Protein 6XPS (pdb70)

InterPro domains:
  IPR001564 Nucleoside diphosphate kinase [MF_00451] (3-138)
  IPR001564 Nucleoside diphosphate kinase [PR01243] (6-28)
  IPR001564 Nucleoside diphosphate kinase [PR01243] (50-69)
  IPR001564 Nucleoside diphosphate kinase [PR01243] (70-87)
  IPR001564 Nucleoside diphosphate kinase [PR01243] (91-107)
  IPR001564 Nucleoside diphosphate kinase [PR01243] (114-133)
  IPR023005 Nucleoside diphosphate kinase, active site [PS00469] (114-122)
  IPR034907 Nucleoside diphosphate kinase-like domain [PF00334] (4-137)
  IPR034907 Nucleoside diphosphate kinase-like domain [SM00562] (3-140)
  IPR036850 Nucleoside diphosphate kinase-like domain superfamily [G3DSA:3.30.70.141] (1-153)
  IPR036850 Nucleoside diphosphate kinase-like domain superfamily [SSF54919] (1-151)

Solvent-accessible surface area: 21817 Å² total; per-residue (Å²): 106,125,29,84,32,53,0,0,1,0,0,14,3,15,0,5,51,133,26,14,3,0,36,0,0,21,65,0,24,121,143,26,22,39,5,4,0,4,33,5,27,64,12,85,96,78,35,0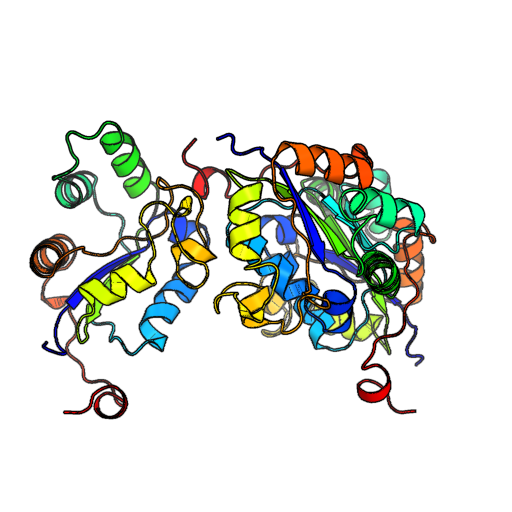,52,111,18,21,43,122,51,62,146,106,130,106,11,136,46,25,5,70,20,1,67,82,8,1,0,0,0,0,0,1,26,1,90,62,0,6,66,27,0,95,93,18,1,11,40,76,53,9,144,79,18,58,117,58,21,0,15,25,64,49,16,133,83,80,38,123,4,0,0,23,2,0,86,43,65,131,34,0,141,114,20,19,81,56,7,8,130,107,143,47,47,21,116,35,128,28,80,70,60,103,221,72,32,165,141,95,121,14,99,33,51,0,0,1,0,0,14,4,15,0,5,52,138,26,15,3,0,38,0,0,20,64,0,24,66,3,17,10,40,4,4,0,3,37,5,30,64,9,80,93,64,35,0,63,112,17,18,55,128,44,63,143,103,134,105,24,175,47,27,4,69,19,1,64,82,9,1,0,0,0,0,0,0,26,1,33,17,0,7,111,6,0,96,56,6,1,14,39,75,60,10,157,80,16,58,112,19,6,0,15,24,63,49,15,150,85,80,37,127,3,0,0,21,2,0,83,44,57,102,55,0,122,143,22,16,75,61,7,11,129,117,128,50,51,21,118,37,129,26,82,41,40,99,49,10,10,79,130,93,137,29,96,33,49,0,0,1,0,0,12,0,0,0,27,90,43,56,14,58,44,52,0,29,44,65,0,107,130,141,26,21,42,47,5,4,90,52,116,38,88,6,81,87,83,35,0,53,118,16,19,54,123,42,64,143,99,134,99,5,133,36,23,3,70,11,1,65,62,11,49,0,6,0,0,0,2,25,2,74,46,0,8,144,23,0,96,88,18,0,12,37,75,53,0,62,78,7,57,18,44,22,0,14,2,34,15,0,3,16,72,14,34,4,0,0,23,2,0,86,44,59,111,54,0,122,137,21,17,80,47,9,11,120,118,128,55,52,105,117,119,141,32,108,74,53,91,222,71,30,166,193

B-factor: mean 26.13, std 11.07, range [10.93, 77.68]

Radius of gyration: 24.17 Å; Cα contacts (8 Å, |Δi|>4): 974; chains: 3; bounding box: 54×65×60 Å

Sequence (459 aa):
SMSNEQTFIAIKPDGVQRGLIGPIISRFENRGFKLVVAMKLVSPPQSQLEQHYADLSDKPFFKGLVSYMLSGPICAMVWEGRDDVVKTGRTILGATNPLASAPGTIRGDFAIDDVGRNVVCCHGSDSVENAKKEIALWFKPEEELISWKSATFDWVYEKSMSNEQTFIAIKPDGVQRGLIGPIISRFENRGFKLVVAMKLVVSPPQSQLEQHYADLSDKPFFKGLVSYMLSGPICAMVWEGRDDVVKTGRTILGATNPLASAPGTIRGDFAIDDVGRNVVCCCHGSDSVENAKKEIALWFKPEELISWKSATFDWVYEKSMSNEQTFIAIKPDGVQRGLIGPIISRFENRGFKLVVAMKLVVSPPQSQLEQHYADDLSDKPFFKGLVSYMLSGPICAMVWEGRDDVVKTGRTILGATNPLASAPGTIRGDFAIDDVGRNVVCCHGSDSVENAKKEIALWFKPEELISWKSATFDWVYEK

Organism: Aspergillus fumigatus (strain ATCC MYA-4609 / CBS 101355 / FGSC A1100 / Af293) (NCBI:txid330879)

Secondary structure (DSSP, 8-state):
--TT-EEEEEE-HHHHHTT-HHHHHHHHHHHT-EEEEEEEE---HHHHHHHTGGGTTSTTHHHHHHHHTSS-EEEEEEESTTHHHHHHHHH--SSGGGPPBTBHHHHH---GGG-SEEE-SSHHHHHHHHHHH--GGGSPP---TTHHHHS--/--TT-EEEEEE-HHHHHTT-HHHHHHHHHHHT-EEEEEEEE---HHHHHHHTGGGTTSTTHHHHHHHHTSS-EEEEEEESTTHHHHHHHHH--SSGGGPPBTBHHHHH---GGG-SEEE-SSHHHHHHHHHHH--GGGSPP---TTHHHH---/--TT-EEEEEE-HHHHHTT-HHHHHHHHHHHT-EEEEEEEE---HHHHHHHTGGGTTSTTHHHHHHHHHSS-EEEEEEESTTHHHHHHHHH--SSGGGPPBTBHHHHH---GGG-SEEE-SSHHHHHHHHHHH--GGGSPP---TTHHHH---

Foldseek 3Di:
DDFFQKKKKKFAFLLVVVVNPVVVVCLQVVLPKDWFFKDKDQDDLVLVCVLCVVCPPPPCSVVLSVRSNVGIMIMTMITTPVCQVVVDLQLADLQLVRGDPNHQQVPPHHGSSNSGMDMQNDSVSRVVNCVSPDDPVRGHDDDDPCVCVSDPD/DDFFQKKKKKFAFLCVVVVNPVVVVCLCVVLPKDWFFKDKDQDDLVLVCVLVVVCPPPPCVVVLSVRSNPGIMIITMITGVVCQVVVDLLLADLQLVRGDPNHVQVPPHHGSSNSGMDMQNDSVSRVVNCVSPDDPVRGHDDDDPCNVVSDVD/DDFFQKKKKKFAFLCVVVVNPVVVVVLCVVLPKDWFFKDKDQDDLVLVCVLVVVCPVPPCSVVLSVRRNPGIMIMTMITTPVCQVVVDLQLADLQLVRGDCNHVSVPDHHGSSNSRMDMQNDSVSRVVNCVSPDDPVRGHDDDDPCNVVSDPD

Structure (mmCIF, N/CA/C/O backbone):
data_6XPS
#
_entry.id   6XPS
#
_cell.length_a   53.023
_cell.length_b   70.287
_cell.length_c   119.166
_cell.angle_alpha   90.000
_cell.angle_beta   90.000
_cell.angle_gamma   90.000
#
_symmetry.space_group_name_H-M   'P 21 2 21'
#
loop_
_entity.id
_entity.type
_entity.pdbx_description
1 polymer 'Nucleoside diphosphate kinase'
2 non-polymer "GUANOSINE-5'-DIPHOSPHATE"
3 non-polymer 'MAGNESIUM ION'
4 water water
#
loop_
_atom_site.group_PDB
_atom_site.id
_atom_site.type_symbol
_atom_site.label_atom_id
_atom_site.label_alt_id
_atom_site.label_comp_id
_atom_site.label_asym_id
_atom_site.label_entity_id
_atom_site.label_seq_id
_atom_site.pdbx_PDB_ins_code
_atom_site.Cartn_x
_atom_site.Cartn_y
_atom_site.Cartn_z
_atom_site.occupancy
_atom_site.B_iso_or_equiv
_atom_site.auth_seq_id
_atom_site.auth_comp_id
_atom_site.auth_asym_id
_atom_site.auth_atom_id
_atom_site.pdbx_PDB_model_num
ATOM 1 N N . SER A 1 9 ? 47.992 -1.178 7.271 1.00 47.73 0 SER A N 1
ATOM 2 C CA . SER A 1 9 ? 48.135 -2.620 7.459 1.00 58.12 0 SER A CA 1
ATOM 3 C C . SER A 1 9 ? 46.779 -3.337 7.383 1.00 45.45 0 SER A C 1
ATOM 4 O O . SER A 1 9 ? 46.274 -3.623 6.300 1.00 32.01 0 SER A O 1
ATOM 7 N N . MET A 1 10 ? 46.188 -3.629 8.534 1.00 42.07 1 MET A N 1
ATOM 8 C CA . MET A 1 10 ? 44.944 -4.380 8.562 1.00 37.54 1 MET A CA 1
ATOM 9 C C . MET A 1 10 ? 43.749 -3.435 8.555 1.00 32.90 1 MET A C 1
ATOM 10 O O . MET A 1 10 ? 43.796 -2.337 9.120 1.00 27.72 1 MET A O 1
ATOM 15 N N . SER A 1 11 ? 42.669 -3.876 7.900 1.00 32.06 2 SER A N 1
ATOM 16 C CA . SER A 1 11 ? 41.470 -3.052 7.794 1.00 25.19 2 SER A CA 1
ATOM 17 C C . SER A 1 11 ? 40.663 -2.982 9.094 1.00 26.06 2 SER A C 1
ATOM 18 O O . SER A 1 11 ? 39.627 -2.313 9.116 1.00 27.88 2 SER A O 1
ATOM 21 N N . ASN A 1 12 ? 41.090 -3.633 10.178 1.00 26.72 3 ASN A N 1
ATOM 22 C CA . ASN A 1 12 ? 40.378 -3.526 11.446 1.00 21.64 3 ASN A CA 1
ATOM 23 C C . ASN A 1 12 ? 41.092 -2.632 12.452 1.00 17.18 3 ASN A C 1
ATOM 24 O O . ASN A 1 12 ? 40.757 -2.659 13.645 1.00 20.96 3 ASN A O 1
ATOM 29 N N . GLU A 1 13 ? 42.060 -1.841 12.002 1.00 18.67 4 GLU A N 1
ATOM 30 C CA . GLU A 1 13 ? 42.642 -0.818 12.862 1.00 18.45 4 GLU A CA 1
ATOM 31 C C . GLU A 1 13 ? 41.560 0.162 13.309 1.00 15.20 4 GLU A C 1
ATOM 32 O O . GLU A 1 13 ? 40.596 0.417 12.591 1.00 17.10 4 GLU A O 1
ATOM 38 N N . GLN A 1 14 ? 41.707 0.693 14.521 1.00 16.39 5 GLN A N 1
ATOM 39 C CA . GLN A 1 14 ? 40.720 1.588 15.098 1.00 16.14 5 GLN A CA 1
ATOM 40 C C . GLN A 1 14 ? 41.398 2.844 15.621 1.00 15.10 5 GLN A C 1
ATOM 41 O O . GLN A 1 14 ? 42.542 2.805 16.085 1.00 18.22 5 GLN A O 1
ATOM 47 N N . THR A 1 15 ? 40.675 3.961 15.554 1.00 16.19 6 THR A N 1
ATOM 48 C CA . THR A 1 15 ? 41.148 5.217 16.111 1.00 17.95 6 THR A CA 1
ATOM 49 C C . THR A 1 15 ? 40.032 5.861 16.917 1.00 18.42 6 THR A C 1
ATOM 50 O O . THR A 1 15 ? 38.848 5.568 16.732 1.00 16.20 6 THR A O 1
ATOM 54 N N . PHE A 1 16 ? 40.426 6.734 17.840 1.00 16.12 7 PHE A N 1
ATOM 55 C CA . PHE A 1 16 ? 39.482 7.510 18.632 1.00 18.68 7 PHE A CA 1
ATOM 56 C C . PHE A 1 16 ? 39.413 8.922 18.060 1.00 14.61 7 PHE A C 1
ATOM 57 O O . PHE A 1 16 ? 40.436 9.604 17.956 1.00 15.90 7 PHE A O 1
ATOM 65 N N . ILE A 1 17 ? 38.217 9.338 17.634 1.00 14.02 8 ILE A N 1
ATOM 66 C CA . ILE A 1 17 ? 37.974 10.691 17.142 1.00 14.03 8 ILE A CA 1
ATOM 67 C C . ILE A 1 17 ? 36.966 11.333 18.081 1.00 14.02 8 ILE A C 1
ATOM 68 O O . ILE A 1 17 ? 35.923 10.739 18.369 1.00 16.86 8 ILE A O 1
ATOM 73 N N . ALA A 1 18 ? 37.245 12.553 18.523 1.00 15.68 9 ALA A N 1
ATOM 74 C CA . ALA A 1 18 ? 36.288 13.259 19.362 1.00 14.25 9 ALA A CA 1
ATOM 75 C C . ALA A 1 18 ? 36.005 14.636 18.791 1.00 21.17 9 ALA A C 1
ATOM 76 O O . ALA A 1 18 ? 36.913 15.318 18.326 1.00 21.79 9 ALA A O 1
ATOM 78 N N . ILE A 1 19 ? 34.730 15.013 18.774 1.00 14.73 10 ILE A N 1
ATOM 79 C CA . ILE A 1 19 ? 34.335 16.381 18.467 1.00 12.44 10 ILE A CA 1
ATOM 80 C C . ILE A 1 19 ? 34.297 17.155 19.783 1.00 12.35 10 ILE A C 1
ATOM 81 O O . ILE A 1 19 ? 33.504 16.838 20.682 1.00 16.83 10 ILE A O 1
ATOM 86 N N . LYS A 1 20 ? 35.158 18.164 19.891 1.00 14.88 11 LYS A N 1
ATOM 87 C CA . LYS A 1 20 ? 35.348 18.915 21.123 1.00 15.65 11 LYS A CA 1
ATOM 88 C C . LYS A 1 20 ? 34.172 19.858 21.341 1.00 17.81 11 LYS A C 1
ATOM 89 O O . LYS A 1 20 ? 33.364 20.088 20.441 1.00 16.80 11 LYS A O 1
ATOM 95 N N . PRO A 1 21 ? 34.042 20.432 22.543 1.00 14.90 12 PRO A N 1
ATOM 96 C CA . PRO A 1 21 ? 32.851 21.246 22.821 1.00 20.76 12 PRO A CA 1
ATOM 97 C C . PRO A 1 21 ? 32.625 22.383 21.834 1.00 14.70 12 PRO A C 1
ATOM 98 O O . PRO A 1 21 ? 31.460 22.727 21.589 1.00 16.21 12 PRO A O 1
ATOM 102 N N . ASP A 1 22 ? 33.680 22.949 21.234 1.00 16.72 13 ASP A N 1
ATOM 103 C CA . ASP A 1 22 ? 33.471 24.006 20.247 1.00 17.03 13 ASP A CA 1
ATOM 104 C C . ASP A 1 22 ? 32.891 23.461 18.946 1.00 17.01 13 ASP A C 1
ATOM 105 O O . ASP A 1 22 ? 32.096 24.150 18.293 1.00 18.13 13 ASP A O 1
ATOM 110 N N . GLY A 1 23 ? 33.254 22.239 18.562 1.00 15.89 14 GLY A N 1
ATOM 111 C CA . GLY A 1 23 ? 32.640 21.639 17.384 1.00 16.76 14 GLY A CA 1
ATOM 112 C C . GLY A 1 23 ? 31.170 21.329 17.597 1.00 17.43 14 GLY A C 1
ATOM 113 O O . GLY A 1 23 ? 30.348 21.498 16.688 1.00 18.00 14 GLY A O 1
ATOM 114 N N . VAL A 1 24 ? 30.813 20.874 18.803 1.00 13.92 15 VAL A N 1
ATOM 115 C CA . VAL A 1 24 ? 29.413 20.639 19.128 1.00 15.66 15 VAL A CA 1
ATOM 116 C C . VAL A 1 24 ? 28.654 21.958 19.136 1.00 16.70 15 VAL A C 1
ATOM 117 O O . VAL A 1 24 ? 27.598 22.082 18.510 1.00 15.65 15 VAL A O 1
ATOM 121 N N . GLN A 1 25 ? 29.207 22.971 19.817 1.00 15.30 16 GLN A N 1
ATOM 122 C CA . GLN A 1 25 ? 28.547 24.265 19.940 1.00 16.63 16 GLN A CA 1
ATOM 123 C C . GLN A 1 25 ? 28.310 24.929 18.588 1.00 17.88 16 GLN A C 1
ATOM 124 O O . GLN A 1 25 ? 27.273 25.573 18.379 1.00 19.04 16 GLN A O 1
ATOM 130 N N . ARG A 1 26 ? 29.246 24.786 17.658 1.00 18.09 17 ARG A N 1
ATOM 131 C CA . ARG A 1 26 ? 29.136 25.458 16.370 1.00 15.47 17 ARG A CA 1
ATOM 132 C C . ARG A 1 26 ? 28.416 24.615 15.324 1.00 20.18 17 ARG A C 1
ATOM 133 O O . ARG A 1 26 ? 28.451 24.963 14.137 1.00 21.96 17 ARG A O 1
ATOM 141 N N . GLY A 1 27 ? 27.759 23.534 15.735 1.00 17.46 18 GLY A N 1
ATOM 142 C CA . GLY A 1 27 ? 26.908 22.767 14.826 1.00 14.34 18 GLY A CA 1
ATOM 143 C C . GLY A 1 27 ? 27.651 21.946 13.797 1.00 16.78 18 GLY A C 1
ATOM 144 O O . GLY A 1 27 ? 27.190 21.834 12.653 1.00 20.15 18 GLY A O 1
ATOM 145 N N . LEU A 1 28 ? 28.794 21.361 14.171 1.00 14.86 19 LEU A N 1
ATOM 146 C CA . LEU A 1 28 ? 29.647 20.651 13.222 1.00 17.35 19 LEU A CA 1
ATOM 147 C C . LEU A 1 28 ? 29.635 19.134 13.392 1.00 15.24 19 LEU A C 1
ATOM 148 O O . LEU A 1 28 ? 30.499 18.453 12.823 1.00 15.62 19 LEU A O 1
ATOM 153 N N . ILE A 1 29 ? 28.692 18.578 14.156 1.00 13.78 20 ILE A N 1
ATOM 154 C CA . ILE A 1 29 ? 28.672 17.130 14.362 1.00 12.19 20 ILE A CA 1
ATOM 155 C C . ILE A 1 29 ? 28.397 16.407 13.045 1.00 15.10 20 ILE A C 1
ATOM 156 O O . ILE A 1 29 ? 29.131 15.492 12.656 1.00 17.32 20 ILE A O 1
ATOM 161 N N . GLY A 1 30 ? 27.309 16.781 12.356 1.00 13.70 21 GLY A N 1
ATOM 162 C CA . GLY A 1 30 ? 26.976 16.171 11.084 1.00 12.83 21 GLY A CA 1
ATOM 163 C C . GLY A 1 30 ? 28.102 16.221 10.062 1.00 16.37 21 GLY A C 1
ATOM 164 O O . GLY A 1 30 ? 28.516 15.192 9.510 1.00 15.58 21 GLY A O 1
ATOM 165 N N . PRO A 1 31 ? 28.606 17.426 9.779 1.00 14.38 22 PRO A N 1
ATOM 166 C CA . PRO A 1 31 ? 29.712 17.541 8.804 1.00 18.43 22 PRO A CA 1
ATOM 167 C C . PRO A 1 31 ? 30.945 16.734 9.163 1.00 14.55 22 PRO A C 1
ATOM 168 O O . PRO A 1 31 ? 31.581 16.160 8.273 1.00 16.27 22 PRO A O 1
ATOM 172 N N . ILE A 1 32 ? 31.318 16.667 10.440 1.00 15.00 23 ILE A N 1
ATOM 173 C CA . ILE A 1 32 ? 32.526 15.926 10.783 1.00 13.86 23 ILE A CA 1
ATOM 174 C C . ILE A 1 32 ? 32.296 14.430 10.613 1.00 14.86 23 ILE A C 1
ATOM 175 O O . ILE A 1 32 ? 33.134 13.722 10.038 1.00 17.07 23 ILE A O 1
ATOM 180 N N . ILE A 1 33 ? 31.139 13.930 11.061 1.00 13.59 24 ILE A N 1
ATOM 181 C CA . ILE A 1 33 ? 30.823 12.517 10.861 1.00 13.88 24 ILE A CA 1
ATOM 182 C C . ILE A 1 33 ? 30.859 12.169 9.379 1.00 16.30 24 ILE A C 1
ATOM 183 O O . ILE A 1 33 ? 31.406 11.132 8.985 1.00 18.41 24 ILE A O 1
ATOM 188 N N . SER A 1 34 ? 30.291 13.037 8.538 1.00 17.40 25 SER A N 1
ATOM 189 C CA . SER A 1 34 ? 30.250 12.772 7.099 1.00 18.49 25 SER A CA 1
ATOM 190 C C . SER A 1 34 ? 31.645 12.668 6.494 1.00 17.25 25 SER A C 1
ATOM 191 O O . SER A 1 34 ? 31.853 11.904 5.546 1.00 17.47 25 SER A O 1
ATOM 194 N N . ARG A 1 35 ? 32.611 13.431 7.003 1.00 19.17 26 ARG A N 1
ATOM 195 C CA . ARG A 1 35 ? 33.968 13.328 6.470 1.00 17.64 26 ARG A CA 1
ATOM 196 C C . ARG A 1 35 ? 34.489 11.902 6.582 1.00 17.21 26 ARG A C 1
ATOM 197 O O . ARG A 1 35 ? 35.055 11.353 5.630 1.00 18.32 26 ARG A O 1
ATOM 205 N N . PHE A 1 36 ? 34.298 11.279 7.742 1.00 14.16 27 PHE A N 1
ATOM 206 C CA . PHE A 1 36 ? 34.774 9.919 7.942 1.00 14.08 27 PHE A CA 1
ATOM 207 C C . PHE A 1 36 ? 33.890 8.900 7.248 1.00 15.43 27 PHE A C 1
ATOM 208 O O . PHE A 1 36 ? 34.390 7.903 6.715 1.00 16.01 27 PHE A O 1
ATOM 216 N N . GLU A 1 37 ? 32.577 9.131 7.264 1.00 13.51 28 GLU A N 1
ATOM 217 C CA . GLU A 1 37 ? 31.639 8.209 6.645 1.00 15.29 28 GLU A CA 1
ATOM 218 C C . GLU A 1 37 ? 31.885 8.130 5.143 1.00 15.80 28 GLU A C 1
ATOM 219 O O . GLU A 1 37 ? 31.979 7.037 4.562 1.00 15.85 28 GLU A O 1
ATOM 225 N N . ASN A 1 38 ? 32.037 9.288 4.508 1.00 13.85 29 ASN A N 1
ATOM 226 C CA . ASN A 1 38 ? 32.192 9.319 3.055 1.00 15.54 29 ASN A CA 1
ATOM 227 C C . ASN A 1 38 ? 33.503 8.696 2.615 1.00 16.64 29 ASN A C 1
ATOM 228 O O . ASN A 1 38 ? 33.589 8.169 1.501 1.00 15.63 29 ASN A O 1
ATOM 233 N N . ARG A 1 39 ? 34.532 8.743 3.470 1.00 15.78 30 ARG A N 1
ATOM 234 C CA . ARG A 1 39 ? 35.837 8.210 3.099 1.00 14.17 30 ARG A CA 1
ATOM 235 C C . ARG A 1 39 ? 35.839 6.688 3.060 1.00 15.42 30 ARG A C 1
ATOM 236 O O . ARG A 1 39 ? 36.710 6.089 2.414 1.00 19.23 30 ARG A O 1
ATOM 244 N N . GLY A 1 40 ? 34.890 6.050 3.746 1.00 16.78 31 GLY A N 1
ATOM 245 C CA . GLY A 1 40 ? 34.781 4.610 3.769 1.00 15.57 31 GLY A CA 1
ATOM 246 C C . GLY A 1 40 ? 35.088 3.977 5.100 1.00 16.47 31 GLY A C 1
ATOM 247 O O . GLY A 1 40 ? 35.093 2.745 5.195 1.00 16.87 31 GLY A O 1
ATOM 248 N N . PHE A 1 41 ? 35.344 4.776 6.125 1.00 13.98 32 PHE A N 1
ATOM 249 C CA . PHE A 1 41 ? 35.602 4.218 7.439 1.00 12.71 32 PHE A CA 1
ATOM 250 C C . PHE A 1 41 ? 34.295 3.809 8.117 1.00 16.37 32 PHE A C 1
ATOM 251 O O . PHE A 1 41 ? 33.210 4.291 7.783 1.00 17.60 32 PHE A O 1
ATOM 259 N N . LYS A 1 42 ? 34.423 2.899 9.088 1.00 13.57 33 LYS A N 1
ATOM 260 C CA . LYS A 1 42 ? 33.293 2.275 9.766 1.00 15.42 33 LYS A CA 1
ATOM 261 C C . LYS A 1 42 ? 33.168 2.854 11.169 1.00 12.84 33 LYS A C 1
ATOM 262 O O . LYS A 1 42 ? 34.114 2.779 11.963 1.00 15.93 33 LYS A O 1
ATOM 268 N N . LEU A 1 43 ? 32.006 3.418 11.472 1.00 14.59 34 LEU A N 1
ATOM 269 C CA . LEU A 1 43 ? 31.718 3.839 12.841 1.00 15.26 34 LEU A CA 1
ATOM 270 C C . LEU A 1 43 ? 31.399 2.617 13.699 1.00 16.94 34 LEU A C 1
ATOM 271 O O . LEU A 1 43 ? 30.430 1.904 13.444 1.00 14.93 34 LEU A O 1
ATOM 276 N N A VAL A 1 44 ? 32.213 2.342 14.713 0.54 12.98 35 VAL A N 1
ATOM 277 N N B VAL A 1 44 ? 32.203 2.411 14.742 0.46 12.97 35 VAL A N 1
ATOM 278 C CA A VAL A 1 44 ? 31.942 1.189 15.564 0.54 14.58 35 VAL A CA 1
ATOM 279 C CA B VAL A 1 44 ? 32.113 1.229 15.589 0.46 14.78 35 VAL A CA 1
ATOM 280 C C A VAL A 1 44 ? 31.577 1.580 16.984 0.54 14.24 35 VAL A C 1
ATOM 281 C C B VAL A 1 44 ? 31.472 1.614 16.918 0.46 14.19 35 VAL A C 1
ATOM 282 O O A VAL A 1 44 ? 31.180 0.700 17.763 0.54 17.06 35 VAL A O 1
ATOM 283 O O B VAL A 1 44 ? 30.783 0.804 17.547 0.46 15.15 35 VAL A O 1
ATOM 290 N N . ALA A 1 45 ? 31.676 2.860 17.345 1.00 13.88 36 ALA A N 1
ATOM 291 C CA . ALA A 1 45 ? 31.186 3.312 18.644 1.00 13.64 36 ALA A CA 1
ATOM 292 C C . ALA A 1 45 ? 30.987 4.817 18.594 1.00 13.11 36 ALA A C 1
ATOM 293 O O . ALA A 1 45 ? 31.728 5.530 17.905 1.00 15.70 36 ALA A O 1
ATOM 295 N N . MET A 1 46 ? 30.007 5.298 19.360 1.00 13.97 37 MET A N 1
ATOM 296 C CA . MET A 1 46 ? 29.747 6.727 19.393 1.00 15.38 37 MET A CA 1
ATOM 297 C C . MET A 1 46 ? 28.853 7.047 20.577 1.00 17.01 37 MET A C 1
ATOM 298 O O . MET A 1 46 ? 27.900 6.315 20.857 1.00 14.84 37 MET A O 1
ATOM 303 N N . LYS A 1 47 ? 29.169 8.135 21.269 1.00 18.42 38 LYS A N 1
ATOM 304 C CA . LYS A 1 47 ? 28.236 8.632 22.265 1.00 19.91 38 LYS A CA 1
ATOM 305 C C . LYS A 1 47 ? 28.525 10.098 22.535 1.00 20.67 38 LYS A C 1
ATOM 306 O O . LYS A 1 47 ? 29.673 10.541 22.472 1.00 18.92 38 LYS A O 1
ATOM 312 N N . LEU A 1 48 ? 27.469 10.833 22.868 1.00 18.11 39 LEU A N 1
ATOM 313 C CA . LEU A 1 48 ? 27.594 12.183 23.393 1.00 13.03 39 LEU A CA 1
ATOM 314 C C . LEU A 1 48 ? 27.823 12.082 24.897 1.00 18.81 39 LEU A C 1
ATOM 315 O O . LEU A 1 48 ? 27.041 11.427 25.596 1.00 18.38 39 LEU A O 1
ATOM 320 N N . VAL A 1 49 ? 28.892 12.723 25.390 1.00 15.64 40 VAL A N 1
ATOM 321 C CA . VAL A 1 49 ? 29.301 12.584 26.786 1.00 16.83 40 VAL A CA 1
ATOM 322 C C . VAL A 1 49 ? 29.808 13.906 27.333 1.00 14.86 40 VAL A C 1
ATOM 323 O O . VAL A 1 49 ? 30.302 14.770 26.604 1.00 19.30 40 VAL A O 1
ATOM 327 N N . SER A 1 50 ? 29.688 14.045 28.665 1.00 18.22 41 SER A N 1
ATOM 328 C CA . SER A 1 50 ? 30.326 15.117 29.422 1.00 20.96 41 SER A CA 1
ATOM 329 C C . SER A 1 50 ? 31.210 14.429 30.462 1.00 17.52 41 SER A C 1
ATOM 330 O O . SER A 1 50 ? 30.783 14.218 31.610 1.00 21.61 41 SER A O 1
ATOM 333 N N . PRO A 1 51 ? 32.428 14.034 30.085 1.00 18.51 42 PRO A N 1
ATOM 334 C CA . PRO A 1 51 ? 33.244 13.147 30.951 1.00 20.52 42 PRO A CA 1
ATOM 335 C C . PRO A 1 51 ? 33.770 13.870 32.176 1.00 21.18 42 PRO A C 1
ATOM 336 O O . PRO A 1 51 ? 33.859 15.107 32.204 1.00 19.0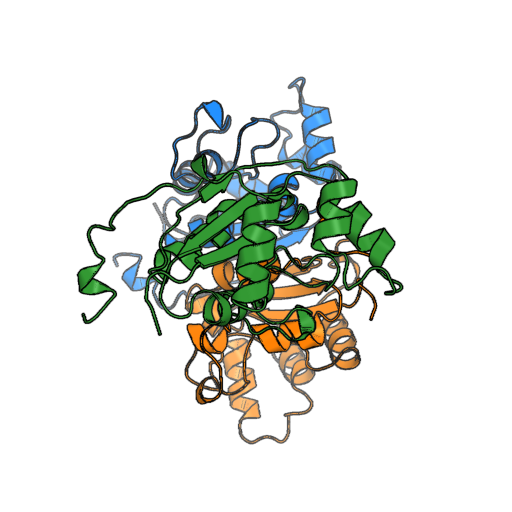3 42 PRO A O 1
ATOM 340 N N . PRO A 1 52 ? 34.150 13.115 33.202 1.00 18.08 43 PRO A N 1
ATOM 341 C CA . PRO A 1 52 ? 34.724 13.722 34.405 1.00 19.65 43 PRO A CA 1
ATOM 342 C C . PRO A 1 52 ? 36.082 14.349 34.136 1.00 19.76 43 PRO A C 1
ATOM 343 O O . PRO A 1 52 ? 36.799 13.986 33.202 1.00 17.19 43 PRO A O 1
ATOM 347 N N . GLN A 1 53 ? 36.457 15.272 35.029 1.00 20.50 44 GLN A N 1
ATOM 348 C CA . GLN A 1 53 ? 37.710 15.999 34.883 1.00 20.20 44 GLN A CA 1
ATOM 349 C C . GLN A 1 53 ? 38.912 15.057 34.853 1.00 18.08 44 GLN A C 1
ATOM 350 O O . GLN A 1 53 ? 39.833 15.237 34.043 1.00 22.57 44 GLN A O 1
ATOM 356 N N . SER A 1 54 ? 38.910 14.025 35.705 1.00 20.25 45 SER A N 1
ATOM 357 C CA . SER A 1 54 ? 40.051 13.114 35.752 1.00 15.96 45 SER A CA 1
ATOM 358 C C . SER A 1 54 ? 40.183 12.299 34.473 1.00 16.37 45 SER A C 1
ATOM 359 O O . SER A 1 54 ? 41.298 11.891 34.119 1.00 22.79 45 SER A O 1
ATOM 362 N N . GLN A 1 55 ? 39.065 12.053 33.765 1.00 17.87 46 GLN A N 1
ATOM 363 C CA . GLN A 1 55 ? 39.176 11.375 32.479 1.00 16.31 46 GLN A CA 1
ATOM 364 C C . GLN A 1 55 ? 39.878 12.257 31.452 1.00 14.41 46 GLN A C 1
ATOM 365 O O . GLN A 1 55 ? 40.693 11.768 30.662 1.00 17.45 46 GLN A O 1
ATOM 371 N N . LEU A 1 56 ? 39.577 13.561 31.452 1.00 16.62 47 LEU A N 1
ATOM 372 C CA . LEU A 1 56 ? 40.217 14.473 30.512 1.00 15.78 47 LEU A CA 1
ATOM 373 C C . LEU A 1 56 ? 41.678 14.701 30.864 1.00 22.57 47 LEU A C 1
ATOM 374 O O . LEU A 1 56 ? 42.531 14.796 29.974 1.00 19.69 47 LEU A O 1
ATOM 379 N N . GLU A 1 57 ? 41.986 14.810 32.156 1.00 20.02 48 GLU A N 1
ATOM 380 C CA . GLU A 1 57 ? 43.387 14.942 32.540 1.00 16.67 48 GLU A CA 1
ATOM 381 C C . GLU A 1 57 ? 44.183 13.708 32.131 1.00 22.88 48 GLU A C 1
ATOM 382 O O . GLU A 1 57 ? 45.356 13.814 31.752 1.00 25.89 48 GLU A O 1
ATOM 388 N N . GLN A 1 58 ? 43.567 12.523 32.196 1.00 17.84 49 GLN A N 1
ATOM 389 C CA . GLN A 1 58 ? 44.268 11.317 31.766 1.00 21.30 49 GLN A CA 1
ATOM 390 C C . GLN A 1 58 ? 44.385 11.273 30.250 1.00 19.18 49 GLN A C 1
ATOM 391 O O . GLN A 1 58 ? 45.416 10.851 29.708 1.00 18.43 49 GLN A O 1
ATOM 397 N N . HIS A 1 59 ? 43.330 11.699 29.552 1.00 20.32 50 HIS A N 1
ATOM 398 C CA . HIS A 1 59 ? 43.389 11.796 28.098 1.00 20.01 50 HIS A CA 1
ATOM 399 C C . HIS A 1 59 ? 44.596 12.612 27.631 1.00 15.91 50 HIS A C 1
ATOM 400 O O . HIS A 1 59 ? 45.267 12.254 26.645 1.00 18.65 50 HIS A O 1
ATOM 407 N N . TYR A 1 60 ? 44.890 13.708 28.324 1.00 17.80 51 TYR A N 1
ATOM 408 C CA . TYR A 1 60 ? 45.931 14.648 27.937 1.00 19.56 51 TYR A CA 1
ATOM 409 C C . TYR A 1 60 ? 47.142 14.562 28.865 1.00 24.20 51 TYR A C 1
ATOM 410 O O . TYR A 1 60 ? 47.868 15.542 29.038 1.00 22.01 51 TYR A O 1
ATOM 419 N N . ALA A 1 61 ? 47.377 13.381 29.446 1.00 22.63 52 ALA A N 1
ATOM 420 C CA . ALA A 1 61 ? 48.387 13.254 30.496 1.00 25.97 52 ALA A CA 1
ATOM 421 C C . ALA A 1 61 ? 49.774 13.609 29.982 1.00 24.82 52 ALA A C 1
ATOM 422 O O . ALA A 1 61 ? 50.588 14.186 30.715 1.00 32.35 52 ALA A O 1
ATOM 424 N N . ASP A 1 62 ? 50.063 13.281 28.725 1.00 25.33 53 ASP A N 1
ATOM 425 C CA . ASP A 1 62 ? 51.355 13.642 28.148 1.00 26.89 53 ASP A CA 1
ATOM 426 C C . ASP A 1 62 ? 51.580 15.147 28.094 1.00 38.84 53 ASP A C 1
ATOM 427 O O . ASP A 1 62 ? 52.710 15.579 27.833 1.00 34.04 53 ASP A O 1
ATOM 432 N N . LEU A 1 63 ? 50.543 15.948 28.333 1.00 24.51 54 LEU A N 1
ATOM 433 C CA . LEU A 1 63 ? 50.616 17.399 28.220 1.00 24.78 54 LEU A CA 1
ATOM 434 C C . LEU A 1 63 ? 50.522 18.090 29.570 1.00 33.10 54 LEU A C 1
ATOM 435 O O . LEU A 1 63 ? 50.383 19.317 29.621 1.00 33.20 54 LEU A O 1
ATOM 440 N N . SER A 1 64 ? 50.598 17.334 30.665 1.00 25.99 55 SER A N 1
ATOM 441 C CA . SER A 1 64 ? 50.309 17.913 31.972 1.00 24.26 55 SER A CA 1
ATOM 442 C C . SER A 1 64 ? 51.324 18.976 32.383 1.00 31.16 55 SER A C 1
ATOM 443 O O . SER A 1 64 ? 51.024 19.790 33.261 1.00 36.59 55 SER A O 1
ATOM 446 N N . ASP A 1 65 ? 52.514 18.991 31.782 1.00 37.44 56 ASP A N 1
ATOM 447 C CA . ASP A 1 65 ? 53.507 20.015 32.087 1.00 43.34 56 ASP A CA 1
ATOM 448 C C . ASP A 1 65 ? 53.436 21.220 31.156 1.00 44.22 56 ASP A C 1
ATOM 449 O O . ASP A 1 65 ? 54.133 22.212 31.397 1.00 41.47 56 ASP A O 1
ATOM 454 N N . LYS A 1 66 ? 52.622 21.161 30.106 1.00 38.41 57 LYS A N 1
ATOM 455 C CA . LYS A 1 66 ? 52.457 22.308 29.231 1.00 34.79 57 LYS A CA 1
ATOM 456 C C . LYS A 1 66 ? 51.730 23.438 29.961 1.00 29.25 57 LYS A C 1
ATOM 457 O O . LYS A 1 66 ? 50.862 23.191 30.806 1.00 32.90 57 LYS A O 1
ATOM 463 N N . PRO A 1 67 ? 52.060 24.692 29.645 1.00 31.47 58 PRO A N 1
ATOM 464 C CA . PRO A 1 67 ? 51.385 25.813 30.319 1.00 33.10 58 PRO A CA 1
ATOM 465 C C . PRO A 1 67 ? 49.899 25.893 30.018 1.00 34.52 58 PRO A C 1
ATOM 466 O O . PRO A 1 67 ? 49.131 26.374 30.861 1.00 42.78 58 PRO A O 1
ATOM 470 N N . PHE A 1 68 ? 49.466 25.440 28.841 1.00 27.12 59 PHE A N 1
ATOM 471 C CA . PHE A 1 68 ? 48.057 25.527 28.480 1.00 28.56 59 PHE A CA 1
ATOM 472 C C . PHE A 1 68 ? 47.224 24.376 29.034 1.00 34.90 59 PHE A C 1
ATOM 473 O O . PHE A 1 68 ? 46.031 24.308 28.735 1.00 31.06 59 PHE A O 1
ATOM 481 N N . PHE A 1 69 ? 47.806 23.492 29.845 1.00 29.17 60 PHE A N 1
ATOM 482 C CA . PHE A 1 69 ? 47.120 22.256 30.221 1.00 32.97 60 PHE A CA 1
ATOM 483 C C . PHE A 1 69 ? 45.829 22.531 30.984 1.00 31.69 60 PHE A C 1
ATOM 484 O O . PHE A 1 69 ? 44.768 22.007 30.630 1.00 27.76 60 PHE A O 1
ATOM 492 N N . LYS A 1 70 ? 45.899 23.323 32.058 1.00 34.17 61 LYS A N 1
ATOM 493 C CA . LYS A 1 70 ? 44.704 23.531 32.874 1.00 33.42 61 LYS A CA 1
ATOM 494 C C . LYS A 1 70 ? 43.588 24.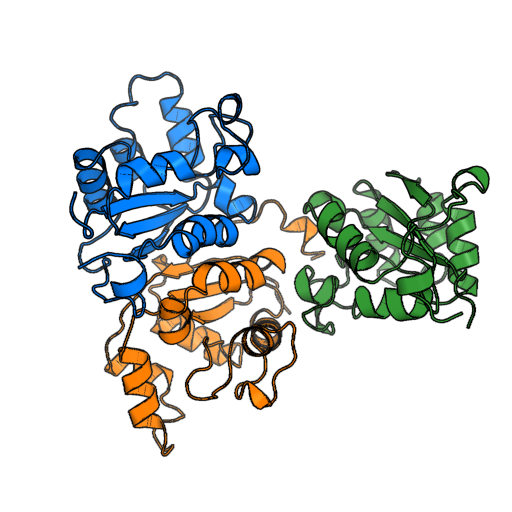169 32.056 1.00 37.03 61 LYS A C 1
ATOM 495 O O . LYS A 1 70 ? 42.415 23.797 32.192 1.00 30.26 61 LYS A O 1
ATOM 501 N N . GLY A 1 71 ? 43.934 25.119 31.185 1.00 34.75 62 GLY A N 1
ATOM 502 C CA . GLY A 1 71 ? 42.920 25.741 30.348 1.00 25.99 62 GLY A CA 1
ATOM 503 C C . GLY A 1 71 ? 42.344 24.788 29.317 1.00 30.15 62 GLY A C 1
ATOM 504 O O . GLY A 1 71 ? 41.156 24.850 28.997 1.00 23.51 62 GLY A O 1
ATOM 505 N N . LEU A 1 72 ? 43.179 23.896 28.784 1.00 25.60 63 LEU A N 1
ATOM 506 C CA . LEU A 1 72 ? 42.688 22.868 27.872 1.00 24.94 63 LEU A CA 1
ATOM 507 C C . LEU A 1 72 ? 41.711 21.933 28.577 1.00 31.53 63 LEU A C 1
ATOM 508 O O . LEU A 1 72 ? 40.635 21.627 28.046 1.00 24.03 63 LEU A O 1
ATOM 513 N N . VAL A 1 73 ? 42.052 21.483 29.788 1.00 23.73 64 VAL A N 1
ATOM 514 C CA . VAL A 1 73 ? 41.137 20.609 30.514 1.00 26.00 64 VAL A CA 1
ATOM 515 C C . VAL A 1 73 ? 39.842 21.344 30.831 1.00 32.33 64 VAL A C 1
ATOM 516 O O . VAL A 1 73 ? 38.741 20.794 30.685 1.00 23.17 64 VAL A O 1
ATOM 520 N N . SER A 1 74 ? 39.954 22.613 31.233 1.00 28.22 65 SER A N 1
ATOM 521 C CA . SER A 1 74 ? 38.774 23.382 31.607 1.00 28.79 65 SER A CA 1
ATOM 522 C C . SER A 1 74 ? 37.858 23.607 30.412 1.00 27.06 65 SER A C 1
ATOM 523 O O . SER A 1 74 ? 36.633 23.495 30.533 1.00 25.02 65 SER A O 1
ATOM 526 N N . TYR A 1 75 ? 38.430 23.923 29.246 1.00 25.81 66 TYR A N 1
ATOM 527 C CA . TYR A 1 75 ? 37.587 24.087 28.066 1.00 28.20 66 TYR A CA 1
ATOM 528 C C . TYR A 1 75 ? 36.989 22.757 27.627 1.00 25.72 66 TYR A C 1
ATOM 529 O O . TYR A 1 75 ? 35.839 22.718 27.185 1.00 22.72 66 TYR A O 1
ATOM 538 N N . MET A 1 76 ? 37.728 21.653 27.772 1.00 21.17 67 MET A N 1
ATOM 539 C CA . MET A 1 76 ? 37.164 20.366 27.393 1.00 18.57 67 MET A CA 1
ATOM 540 C C . MET A 1 76 ? 36.023 19.946 28.307 1.00 19.84 67 MET A C 1
ATOM 541 O O . MET A 1 76 ? 35.206 19.112 27.907 1.00 19.81 67 MET A O 1
ATOM 546 N N . LEU A 1 77 ? 35.947 20.510 29.517 1.00 19.81 68 LEU A N 1
ATOM 547 C CA . LEU A 1 77 ? 34.826 20.280 30.420 1.00 17.63 68 LEU A CA 1
ATOM 548 C C . LEU A 1 77 ? 33.636 21.197 30.141 1.00 20.08 68 LEU A C 1
ATOM 549 O O . LEU A 1 77 ? 32.576 20.999 30.734 1.00 23.53 68 LEU A O 1
ATOM 554 N N . SER A 1 78 ? 33.782 22.184 29.261 1.00 18.92 69 SER A N 1
ATOM 555 C CA . SER A 1 78 ? 32.841 23.294 29.170 1.00 20.36 69 SER A CA 1
ATOM 556 C C . SER A 1 78 ? 31.630 23.011 28.285 1.00 27.28 69 SER A C 1
ATOM 557 O O . SER A 1 78 ? 30.746 23.863 28.195 1.00 25.79 69 SER A O 1
ATOM 560 N N . GLY A 1 79 ? 31.554 21.854 27.642 1.00 19.26 70 GLY A N 1
ATOM 561 C CA . GLY A 1 79 ? 30.379 21.492 26.882 1.00 21.87 70 GLY A CA 1
ATOM 562 C C . GLY A 1 79 ? 30.440 20.024 26.533 1.00 22.43 70 GLY A C 1
ATOM 563 O O . GLY A 1 79 ? 31.411 19.345 26.861 1.00 20.11 70 GLY A O 1
ATOM 564 N N . PRO A 1 80 ? 29.422 19.498 25.859 1.00 18.27 71 PRO A N 1
ATOM 565 C CA . PRO A 1 80 ? 29.447 18.073 25.505 1.00 19.66 71 PRO A CA 1
ATOM 566 C C . PRO A 1 80 ? 30.499 17.763 24.453 1.00 16.23 71 PRO A C 1
ATOM 567 O O . PRO A 1 80 ? 30.956 18.631 23.708 1.00 22.26 71 PRO A O 1
ATOM 571 N N . ILE A 1 81 ? 30.887 16.485 24.417 1.00 14.90 72 ILE A N 1
ATOM 572 C CA . ILE A 1 81 ? 31.852 15.944 23.465 1.00 14.52 72 ILE A CA 1
ATOM 573 C C . ILE A 1 81 ? 31.183 14.785 22.732 1.00 16.27 72 ILE A C 1
ATOM 574 O O . ILE A 1 81 ? 30.522 13.944 23.351 1.00 17.82 72 ILE A O 1
ATOM 579 N N . CYS A 1 82 ? 31.343 14.738 21.414 1.00 16.99 73 CYS A N 1
ATOM 580 C CA . CYS A 1 82 ? 30.891 13.580 20.654 1.00 16.73 73 CYS A CA 1
ATOM 581 C C . CYS A 1 82 ? 32.090 12.645 20.465 1.00 16.98 73 CYS A C 1
ATOM 582 O O . CYS A 1 82 ? 33.003 12.940 19.678 1.00 16.58 73 CYS A O 1
ATOM 585 N N . ALA A 1 83 ? 32.086 11.520 21.186 1.00 13.56 74 ALA A N 1
ATOM 586 C CA . ALA A 1 83 ? 33.204 10.578 21.195 1.00 13.22 74 ALA A CA 1
ATOM 587 C C . ALA A 1 83 ? 32.915 9.422 20.246 1.00 18.80 74 ALA A C 1
ATOM 588 O O . ALA A 1 83 ? 31.822 8.853 20.278 1.00 16.64 74 ALA A O 1
ATOM 590 N N . MET A 1 84 ? 33.894 9.067 19.412 1.00 15.40 75 MET A N 1
ATOM 591 C CA . MET A 1 84 ? 33.684 8.079 18.367 1.00 12.91 75 MET A CA 1
ATOM 592 C C . MET A 1 84 ? 34.865 7.124 18.258 1.00 12.15 75 MET A C 1
ATOM 593 O O . MET A 1 84 ? 36.020 7.511 18.473 1.00 14.78 75 MET A O 1
ATOM 598 N N . VAL A 1 85 ? 34.584 5.885 17.860 1.00 13.17 76 VAL A N 1
ATOM 599 C CA . VAL A 1 85 ? 35.624 4.972 17.378 1.00 13.62 76 VAL A CA 1
ATOM 600 C C . VAL A 1 85 ? 35.358 4.684 15.909 1.00 14.29 76 VAL A C 1
ATOM 601 O O . VAL A 1 85 ? 34.268 4.225 15.548 1.00 14.67 76 VAL A O 1
ATOM 605 N N . TRP A 1 86 ? 36.345 4.958 15.062 1.00 13.59 77 TRP A N 1
ATOM 606 C CA . TRP A 1 86 ? 36.253 4.655 13.634 1.00 14.20 77 TRP A CA 1
ATOM 607 C C . TRP A 1 86 ? 37.205 3.517 13.287 1.00 16.57 77 TRP A C 1
ATOM 608 O O . TRP A 1 86 ? 38.310 3.450 13.825 1.00 14.76 77 TRP A O 1
ATOM 619 N N . GLU A 1 87 ? 36.788 2.619 12.389 1.00 17.34 78 GLU A N 1
ATOM 620 C CA . GLU A 1 87 ? 37.589 1.449 12.042 1.00 16.89 78 GLU A CA 1
ATOM 621 C C . GLU A 1 87 ? 37.901 1.414 10.549 1.00 16.10 78 GLU A C 1
ATOM 622 O O . GLU A 1 87 ? 37.024 1.671 9.722 1.00 17.22 78 GLU A O 1
ATOM 628 N N . GLY A 1 88 ? 39.152 1.102 10.209 1.00 15.81 79 GLY A N 1
ATOM 629 C CA . GLY A 1 88 ? 39.490 0.882 8.810 1.00 17.00 79 GLY A CA 1
ATOM 630 C C . GLY A 1 88 ? 40.988 0.865 8.610 1.00 17.17 79 GLY A C 1
ATOM 631 O O . GLY A 1 88 ? 41.764 1.118 9.533 1.00 18.38 79 GLY A O 1
ATOM 632 N N . ARG A 1 89 ? 41.390 0.561 7.375 1.00 13.61 80 ARG A N 1
ATOM 633 C CA . ARG A 1 89 ? 42.825 0.483 7.094 1.00 16.15 80 ARG A CA 1
ATOM 634 C C . ARG A 1 89 ? 43.480 1.841 7.291 1.00 17.56 80 ARG A C 1
ATOM 635 O O . ARG A 1 89 ? 43.015 2.856 6.758 1.00 18.80 80 ARG A O 1
ATOM 643 N N A ASP A 1 90 ? 44.547 1.857 8.096 0.60 16.67 81 ASP A N 1
ATOM 644 N N B ASP A 1 90 ? 44.554 1.852 8.086 0.40 16.72 81 ASP A N 1
ATOM 645 C CA A ASP A 1 90 ? 45.339 3.059 8.361 0.60 18.22 81 ASP A CA 1
ATOM 646 C CA B ASP A 1 90 ? 45.336 3.054 8.383 0.40 18.22 81 ASP A CA 1
ATOM 647 C C A ASP A 1 90 ? 44.477 4.210 8.882 0.60 15.16 81 ASP A C 1
ATOM 648 C C B ASP A 1 90 ? 44.461 4.208 8.868 0.40 15.28 81 ASP A C 1
ATOM 649 O O A ASP A 1 90 ? 44.793 5.379 8.674 0.60 18.56 81 ASP A O 1
ATOM 650 O O B ASP A 1 90 ? 44.747 5.377 8.611 0.40 18.55 81 ASP A O 1
ATOM 659 N N . VAL A 1 91 ? 43.388 3.890 9.593 1.00 15.59 82 VAL A N 1
ATOM 660 C CA . VAL A 1 91 ? 42.474 4.942 10.030 1.00 15.63 82 VAL A CA 1
ATOM 661 C C . VAL A 1 91 ? 43.133 5.903 11.022 1.00 14.67 82 VAL A C 1
ATOM 662 O O . VAL A 1 91 ? 42.748 7.075 11.106 1.00 17.30 82 VAL A O 1
ATOM 666 N N . VAL A 1 92 ? 44.140 5.462 11.781 1.00 17.33 83 VAL A N 1
ATOM 667 C CA . VAL A 1 92 ? 44.791 6.405 12.694 1.00 17.93 83 VAL A CA 1
ATOM 668 C C . VAL A 1 92 ? 45.485 7.515 11.905 1.00 18.20 83 VAL A C 1
ATOM 669 O O . VAL A 1 92 ? 45.209 8.703 12.104 1.00 17.43 83 VAL A O 1
ATOM 673 N N . LYS A 1 93 ? 46.370 7.145 10.965 1.00 20.45 84 LYS A N 1
ATOM 674 C CA .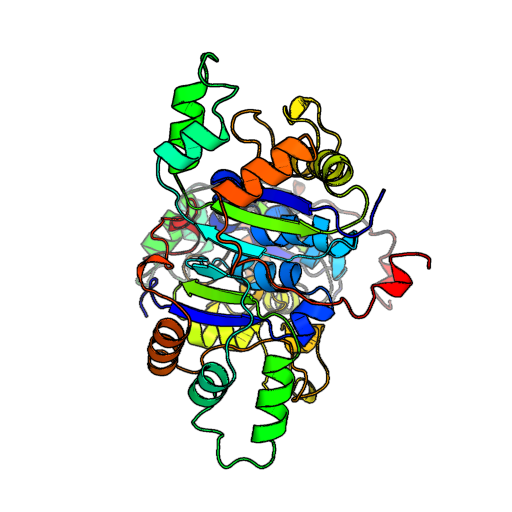 LYS A 1 93 ? 47.132 8.157 10.234 1.00 17.72 84 LYS A CA 1
ATOM 675 C C . LYS A 1 93 ? 46.238 8.945 9.283 1.00 16.13 84 LYS A C 1
ATOM 676 O O . LYS A 1 93 ? 46.332 10.177 9.203 1.00 18.87 84 LYS A O 1
ATOM 678 N N . THR A 1 94 ? 45.362 8.251 8.558 1.00 18.31 85 THR A N 1
ATOM 679 C CA . THR A 1 94 ? 44.478 8.945 7.639 1.00 16.14 85 THR A CA 1
ATOM 680 C C . THR A 1 94 ? 43.477 9.811 8.390 1.00 12.90 85 THR A C 1
ATOM 681 O O . THR A 1 94 ? 43.133 10.900 7.924 1.00 17.10 85 THR A O 1
ATOM 685 N N . GLY A 1 95 ? 43.054 9.374 9.577 1.00 15.93 86 GLY A N 1
ATOM 686 C CA . GLY A 1 95 ? 42.198 10.220 10.392 1.00 16.51 86 GLY A CA 1
ATOM 687 C C . GLY A 1 95 ? 42.863 11.537 10.747 1.00 15.84 86 GLY A C 1
ATOM 688 O O . GLY A 1 95 ? 42.228 12.589 10.714 1.00 17.60 86 GLY A O 1
ATOM 689 N N . ARG A 1 96 ? 44.156 11.499 11.092 1.00 17.84 87 ARG A N 1
ATOM 690 C CA . ARG A 1 96 ? 44.870 12.744 11.361 1.00 20.55 87 ARG A CA 1
ATOM 691 C C . ARG A 1 96 ? 44.936 13.622 10.115 1.00 17.88 87 ARG A C 1
ATOM 692 O O . ARG A 1 96 ? 44.836 14.855 10.205 1.00 17.51 87 ARG A O 1
ATOM 700 N N . THR A 1 97 ? 45.138 13.003 8.953 1.00 19.02 88 THR A N 1
ATOM 701 C CA . THR A 1 97 ? 45.179 13.769 7.710 1.00 17.95 88 THR A CA 1
ATOM 702 C C . THR A 1 97 ? 43.831 14.436 7.434 1.00 18.70 88 THR A C 1
ATOM 703 O O . THR A 1 97 ? 43.780 15.603 7.023 1.00 16.87 88 THR A O 1
ATOM 707 N N . ILE A 1 98 ? 42.730 13.729 7.704 1.00 18.77 89 ILE A N 1
ATOM 708 C CA . ILE A 1 98 ? 41.403 14.320 7.530 1.00 16.73 89 ILE A CA 1
ATOM 709 C C . ILE A 1 98 ? 41.192 15.476 8.506 1.00 18.35 89 ILE A C 1
ATOM 710 O O . ILE A 1 98 ? 40.634 16.515 8.146 1.00 15.80 89 ILE A O 1
ATOM 715 N N . LEU A 1 99 ? 41.636 15.319 9.754 1.00 19.40 90 LEU A N 1
ATOM 716 C CA . LEU A 1 99 ? 41.451 16.388 10.734 1.00 20.48 90 LEU A CA 1
ATOM 717 C C . LEU A 1 99 ? 42.226 17.638 10.347 1.00 17.68 90 LEU A C 1
ATOM 718 O O . LEU A 1 99 ? 41.748 18.759 10.553 1.00 18.62 90 LEU A O 1
ATOM 723 N N . GLY A 1 100 ? 43.426 17.468 9.795 1.00 19.47 91 GLY A N 1
ATOM 724 C CA . GLY A 1 100 ? 44.275 18.590 9.465 1.00 19.49 91 GLY A CA 1
ATOM 725 C C . GLY A 1 100 ? 45.207 18.954 10.606 1.00 18.96 91 GLY A C 1
ATOM 726 O O . GLY A 1 100 ? 45.102 18.457 11.732 1.00 20.82 91 GLY A O 1
ATOM 727 N N . ALA A 1 101 ? 46.120 19.877 10.300 1.00 17.05 92 ALA A N 1
ATOM 728 C CA . ALA A 1 101 ? 47.163 20.269 11.248 1.00 20.42 92 ALA A CA 1
ATOM 729 C C . ALA A 1 101 ? 46.586 20.707 12.593 1.00 22.44 92 ALA A C 1
ATOM 730 O O . ALA A 1 101 ? 45.532 21.346 12.661 1.00 19.61 92 ALA A O 1
ATOM 732 N N . THR A 1 102 ? 47.313 20.386 13.673 1.00 21.96 93 THR A N 1
ATOM 733 C CA . THR A 1 102 ? 46.843 20.711 15.019 1.00 24.73 93 THR A CA 1
ATOM 734 C C . THR A 1 102 ? 46.538 22.194 15.158 1.00 28.05 93 THR A C 1
ATOM 735 O O . THR A 1 102 ? 45.508 22.579 15.722 1.00 24.61 93 THR A O 1
ATOM 739 N N . ASN A 1 103 ? 47.443 23.044 14.668 1.00 19.21 94 ASN A N 1
ATOM 740 C CA . ASN A 1 103 ? 47.171 24.469 14.581 1.00 19.56 94 ASN A CA 1
ATOM 741 C C . ASN A 1 103 ? 46.451 24.727 13.272 1.00 22.10 94 ASN A C 1
ATOM 742 O O . ASN A 1 103 ? 47.050 24.528 12.200 1.00 21.28 94 ASN A O 1
ATOM 747 N N . PRO A 1 104 ? 45.188 25.161 13.297 1.00 20.18 95 PRO A N 1
ATOM 748 C CA . PRO A 1 104 ? 44.455 25.398 12.039 1.00 18.43 95 PRO A CA 1
ATOM 749 C C . PRO A 1 104 ? 45.137 26.384 11.111 1.00 21.15 95 PRO A C 1
ATOM 750 O O . PRO A 1 104 ? 44.932 26.309 9.891 1.00 21.14 95 PRO A O 1
ATOM 754 N N . LEU A 1 105 ? 45.934 27.315 11.651 1.00 22.78 96 LEU A N 1
ATOM 755 C CA . LEU A 1 105 ? 46.681 28.239 10.797 1.00 25.34 96 LEU A CA 1
ATOM 756 C C . LEU A 1 105 ? 47.568 27.492 9.813 1.00 21.73 96 LEU A C 1
ATOM 757 O O . LEU A 1 105 ? 47.827 27.985 8.704 1.00 22.47 96 LEU A O 1
ATOM 762 N N . ALA A 1 106 ? 48.029 26.300 10.188 1.00 18.38 97 ALA A N 1
ATOM 763 C CA . ALA A 1 106 ? 48.912 25.508 9.347 1.00 22.16 97 ALA A CA 1
ATOM 764 C C . ALA A 1 106 ? 48.172 24.440 8.562 1.00 24.45 97 ALA A C 1
ATOM 765 O O . ALA A 1 106 ? 48.811 23.676 7.827 1.00 22.71 97 ALA A O 1
ATOM 767 N N . SER A 1 107 ? 46.847 24.382 8.691 1.00 19.10 98 SER A N 1
ATOM 768 C CA . SER A 1 107 ? 46.040 23.343 8.066 1.00 17.10 98 SER A CA 1
ATOM 769 C C . SER A 1 107 ? 45.653 23.747 6.654 1.00 18.14 98 SER A C 1
ATOM 770 O O . SER A 1 107 ? 45.648 24.927 6.290 1.00 20.63 98 SER A O 1
ATOM 773 N N . ALA A 1 108 ? 45.322 22.742 5.860 1.00 19.90 99 ALA A N 1
ATOM 774 C CA . ALA A 1 108 ? 44.936 22.911 4.472 1.00 17.19 99 ALA A CA 1
ATOM 775 C C . ALA A 1 108 ? 43.420 22.909 4.309 1.00 18.50 99 ALA A C 1
ATOM 776 O O . ALA A 1 108 ? 42.729 22.062 4.895 1.00 17.96 99 ALA A O 1
ATOM 778 N N . PRO A 1 109 ? 42.885 23.839 3.521 1.00 19.93 100 PRO A N 1
ATOM 779 C CA . PRO A 1 109 ? 41.474 23.747 3.131 1.00 18.39 100 PRO A CA 1
ATOM 780 C C . PRO A 1 109 ? 41.165 22.361 2.589 1.00 15.10 100 PRO A C 1
ATOM 781 O O . PRO A 1 109 ? 41.977 21.752 1.888 1.00 20.28 100 PRO A O 1
ATOM 785 N N . GLY A 1 110 ? 39.982 21.850 2.940 1.00 14.76 101 GLY A N 1
ATOM 786 C CA . GLY A 1 110 ? 39.607 20.490 2.628 1.00 17.66 101 GLY A CA 1
ATOM 787 C C . GLY A 1 110 ? 39.711 19.539 3.802 1.00 21.12 101 GLY A C 1
ATOM 788 O O . GLY A 1 110 ? 39.108 18.465 3.767 1.00 18.94 101 GLY A O 1
ATOM 789 N N . THR A 1 111 ? 40.491 19.893 4.817 1.00 16.77 102 THR A N 1
ATOM 790 C CA . THR A 1 111 ? 40.509 19.171 6.080 1.00 18.75 102 THR A CA 1
ATOM 791 C C . THR A 1 111 ? 39.490 19.786 7.028 1.00 17.63 102 THR A C 1
ATOM 792 O O . THR A 1 111 ? 39.013 20.895 6.816 1.00 17.51 102 THR A O 1
ATOM 796 N N . ILE A 1 112 ? 39.192 19.069 8.115 1.00 17.08 103 ILE A N 1
ATOM 797 C CA . ILE A 1 112 ? 38.215 19.572 9.078 1.00 16.14 103 ILE A CA 1
ATOM 798 C C . ILE A 1 112 ? 38.675 20.912 9.647 1.00 15.64 103 ILE A C 1
ATOM 799 O O . ILE A 1 112 ? 37.929 21.895 9.642 1.00 20.38 103 ILE A O 1
ATOM 804 N N . ARG A 1 113 ? 39.930 20.988 10.107 1.00 17.56 104 ARG A N 1
ATOM 805 C CA . ARG A 1 113 ? 40.390 22.250 10.685 1.00 16.33 104 ARG A CA 1
ATOM 806 C C . ARG A 1 113 ? 40.603 23.313 9.617 1.00 18.64 104 ARG A C 1
ATOM 807 O O . ARG A 1 113 ? 40.381 24.500 9.872 1.00 19.53 104 ARG A O 1
ATOM 815 N N . GLY A 1 114 ? 41.034 22.917 8.420 1.00 17.32 105 GLY A N 1
ATOM 816 C CA . GLY A 1 114 ? 41.196 23.886 7.350 1.00 19.52 105 GLY A CA 1
ATOM 817 C C . GLY A 1 114 ? 39.888 24.398 6.790 1.00 19.25 105 GLY A C 1
ATOM 818 O O . GLY A 1 114 ? 39.877 25.419 6.091 1.00 23.36 105 GLY A O 1
ATOM 819 N N . ASP A 1 115 ? 38.786 23.700 7.048 1.00 18.62 106 ASP A N 1
ATOM 820 C CA . ASP A 1 115 ? 37.483 24.192 6.633 1.00 16.17 106 ASP A CA 1
ATOM 821 C C . ASP A 1 115 ? 36.752 24.933 7.740 1.00 17.99 106 ASP A C 1
ATOM 822 O O . ASP A 1 115 ? 35.942 25.814 7.438 1.00 16.88 106 ASP A O 1
ATOM 827 N N . PHE A 1 116 ? 37.017 24.601 9.009 1.00 16.07 107 PHE A N 1
ATOM 828 C CA . PHE A 1 116 ? 36.152 25.037 10.097 1.00 17.63 107 PHE A CA 1
ATOM 829 C C . PHE A 1 116 ? 36.811 25.764 11.256 1.00 17.00 107 PHE A C 1
ATOM 830 O O . PHE A 1 116 ? 36.072 26.263 12.111 1.00 18.91 107 PHE A O 1
ATOM 838 N N . ALA A 1 117 ? 38.139 25.836 11.345 1.00 15.19 108 ALA A N 1
ATOM 839 C CA . ALA A 1 117 ? 38.749 26.256 12.607 1.00 17.55 108 ALA A CA 1
ATOM 840 C C . ALA A 1 117 ? 39.835 27.301 12.383 1.00 18.83 108 ALA A C 1
ATOM 841 O O . ALA A 1 117 ? 40.411 27.404 11.303 1.00 17.42 108 ALA A O 1
ATOM 843 N N . ILE A 1 118 ? 40.128 28.062 13.443 1.00 18.47 109 ILE A N 1
ATOM 844 C CA . ILE A 1 118 ? 41.101 29.147 13.372 1.00 17.25 109 ILE A CA 1
ATOM 845 C C . ILE A 1 118 ? 42.173 29.021 14.457 1.00 20.39 109 ILE A C 1
ATOM 846 O O . ILE A 1 118 ? 43.364 29.131 14.169 1.00 18.94 109 ILE A O 1
ATOM 851 N N A ASP A 1 119 ? 41.760 28.808 15.704 0.59 20.06 110 ASP A N 1
ATOM 852 N N B ASP A 1 119 ? 41.753 28.721 15.683 0.41 20.02 110 ASP A N 1
ATOM 853 C CA A ASP A 1 119 ? 42.664 28.820 16.848 0.59 17.78 110 ASP A CA 1
ATOM 854 C CA B ASP A 1 119 ? 42.590 28.793 16.876 0.41 17.88 110 ASP A CA 1
ATOM 855 C C A ASP A 1 119 ? 43.048 27.408 17.261 0.59 20.05 110 ASP A C 1
ATOM 856 C C B ASP A 1 119 ? 43.031 27.394 17.295 0.41 20.07 110 ASP A C 1
ATOM 857 O O A ASP A 1 119 ? 42.206 26.506 17.298 0.59 20.00 110 ASP A O 1
ATOM 858 O O B ASP A 1 119 ? 42.208 26.473 17.343 0.41 20.01 110 ASP A O 1
ATOM 867 N N . VAL A 1 120 ? 44.324 27.237 17.613 1.00 20.40 111 VAL A N 1
ATOM 868 C CA . VAL A 1 120 ? 44.815 25.944 18.104 1.00 16.15 111 VAL A CA 1
ATOM 869 C C . VAL A 1 120 ? 44.090 25.530 19.385 1.00 19.09 111 VAL A C 1
ATOM 870 O O . VAL A 1 120 ? 43.842 24.337 19.613 1.00 21.36 111 VAL A O 1
ATOM 874 N N . GLY A 1 121 ? 43.709 26.494 20.219 1.00 18.65 112 GLY A N 1
ATOM 875 C CA . GLY A 1 121 ? 42.926 26.233 21.410 1.00 22.41 112 GLY A CA 1
ATOM 876 C C . GLY A 1 121 ? 41.456 25.973 21.177 1.00 23.59 112 GLY A C 1
ATOM 877 O O . GLY A 1 121 ? 40.717 25.673 22.119 1.00 21.72 112 GLY A O 1
ATOM 878 N N . ARG A 1 122 ? 41.007 26.089 19.931 1.00 23.29 113 ARG A N 1
ATOM 879 C CA . ARG A 1 122 ? 39.616 25.868 19.552 1.00 20.05 113 ARG A CA 1
ATOM 880 C C . ARG A 1 122 ? 39.600 25.152 18.199 1.00 17.27 113 ARG A C 1
ATOM 881 O O . ARG A 1 122 ? 39.100 25.671 17.198 1.00 18.60 113 ARG A O 1
ATOM 889 N N . ASN A 1 123 ? 40.194 23.953 18.146 1.00 19.83 114 ASN A N 1
ATOM 890 C CA . ASN A 1 123 ? 40.415 23.289 16.863 1.00 17.20 114 ASN A CA 1
ATOM 891 C C . ASN A 1 123 ? 39.430 22.150 16.611 1.00 16.36 114 ASN A C 1
ATOM 892 O O . ASN A 1 123 ? 39.746 21.215 15.856 1.00 16.54 114 ASN A O 1
ATOM 897 N N A VAL A 1 124 ? 38.247 22.243 17.234 0.62 16.84 115 VAL A N 1
ATOM 898 N N B VAL A 1 124 ? 38.271 22.188 17.270 0.38 16.91 115 VAL A N 1
ATOM 899 C CA A VAL A 1 124 ? 36.975 21.552 16.981 0.62 16.21 115 VAL A CA 1
ATOM 900 C CA B VAL A 1 124 ? 37.056 21.483 16.868 0.38 16.52 115 VAL A CA 1
ATOM 901 C C A VAL A 1 124 ? 37.002 20.036 17.156 0.62 15.79 115 VAL A C 1
ATOM 902 C C B VAL A 1 124 ? 37.085 19.983 17.160 0.38 15.88 115 VAL A C 1
ATOM 903 O O A VAL A 1 124 ? 35.944 19.423 17.347 0.62 17.05 115 VAL A O 1
ATOM 904 O O B VAL A 1 124 ? 36.074 19.417 17.592 0.38 17.52 115 VAL A O 1
ATOM 911 N N A CYS A 1 125 ? 38.176 19.406 17.124 0.62 17.78 116 CYS A N 1
ATOM 912 N N B CYS A 1 125 ? 38.223 19.321 16.945 0.38 17.90 116 CYS A N 1
ATOM 913 C CA A CYS A 1 125 ? 38.183 17.948 17.142 0.62 18.04 116 CYS A CA 1
ATOM 914 C CA B CYS A 1 125 ? 38.215 17.863 16.922 0.38 18.17 116 CYS A CA 1
ATOM 915 C C A CYS A 1 125 ? 39.487 17.420 17.731 0.62 19.60 116 CYS A C 1
ATOM 916 C C B CYS A 1 125 ? 39.544 17.304 17.418 0.38 19.69 116 CYS A C 1
ATOM 917 O O A CYS A 1 125 ? 40.457 18.159 17.922 0.62 17.18 116 CYS A O 1
ATOM 918 O O B CYS A 1 125 ? 40.596 17.925 17.257 0.38 19.76 116 CYS A O 1
ATOM 923 N N . HIS A 1 126 ? 39.478 16.113 18.020 1.00 15.64 117 HIS A N 1
ATOM 924 C CA . HIS A 1 126 ? 40.646 15.343 18.444 1.00 15.58 117 HIS A CA 1
ATOM 925 C C . HIS A 1 126 ? 40.715 14.048 17.654 1.00 16.80 117 HIS A C 1
ATOM 926 O O . HIS A 1 126 ? 39.683 13.441 17.361 1.00 18.41 117 HIS A O 1
ATOM 933 N N . GLY A 1 127 ? 41.936 13.613 17.334 1.00 18.11 118 GLY A N 1
ATOM 934 C CA . GLY A 1 127 ? 42.146 12.279 16.799 1.00 14.27 118 GLY A CA 1
ATOM 935 C C . GLY A 1 127 ? 43.421 11.666 17.356 1.00 16.00 118 GLY A C 1
ATOM 936 O O . GLY A 1 127 ? 44.419 12.369 17.535 1.00 18.84 118 GLY A O 1
ATOM 937 N N . SER A 1 128 ? 43.395 10.363 17.637 1.00 16.19 119 SER A N 1
ATOM 938 C CA . SER A 1 128 ? 44.580 9.672 18.147 1.00 19.05 119 SER A CA 1
ATOM 939 C C . SER A 1 128 ? 45.754 9.834 17.188 1.00 21.86 119 SER A C 1
ATOM 940 O O . SER A 1 128 ? 45.574 9.845 15.971 1.00 20.65 119 SER A O 1
ATOM 943 N N . ASP A 1 129 ? 46.966 9.950 17.735 1.00 21.20 120 ASP A N 1
ATOM 944 C CA . ASP A 1 129 ? 48.130 10.187 16.883 1.00 21.35 120 ASP A CA 1
ATOM 945 C C . ASP A 1 129 ? 48.968 8.940 16.621 1.00 19.68 120 ASP A C 1
ATOM 946 O O . ASP A 1 129 ? 49.921 9.015 15.834 1.00 26.73 120 ASP A O 1
ATOM 951 N N . SER A 1 130 ? 48.634 7.802 17.233 1.00 18.98 121 SER A N 1
ATOM 952 C CA . SER A 1 130 ? 49.323 6.541 16.974 1.00 19.13 121 SER A CA 1
ATOM 953 C C . SER A 1 130 ? 48.383 5.386 17.302 1.00 21.23 121 SER A C 1
ATOM 954 O O . SER A 1 130 ? 47.389 5.561 18.009 1.00 19.80 121 SER A O 1
ATOM 957 N N . VAL A 1 131 ? 48.702 4.197 16.776 1.00 20.34 122 VAL A N 1
ATOM 958 C CA . VAL A 1 131 ? 47.888 3.016 17.069 1.00 16.57 122 VAL A CA 1
ATOM 959 C C . VAL A 1 131 ? 47.899 2.707 18.566 1.00 17.50 122 VAL A C 1
ATOM 960 O O . VAL A 1 131 ? 46.866 2.373 19.159 1.00 20.75 122 VAL A O 1
ATOM 964 N N . GLU A 1 132 ? 49.079 2.770 19.190 1.00 19.67 123 GLU A N 1
ATOM 965 C CA . GLU A 1 132 ? 49.154 2.507 20.625 1.00 20.59 123 GLU A CA 1
ATOM 966 C C . GLU A 1 132 ? 48.328 3.519 21.409 1.00 21.59 123 GLU A C 1
ATOM 967 O O . GLU A 1 132 ? 47.549 3.148 22.308 1.00 22.56 123 GLU A O 1
ATOM 973 N N . ASN A 1 133 ? 48.435 4.804 21.050 1.00 16.57 124 ASN A N 1
ATOM 974 C CA . ASN A 1 133 ? 47.640 5.812 21.750 1.00 20.96 124 ASN A CA 1
ATOM 975 C C . ASN A 1 133 ? 46.144 5.662 21.452 1.00 16.91 124 ASN A C 1
ATOM 976 O O . ASN A 1 133 ? 45.303 5.905 22.331 1.00 15.29 124 ASN A O 1
ATOM 981 N N . ALA A 1 134 ? 45.790 5.261 20.230 1.00 15.63 125 ALA A N 1
ATOM 982 C CA . ALA A 1 134 ? 44.391 4.955 19.935 1.00 16.85 125 ALA A CA 1
ATOM 983 C C . ALA A 1 134 ? 43.845 3.886 20.881 1.00 17.22 125 ALA A C 1
ATOM 984 O O . ALA A 1 134 ? 42.757 4.046 21.449 1.00 16.25 125 ALA A O 1
ATOM 986 N N . LYS A 1 135 ? 44.604 2.802 21.096 1.00 16.69 126 LYS A N 1
ATOM 987 C CA . LYS A 1 135 ? 44.121 1.739 21.973 1.00 20.25 126 LYS A CA 1
ATOM 988 C C . LYS A 1 135 ? 43.940 2.252 23.397 1.00 19.97 126 LYS A C 1
ATOM 989 O O . LYS A 1 135 ? 42.936 1.939 24.057 1.00 19.39 126 LYS A O 1
ATOM 995 N N . LYS A 1 136 ? 44.892 3.063 23.868 1.00 18.40 127 LYS A N 1
ATOM 996 C CA . LYS A 1 136 ? 44.773 3.691 25.184 1.00 16.63 127 LYS A CA 1
ATOM 997 C C . LYS A 1 136 ? 43.532 4.567 25.263 1.00 24.34 127 LYS A C 1
ATOM 998 O O . LYS A 1 136 ? 42.775 4.507 26.235 1.00 20.62 127 LYS A O 1
ATOM 1004 N N . GLU A 1 137 ? 43.314 5.405 24.247 1.00 19.25 128 GLU A N 1
ATOM 1005 C CA . GLU A 1 137 ? 42.191 6.340 24.292 1.00 17.60 128 GLU A CA 1
ATOM 1006 C C . GLU A 1 137 ? 40.853 5.613 24.171 1.00 15.37 128 GLU A C 1
ATOM 1007 O O . GLU A 1 137 ? 39.864 6.019 24.794 1.00 16.32 128 GLU A O 1
ATOM 1013 N N . ILE A 1 138 ? 40.796 4.549 23.363 1.00 16.80 129 ILE A N 1
ATOM 1014 C CA . ILE A 1 138 ? 39.554 3.791 23.236 1.00 18.23 129 ILE A CA 1
ATOM 1015 C C . ILE A 1 138 ? 39.203 3.139 24.563 1.00 20.47 129 ILE A C 1
ATOM 1016 O O . ILE A 1 138 ? 38.046 3.157 24.993 1.00 18.83 129 ILE A O 1
ATOM 1021 N N . ALA A 1 139 ? 40.204 2.588 25.253 1.00 18.10 130 ALA A N 1
ATOM 1022 C CA . ALA A 1 139 ? 39.958 1.967 26.550 1.00 20.69 130 ALA A CA 1
ATOM 1023 C C . ALA A 1 139 ? 39.604 2.986 27.632 1.00 19.99 130 ALA A C 1
ATOM 1024 O O . ALA A 1 139 ? 38.932 2.630 28.611 1.00 20.96 130 ALA A O 1
ATOM 1026 N N . LEU A 1 140 ? 40.027 4.242 27.477 1.00 18.60 131 LEU A N 1
ATOM 1027 C CA . LEU A 1 140 ? 39.721 5.276 28.461 1.00 16.58 131 LEU A CA 1
ATOM 1028 C C . LEU A 1 140 ? 38.307 5.821 28.285 1.00 21.12 131 LEU A C 1
ATOM 1029 O O . LEU A 1 140 ? 37.604 6.086 29.271 1.00 20.66 131 LEU A O 1
ATOM 1034 N N . TRP A 1 141 ? 37.865 5.978 27.039 1.00 18.50 132 TRP A N 1
ATOM 1035 C CA . TRP A 1 141 ? 36.591 6.626 26.772 1.00 19.60 132 TRP A CA 1
ATOM 1036 C C . TRP A 1 141 ? 35.430 5.661 26.579 1.00 18.31 132 TRP A C 1
ATOM 1037 O O . TRP A 1 141 ? 34.279 6.081 26.733 1.00 19.52 132 TRP A O 1
ATOM 1048 N N . PHE A 1 142 ? 35.678 4.393 26.239 1.00 16.75 133 PHE A N 1
ATOM 1049 C CA . PHE A 1 142 ? 34.595 3.461 25.942 1.00 20.66 133 PHE A CA 1
ATOM 1050 C C . PHE A 1 142 ? 34.719 2.174 26.743 1.00 22.23 133 PHE A C 1
ATOM 1051 O O . PHE A 1 142 ? 35.810 1.604 26.864 1.00 22.95 133 PHE A O 1
ATOM 1059 N N . LYS A 1 143 ? 33.582 1.699 27.244 1.00 18.09 134 LYS A N 1
ATOM 1060 C CA . LYS A 1 143 ? 33.520 0.326 27.700 1.00 18.36 134 LYS A CA 1
ATOM 1061 C C . LYS A 1 143 ? 33.489 -0.589 26.480 1.00 20.04 134 LYS A C 1
ATOM 1062 O O . LYS A 1 143 ? 32.925 -0.224 25.444 1.00 22.13 134 LYS A O 1
ATOM 1068 N N . PRO A 1 144 ? 34.104 -1.771 26.566 1.00 20.32 135 PRO A N 1
ATOM 1069 C CA . PRO A 1 144 ? 34.170 -2.646 25.384 1.00 18.80 135 PRO A CA 1
ATOM 1070 C C . PRO A 1 144 ? 32.808 -2.970 24.810 1.00 20.56 135 PRO A C 1
ATOM 1071 O O . PRO A 1 144 ? 32.692 -3.140 23.589 1.00 20.41 135 PRO A O 1
ATOM 1075 N N A GLU A 1 145 ? 31.785 -3.028 25.666 0.50 22.86 136 GLU A N 1
ATOM 1076 N N B GLU A 1 145 ? 31.771 -3.072 25.649 0.50 22.85 136 GLU A N 1
ATOM 1077 C CA A GLU A 1 145 ? 30.417 -3.310 25.258 0.50 23.24 136 GLU A CA 1
ATOM 1078 C CA B GLU A 1 145 ? 30.427 -3.350 25.149 0.50 23.23 136 GLU A CA 1
ATOM 1079 C C A GLU A 1 145 ? 29.842 -2.226 24.354 0.50 21.95 136 GLU A C 1
ATOM 1080 C C B GLU A 1 145 ? 29.926 -2.263 24.209 0.50 21.90 136 GLU A C 1
ATOM 1081 O O A GLU A 1 145 ? 28.820 -2.464 23.697 0.50 20.77 136 GLU A O 1
ATOM 1082 O O B GLU A 1 145 ? 29.044 -2.535 23.384 0.50 22.83 136 GLU A O 1
ATOM 1093 N N . GLU A 1 146 ? 30.463 -1.046 24.310 1.00 17.82 137 GLU A N 1
ATOM 1094 C CA . GLU A 1 146 ? 29.993 0.054 23.470 1.00 18.26 137 GLU A CA 1
ATOM 1095 C C . GLU A 1 146 ? 30.585 0.021 22.067 1.00 17.29 137 GLU A C 1
ATOM 1096 O O . GLU A 1 146 ? 30.161 0.810 21.215 1.00 18.32 137 GLU A O 1
ATOM 1102 N N . LEU A 1 147 ? 31.516 -0.884 21.794 1.00 18.38 138 LEU A N 1
ATOM 1103 C CA . LEU A 1 147 ? 32.010 -1.081 20.439 1.00 17.70 138 LEU A CA 1
ATOM 1104 C C . LEU A 1 147 ? 31.133 -2.124 19.747 1.00 20.49 138 LEU A C 1
ATOM 1105 O O . LEU A 1 147 ? 30.985 -3.247 20.238 1.00 21.38 138 LEU A O 1
ATOM 1110 N N . ILE A 1 148 ? 30.519 -1.744 18.630 1.00 16.77 139 ILE A N 1
ATOM 1111 C CA . ILE A 1 148 ? 29.504 -2.571 17.983 1.00 19.41 139 ILE A CA 1
ATOM 1112 C C . ILE A 1 148 ? 30.152 -3.323 16.828 1.00 21.49 139 ILE A C 1
ATOM 1113 O O . ILE A 1 148 ? 30.826 -2.718 15.990 1.00 19.59 139 ILE A O 1
ATOM 1118 N N . SER A 1 149 ? 29.956 -4.638 16.786 1.00 23.30 140 SER A N 1
ATOM 1119 C CA . SER A 1 149 ? 30.496 -5.477 15.722 1.00 20.50 140 SER A CA 1
ATOM 1120 C C . SER A 1 149 ? 29.479 -5.552 14.588 1.00 18.77 140 SER A C 1
ATOM 1121 O O . SER A 1 149 ? 28.336 -5.968 14.801 1.00 25.28 140 SER A O 1
ATOM 1124 N N . TRP A 1 150 ? 29.892 -5.133 13.396 1.00 20.47 141 TRP A N 1
ATOM 1125 C CA . TRP A 1 150 ? 29.050 -5.237 12.216 1.00 16.69 141 TRP A CA 1
ATOM 1126 C C . TRP A 1 150 ? 29.930 -5.223 10.979 1.00 20.47 141 TRP A C 1
ATOM 1127 O O . TRP A 1 150 ? 31.120 -4.916 11.042 1.00 19.12 141 TRP A O 1
ATOM 1138 N N . LYS A 1 151 ? 29.319 -5.578 9.853 1.00 20.36 142 LYS A N 1
ATOM 1139 C CA . LYS A 1 151 ? 29.993 -5.672 8.563 1.00 18.75 142 LYS A CA 1
ATOM 1140 C C . LYS A 1 151 ? 29.260 -4.757 7.592 1.00 20.94 142 LYS A C 1
ATOM 1141 O O . LYS A 1 151 ? 28.043 -4.906 7.379 1.00 18.05 142 LYS A O 1
ATOM 1147 N N . SER A 1 152 ? 29.995 -3.800 7.035 1.00 18.29 143 SER A N 1
ATOM 1148 C CA . SER A 1 152 ? 29.425 -2.860 6.082 1.00 17.37 143 SER A CA 1
ATOM 1149 C C . SER A 1 152 ? 29.044 -3.579 4.796 1.00 18.32 143 SER A C 1
ATOM 1150 O O . SER A 1 152 ? 29.787 -4.432 4.301 1.00 17.31 143 SER A O 1
ATOM 1153 N N . ALA A 1 153 ? 27.876 -3.223 4.257 1.00 16.18 144 ALA A N 1
ATOM 1154 C CA . ALA A 1 153 ? 27.435 -3.802 2.993 1.00 16.05 144 ALA A CA 1
ATOM 1155 C C . ALA A 1 153 ? 28.378 -3.483 1.838 1.00 14.99 144 ALA A C 1
ATOM 1156 O O . ALA A 1 153 ? 28.351 -4.186 0.814 1.00 17.49 144 ALA A O 1
ATOM 1158 N N . THR A 1 154 ? 29.176 -2.422 1.944 1.00 16.04 145 THR A N 1
ATOM 1159 C CA . THR A 1 154 ? 30.078 -2.067 0.857 1.00 15.60 145 THR A CA 1
ATOM 1160 C C . THR A 1 154 ? 31.539 -2.363 1.187 1.00 19.45 145 THR A C 1
ATOM 1161 O O . THR A 1 154 ? 32.428 -1.851 0.506 1.00 16.50 145 THR A O 1
ATOM 1165 N N . PHE A 1 155 ? 31.798 -3.216 2.188 1.00 16.29 146 PHE A N 1
ATOM 1166 C CA . PHE A 1 155 ? 33.170 -3.538 2.572 1.00 19.84 146 PHE A CA 1
ATOM 1167 C C . PHE A 1 155 ? 34.008 -3.989 1.382 1.00 19.57 146 PHE A C 1
ATOM 1168 O O . PHE A 1 155 ? 35.154 -3.556 1.221 1.00 18.50 146 PHE A O 1
ATOM 1176 N N . ASP A 1 156 ? 33.455 -4.857 0.535 1.00 17.35 147 ASP A N 1
ATOM 1177 C CA . ASP A 1 156 ? 34.228 -5.416 -0.567 1.00 20.33 147 ASP A CA 1
ATOM 1178 C C . ASP A 1 156 ? 34.368 -4.456 -1.741 1.00 22.33 147 ASP A C 1
ATOM 1179 O O . ASP A 1 156 ? 35.083 -4.773 -2.704 1.00 20.46 147 ASP A O 1
ATOM 1184 N N . TRP A 1 157 ? 33.696 -3.308 -1.683 1.00 18.32 148 TRP A N 1
ATOM 1185 C CA . TRP A 1 157 ? 33.910 -2.222 -2.622 1.00 18.85 148 TRP A CA 1
ATOM 1186 C C . TRP A 1 157 ? 34.841 -1.150 -2.079 1.00 20.01 148 TRP A C 1
ATOM 1187 O O . TRP A 1 157 ? 35.384 -0.364 -2.862 1.00 17.92 148 TRP A O 1
ATOM 1198 N N . VAL A 1 158 ? 35.046 -1.116 -0.763 1.00 15.85 149 VAL A N 1
ATOM 1199 C CA . VAL A 1 158 ? 36.036 -0.226 -0.178 1.00 19.56 149 VAL A CA 1
ATOM 1200 C C . VAL A 1 158 ? 37.411 -0.892 -0.138 1.00 16.79 149 VAL A C 1
ATOM 1201 O O . VAL A 1 158 ? 38.433 -0.213 -0.316 1.00 16.83 149 VAL A O 1
ATOM 1205 N N . TYR A 1 159 ? 37.463 -2.213 0.071 1.00 18.78 150 TYR A N 1
ATOM 1206 C CA . TYR A 1 159 ? 38.720 -2.934 0.260 1.00 19.70 150 TYR A CA 1
ATOM 1207 C C . TYR A 1 159 ? 38.888 -4.043 -0.768 1.00 21.94 150 TYR A C 1
ATOM 1208 O O . TYR A 1 159 ? 37.935 -4.756 -1.095 1.00 20.42 150 TYR A O 1
ATOM 1217 N N . GLU A 1 160 ? 40.111 -4.183 -1.272 1.00 22.60 151 GLU A N 1
ATOM 1218 C CA . GLU A 1 160 ? 40.447 -5.301 -2.140 1.00 27.24 151 GLU A CA 1
ATOM 1219 C C . GLU A 1 160 ? 40.605 -6.572 -1.306 1.00 26.42 151 GLU A C 1
ATOM 1220 O O . GLU A 1 160 ? 41.000 -6.525 -0.140 1.00 35.85 151 GLU A O 1
ATOM 1226 N N . LYS A 1 161 ? 40.258 -7.710 -1.901 1.00 43.09 152 LYS A N 1
ATOM 1227 C CA . LYS A 1 161 ? 40.358 -8.992 -1.202 1.00 54.69 152 LYS A CA 1
ATOM 1228 C C . LYS A 1 161 ? 41.776 -9.550 -1.278 1.00 56.45 152 LYS A C 1
ATOM 1229 O O . LYS A 1 161 ? 42.674 -9.085 -0.573 1.00 61.41 152 LYS A O 1
ATOM 1231 N N . SER B 1 9 ? 3.879 25.967 23.678 1.00 52.66 0 SER B N 1
ATOM 1232 C CA . SER B 1 9 ? 4.913 24.962 23.458 1.00 47.41 0 SER B CA 1
ATOM 1233 C C . SER B 1 9 ? 6.246 25.384 24.075 1.00 36.62 0 SER B C 1
ATOM 1234 O O . SER B 1 9 ? 6.743 26.484 23.828 1.00 32.76 0 SER B O 1
ATOM 1237 N N . MET B 1 10 ? 6.819 24.496 24.880 1.00 40.53 1 MET B N 1
ATOM 1238 C CA . MET B 1 10 ? 8.069 24.768 25.573 1.00 37.06 1 MET B CA 1
ATOM 1239 C C . MET B 1 10 ? 9.259 24.407 24.693 1.00 34.74 1 MET B C 1
ATOM 1240 O O . MET B 1 10 ? 9.234 23.401 23.978 1.00 26.09 1 MET B O 1
ATOM 1245 N N . SER B 1 11 ? 10.309 25.228 24.770 1.00 29.37 2 SER B N 1
ATOM 1246 C CA . SER B 1 11 ? 11.542 24.972 24.029 1.00 28.99 2 SER B CA 1
ATOM 1247 C C . SER B 1 11 ? 12.346 23.799 24.579 1.00 26.21 2 SER B C 1
ATOM 1248 O O . SER B 1 11 ? 13.369 23.448 23.980 1.00 27.26 2 SER B O 1
ATOM 1251 N N . ASN B 1 12 ? 11.925 23.165 25.675 1.00 21.88 3 ASN B N 1
ATOM 1252 C CA . ASN B 1 12 ? 12.669 22.039 26.228 1.00 21.33 3 ASN B CA 1
ATOM 1253 C C . ASN B 1 12 ? 11.972 20.706 25.976 1.00 21.72 3 ASN B C 1
ATOM 1254 O O . ASN B 1 12 ? 12.314 19.701 26.609 1.00 22.33 3 ASN B O 1
ATOM 1259 N N . GLU B 1 13 ? 10.996 20.685 25.067 1.00 18.61 4 GLU B N 1
ATOM 1260 C CA . GLU B 1 13 ? 10.416 19.432 24.610 1.00 17.59 4 GLU B CA 1
ATOM 1261 C C . GLU B 1 13 ? 11.491 18.556 23.977 1.00 17.42 4 GLU B C 1
ATOM 1262 O O . GLU B 1 13 ? 12.405 19.053 23.320 1.00 21.14 4 GLU B O 1
ATOM 1268 N N . GLN B 1 14 ? 11.385 17.248 24.178 1.00 21.37 5 GLN B N 1
ATOM 1269 C CA . GLN B 1 14 ? 12.365 16.319 23.643 1.00 17.11 5 GLN B CA 1
ATOM 1270 C C . GLN B 1 14 ? 11.691 15.245 22.810 1.00 18.31 5 GLN B C 1
ATOM 1271 O O . GLN B 1 14 ? 10.541 14.873 23.058 1.00 19.42 5 GLN B O 1
ATOM 1277 N N . THR B 1 15 ? 12.428 14.738 21.820 1.00 17.42 6 THR B N 1
ATOM 1278 C CA . THR B 1 15 ? 11.943 13.628 21.011 1.00 17.86 6 THR B CA 1
ATOM 1279 C C . THR B 1 15 ? 13.067 12.617 20.817 1.00 18.96 6 THR B C 1
ATOM 1280 O O . THR B 1 15 ? 14.248 12.939 20.951 1.00 18.20 6 THR B O 1
ATOM 1284 N N . PHE B 1 16 ? 12.671 11.372 20.554 1.00 16.03 7 PHE B N 1
ATOM 1285 C CA . PHE B 1 16 ? 13.593 10.280 20.262 1.00 16.74 7 PHE B CA 1
ATOM 1286 C C . PHE B 1 16 ? 13.649 10.100 18.749 1.00 14.40 7 PHE B C 1
ATOM 1287 O O . PHE B 1 16 ? 12.629 9.797 18.125 1.00 16.29 7 PHE B O 1
ATOM 1295 N N . ILE B 1 17 ? 14.831 10.308 18.165 1.00 15.67 8 ILE B N 1
ATOM 1296 C CA . ILE B 1 17 ? 15.089 10.051 16.745 1.00 15.69 8 ILE B CA 1
ATOM 1297 C C . ILE B 1 17 ? 16.100 8.911 16.659 1.00 14.77 8 ILE B C 1
ATOM 1298 O O . ILE B 1 17 ? 17.099 8.914 17.376 1.00 15.00 8 ILE B O 1
ATOM 1303 N N . ALA B 1 18 ? 15.844 7.926 15.807 1.00 14.93 9 ALA B N 1
ATOM 1304 C CA . ALA B 1 18 ? 16.802 6.845 15.654 1.00 13.69 9 ALA B CA 1
ATOM 1305 C C . ALA B 1 18 ? 17.088 6.642 14.182 1.00 15.67 9 ALA B C 1
ATOM 1306 O O . ALA B 1 18 ? 16.173 6.680 13.360 1.00 20.17 9 ALA B O 1
ATOM 1308 N N . ILE B 1 19 ? 18.355 6.447 13.854 1.00 14.32 10 ILE B N 1
ATOM 1309 C CA . ILE B 1 19 ? 18.731 6.025 12.509 1.00 14.34 10 ILE B CA 1
ATOM 1310 C C . ILE B 1 19 ? 18.753 4.502 12.509 1.00 12.49 10 ILE B C 1
ATOM 1311 O O . ILE B 1 19 ? 19.517 3.880 13.262 1.00 14.68 10 ILE B O 1
ATOM 1316 N N . LYS B 1 20 ? 17.902 3.908 11.682 1.00 13.44 11 LYS B N 1
ATOM 1317 C CA . LYS B 1 20 ? 17.714 2.466 11.624 1.00 17.88 11 LYS B CA 1
ATOM 1318 C C . LYS B 1 20 ? 18.888 1.823 10.902 1.00 17.63 11 LYS B C 1
ATOM 1319 O O . LYS B 1 20 ? 19.717 2.524 10.319 1.00 16.52 11 LYS B O 1
ATOM 1325 N N . PRO B 1 21 ? 19.007 0.489 10.952 1.00 15.11 12 PRO B N 1
ATOM 1326 C CA . PRO B 1 21 ? 20.219 -0.151 10.415 1.00 16.49 12 PRO B CA 1
ATOM 1327 C C . PRO B 1 21 ? 20.471 0.145 8.953 1.00 12.58 12 PRO B C 1
ATOM 1328 O O . PRO B 1 21 ? 21.640 0.187 8.532 1.00 15.55 12 PRO B O 1
ATOM 1332 N N . ASP B 1 22 ? 19.410 0.350 8.170 1.00 15.74 13 ASP B N 1
ATOM 1333 C CA . ASP B 1 22 ? 19.613 0.689 6.763 1.00 17.43 13 ASP B CA 1
ATOM 1334 C C . ASP B 1 22 ? 20.224 2.072 6.611 1.00 17.60 13 ASP B C 1
ATOM 1335 O O . ASP B 1 22 ? 21.057 2.283 5.726 1.00 15.46 13 ASP B O 1
ATOM 1340 N N . GLY B 1 23 ? 19.857 3.016 7.477 1.00 14.43 14 GLY B N 1
ATOM 1341 C CA . GLY B 1 23 ? 20.467 4.330 7.399 1.00 15.96 14 GLY B CA 1
ATOM 1342 C C . GLY B 1 23 ? 21.930 4.290 7.792 1.00 16.54 14 GLY B C 1
ATOM 1343 O O . GLY B 1 23 ? 22.769 4.971 7.190 1.00 16.52 14 GLY B O 1
ATOM 1344 N N . VAL B 1 24 ? 22.272 3.458 8.777 1.00 13.66 15 VAL B N 1
ATOM 1345 C CA . VAL B 1 24 ? 23.684 3.300 9.131 1.00 15.32 15 VAL B CA 1
ATOM 1346 C C . VAL B 1 24 ? 24.449 2.646 7.982 1.00 12.46 15 VAL B C 1
ATOM 1347 O O . VAL B 1 24 ? 25.528 3.118 7.589 1.00 14.02 15 VAL B O 1
ATOM 1351 N N . GLN B 1 25 ? 23.901 1.557 7.428 1.00 12.85 16 GLN B N 1
ATOM 1352 C CA . GLN B 1 25 ? 24.587 0.807 6.371 1.00 15.11 16 GLN B CA 1
ATOM 1353 C C . GLN B 1 25 ? 24.807 1.658 5.125 1.00 14.93 16 GLN B C 1
ATOM 1354 O O . GLN B 1 25 ? 25.837 1.531 4.447 1.00 18.87 16 GLN B O 1
ATOM 1360 N N . ARG B 1 26 ? 23.847 2.519 4.800 1.00 16.91 17 ARG B N 1
ATOM 1361 C CA . ARG B 1 26 ? 23.904 3.329 3.586 1.00 12.33 17 ARG B CA 1
ATOM 1362 C C . ARG B 1 26 ? 24.628 4.655 3.786 1.00 16.98 17 ARG B C 1
ATOM 1363 O O . ARG B 1 26 ? 24.650 5.485 2.867 1.00 18.43 17 ARG B O 1
ATOM 1371 N N . GLY B 1 27 ? 25.253 4.861 4.943 1.00 13.36 18 GLY B N 1
ATOM 1372 C CA . GLY B 1 27 ? 26.125 6.007 5.125 1.00 13.63 18 GLY B CA 1
ATOM 1373 C C . GLY B 1 27 ? 25.404 7.320 5.320 1.00 17.26 18 GLY B C 1
ATOM 1374 O O . GLY B 1 27 ? 25.879 8.365 4.845 1.00 18.36 18 GLY B O 1
ATOM 1375 N N . LEU B 1 28 ? 24.275 7.304 6.030 1.00 13.99 19 LEU B N 1
ATOM 1376 C CA . LEU B 1 28 ? 23.427 8.478 6.179 1.00 17.37 19 LEU B CA 1
ATOM 1377 C C . LEU B 1 28 ? 23.471 9.089 7.577 1.00 14.85 19 LEU B C 1
ATOM 1378 O O . LEU B 1 28 ? 22.642 9.955 7.871 1.00 17.31 19 LEU B O 1
ATOM 1383 N N . ILE B 1 29 ? 24.426 8.690 8.435 1.00 13.10 20 ILE B N 1
ATOM 1384 C CA . ILE B 1 29 ? 24.458 9.224 9.804 1.00 12.22 20 ILE B CA 1
ATOM 1385 C C . ILE B 1 29 ? 24.711 10.724 9.786 1.00 14.15 20 ILE B C 1
ATOM 1386 O O . ILE B 1 29 ? 23.979 11.506 10.409 1.00 17.18 20 ILE B O 1
ATOM 1391 N N . GLY B 1 30 ? 25.778 11.141 9.092 1.00 15.13 21 GLY B N 1
ATOM 1392 C CA . GLY B 1 30 ? 26.127 12.536 8.967 1.00 16.66 21 GLY B CA 1
ATOM 1393 C C . GLY B 1 30 ? 24.988 13.391 8.440 1.00 17.31 21 GLY B C 1
ATOM 1394 O O . GLY B 1 30 ? 24.611 14.397 9.046 1.00 14.66 21 GLY B O 1
ATOM 1395 N N . PRO B 1 31 ? 24.430 13.026 7.280 1.00 15.42 22 PRO B N 1
ATOM 1396 C CA . PRO B 1 31 ? 23.346 13.847 6.715 1.00 16.33 22 PRO B CA 1
ATOM 1397 C C . PRO B 1 31 ? 22.132 13.979 7.606 1.00 14.79 22 PRO B C 1
ATOM 1398 O O . PRO B 1 31 ? 21.529 15.056 7.648 1.00 14.81 22 PRO B O 1
ATOM 1402 N N . ILE B 1 32 ? 21.735 12.902 8.278 1.00 13.35 23 ILE B N 1
ATOM 1403 C CA . ILE B 1 32 ? 20.518 12.956 9.083 1.00 13.18 23 ILE B CA 1
ATOM 1404 C C . ILE B 1 32 ? 20.738 13.844 10.306 1.00 15.64 23 ILE B C 1
ATOM 1405 O O . ILE B 1 32 ? 19.892 14.686 10.638 1.00 15.52 23 ILE B O 1
ATOM 1410 N N . ILE B 1 33 ? 21.903 13.719 10.955 1.00 16.68 24 ILE B N 1
ATOM 1411 C CA . ILE B 1 33 ? 22.217 14.609 12.069 1.00 16.62 24 ILE B CA 1
ATOM 1412 C C . ILE B 1 33 ? 22.210 16.063 11.609 1.00 16.57 24 ILE B C 1
ATOM 1413 O O . ILE B 1 33 ? 21.710 16.943 12.311 1.00 16.14 24 ILE B O 1
ATOM 1418 N N . SER B 1 34 ? 22.765 16.343 10.422 1.00 16.93 25 SER B N 1
ATOM 1419 C CA . SER B 1 34 ? 22.795 17.722 9.937 1.00 19.40 25 SER B CA 1
ATOM 1420 C C . SER B 1 34 ? 21.398 18.306 9.739 1.00 16.90 25 SER B C 1
ATOM 1421 O O . SER B 1 34 ? 21.207 19.515 9.901 1.00 17.38 25 SER B O 1
ATOM 1424 N N . ARG B 1 35 ? 20.424 17.483 9.355 1.00 15.48 26 ARG B N 1
ATOM 1425 C CA . ARG B 1 35 ? 19.061 17.987 9.189 1.00 16.46 26 ARG B CA 1
ATOM 1426 C C . ARG B 1 35 ? 18.546 18.598 10.484 1.00 19.34 26 ARG B C 1
ATOM 1427 O O . ARG B 1 35 ? 17.942 19.676 10.489 1.00 18.45 26 ARG B O 1
ATOM 1435 N N . PHE B 1 36 ? 18.737 17.893 11.591 1.00 14.76 27 PHE B N 1
ATOM 1436 C CA . PHE B 1 36 ? 18.257 18.400 12.872 1.00 15.24 27 PHE B CA 1
ATOM 1437 C C . PHE B 1 36 ? 19.158 19.505 13.402 1.00 16.75 27 PHE B C 1
ATOM 1438 O O . PHE B 1 36 ? 18.677 20.514 13.934 1.00 16.67 27 PHE B O 1
ATOM 1446 N N . GLU B 1 37 ? 20.466 19.346 13.215 1.00 13.53 28 GLU B N 1
ATOM 1447 C CA . GLU B 1 37 ? 21.409 20.352 13.681 1.00 17.03 28 GLU B CA 1
ATOM 1448 C C . GLU B 1 37 ? 21.139 21.690 13.003 1.00 20.03 28 GLU B C 1
ATOM 1449 O O . GLU B 1 37 ? 21.015 22.728 13.663 1.00 17.84 28 GLU B O 1
ATOM 1455 N N . ASN B 1 38 ? 21.029 21.681 11.673 1.00 17.28 29 ASN B N 1
ATOM 1456 C CA . ASN B 1 38 ? 20.888 22.924 10.931 1.00 16.08 29 ASN B CA 1
ATOM 1457 C C . ASN B 1 38 ? 19.557 23.595 11.204 1.00 16.58 29 ASN B C 1
ATOM 1458 O O . ASN B 1 38 ? 19.449 24.817 11.063 1.00 16.45 29 ASN B O 1
ATOM 1463 N N . ARG B 1 39 ? 18.549 22.822 11.594 1.00 16.88 30 ARG B N 1
ATOM 1464 C CA . ARG B 1 39 ? 17.252 23.406 11.884 1.00 19.66 30 ARG B CA 1
ATOM 1465 C C . ARG B 1 39 ? 17.267 24.189 13.192 1.00 20.28 30 ARG B C 1
ATOM 1466 O O . ARG B 1 39 ? 16.399 25.043 13.404 1.00 21.71 30 ARG B O 1
ATOM 1474 N N . GLY B 1 40 ? 18.231 23.921 14.070 1.00 17.23 31 GLY B N 1
ATOM 1475 C CA . GLY B 1 40 ? 18.337 24.614 15.336 1.00 17.43 31 GLY B CA 1
ATOM 1476 C C . GLY B 1 40 ? 18.003 23.775 16.540 1.00 18.15 31 GLY B C 1
ATOM 1477 O O . GLY B 1 40 ? 17.915 24.321 17.648 1.00 19.27 31 GLY B O 1
ATOM 1478 N N . PHE B 1 41 ? 17.760 22.482 16.361 1.00 20.43 32 PHE B N 1
ATOM 1479 C CA . PHE B 1 41 ? 17.475 21.626 17.494 1.00 16.33 32 PHE B CA 1
ATOM 1480 C C . PHE B 1 41 ? 18.773 21.257 18.202 1.00 18.56 32 PHE B C 1
ATOM 1481 O O . PHE B 1 41 ? 19.870 21.330 17.636 1.00 19.77 32 PHE B O 1
ATOM 1489 N N . LYS B 1 42 ? 18.628 20.864 19.461 1.00 14.54 33 LYS B N 1
ATOM 1490 C CA . LYS B 1 42 ? 19.748 20.608 20.358 1.00 15.86 33 LYS B CA 1
ATOM 1491 C C . LYS B 1 42 ? 19.892 19.111 20.585 1.00 16.19 33 LYS B C 1
ATOM 1492 O O . LYS B 1 42 ? 18.961 18.457 21.067 1.00 16.85 33 LYS B O 1
ATOM 1498 N N . LEU B 1 43 ? 21.073 18.575 20.287 1.00 15.68 34 LEU B N 1
ATOM 1499 C CA . LEU B 1 43 ? 21.347 17.173 20.572 1.00 14.50 34 LEU B CA 1
ATOM 1500 C C . LEU B 1 43 ? 21.685 17.036 22.046 1.00 16.96 34 LEU B C 1
ATOM 1501 O O . LEU B 1 43 ? 22.672 17.613 22.510 1.00 16.79 34 LEU B O 1
ATOM 1506 N N A VAL B 1 44 ? 20.875 16.284 22.788 0.60 14.86 35 VAL B N 1
ATOM 1507 N N B VAL B 1 44 ? 20.886 16.240 22.759 0.40 14.86 35 VAL B N 1
ATOM 1508 C CA A VAL B 1 44 ? 21.115 16.108 24.219 0.60 16.16 35 VAL B CA 1
ATOM 1509 C CA B VAL B 1 44 ? 21.003 16.064 24.205 0.40 16.15 35 VAL B CA 1
ATOM 1510 C C A VAL B 1 44 ? 21.552 14.694 24.589 0.60 19.18 35 VAL B C 1
ATOM 1511 C C B VAL B 1 44 ? 21.667 14.728 24.525 0.40 19.29 35 VAL B C 1
ATOM 1512 O O A VAL B 1 44 ? 22.055 14.497 25.708 0.60 19.87 35 VAL B O 1
ATOM 1513 O O B VAL B 1 44 ? 22.411 14.611 25.507 0.40 17.26 35 VAL B O 1
ATOM 1520 N N . ALA B 1 45 ? 21.418 13.718 23.691 1.00 15.62 36 ALA B N 1
ATOM 1521 C CA . ALA B 1 45 ? 21.907 12.366 23.939 1.00 14.83 36 ALA B CA 1
ATOM 1522 C C . ALA B 1 45 ? 22.112 11.662 22.606 1.00 16.45 36 ALA B C 1
ATOM 1523 O O . ALA B 1 45 ? 21.352 11.883 21.661 1.00 15.32 36 ALA B O 1
ATOM 1525 N N . MET B 1 46 ? 23.139 10.813 22.538 1.00 13.55 37 MET B N 1
ATOM 1526 C CA . MET B 1 46 ? 23.401 10.052 21.321 1.00 14.14 37 MET B CA 1
ATOM 1527 C C . MET B 1 46 ? 24.236 8.827 21.658 1.00 17.07 37 MET B C 1
ATOM 1528 O O . MET B 1 46 ? 25.173 8.912 22.456 1.00 18.46 37 MET B O 1
ATOM 1533 N N . LYS B 1 47 ? 23.906 7.696 21.036 1.00 14.84 38 LYS B N 1
ATOM 1534 C CA . LYS B 1 47 ? 24.783 6.538 21.141 1.00 16.33 38 LYS B CA 1
ATOM 1535 C C . LYS B 1 47 ? 24.530 5.582 19.984 1.00 15.89 38 LYS B C 1
ATOM 1536 O O . LYS B 1 47 ? 23.401 5.437 19.526 1.00 18.01 38 LYS B O 1
ATOM 1542 N N . LEU B 1 48 ? 25.595 4.947 19.515 1.00 13.70 39 LEU B N 1
ATOM 1543 C CA . LEU B 1 48 ? 25.472 3.802 18.625 1.00 12.50 39 LEU B CA 1
ATOM 1544 C C . LEU B 1 48 ? 25.259 2.552 19.467 1.00 16.46 39 LEU B C 1
ATOM 1545 O O . LEU B 1 48 ? 26.045 2.282 20.388 1.00 17.86 39 LEU B O 1
ATOM 1550 N N A VAL B 1 49 ? 24.191 1.805 19.159 0.76 18.36 40 VAL B N 1
ATOM 1551 N N B VAL B 1 49 ? 24.200 1.792 19.166 0.24 18.34 40 VAL B N 1
ATOM 1552 C CA A VAL B 1 49 ? 23.769 0.663 19.962 0.76 16.35 40 VAL B CA 1
ATOM 1553 C CA B VAL B 1 49 ? 23.768 0.681 20.014 0.24 16.46 40 VAL B CA 1
ATOM 1554 C C A VAL B 1 49 ? 23.304 -0.461 19.053 0.76 18.38 40 VAL B C 1
ATOM 1555 C C B VAL B 1 49 ? 23.191 -0.429 19.142 0.24 18.41 40 VAL B C 1
ATOM 1556 O O A VAL B 1 49 ? 22.859 -0.243 17.924 0.76 18.18 40 VAL B O 1
ATOM 1557 O O B VAL B 1 49 ? 22.584 -0.170 18.099 0.24 18.02 40 VAL B O 1
ATOM 1564 N N . SER B 1 50 ? 23.389 -1.681 19.582 1.00 16.60 41 SER B N 1
ATOM 1565 C CA . SER B 1 50 ? 22.786 -2.866 18.976 1.00 16.25 41 SER B CA 1
ATOM 1566 C C . SER B 1 50 ? 21.858 -3.451 20.041 1.00 20.03 41 SER B C 1
ATOM 1567 O O . SER B 1 50 ? 22.249 -4.379 20.763 1.00 23.33 41 SER B O 1
ATOM 1570 N N . PRO B 1 51 ? 20.651 -2.907 20.197 1.00 15.98 42 PRO B N 1
ATOM 1571 C CA . PRO B 1 51 ? 19.800 -3.271 21.358 1.00 21.88 42 PRO B CA 1
ATOM 1572 C C . PRO B 1 51 ? 19.255 -4.684 21.246 1.00 19.80 42 PRO B C 1
ATOM 1573 O O . PRO B 1 51 ? 19.149 -5.249 20.146 1.00 21.27 42 PRO B O 1
ATOM 1577 N N . PRO B 1 52 ? 18.892 -5.291 22.373 1.00 21.23 43 PRO B N 1
ATOM 1578 C CA . PRO B 1 52 ? 18.391 -6.665 22.344 1.00 20.08 43 PRO B CA 1
ATOM 1579 C C . PRO B 1 52 ? 16.980 -6.724 21.782 1.00 15.30 43 PRO B C 1
ATOM 1580 O O . PRO B 1 52 ? 16.241 -5.736 21.764 1.00 18.40 43 PRO B O 1
ATOM 1584 N N . GLN B 1 53 ? 16.633 -7.912 21.274 1.00 17.89 44 GLN B N 1
ATOM 1585 C CA . GLN B 1 53 ? 15.326 -8.098 20.659 1.00 19.81 44 GLN B CA 1
ATOM 1586 C C . GLN B 1 53 ? 14.206 -7.662 21.589 1.00 19.57 44 GLN B C 1
ATOM 1587 O O . GLN B 1 53 ? 13.225 -7.061 21.153 1.00 18.36 44 GLN B O 1
ATOM 1593 N N . SER B 1 54 ? 14.337 -7.946 22.887 1.00 19.60 45 SER B N 1
ATOM 1594 C CA . SER B 1 54 ? 13.271 -7.579 23.814 1.00 23.35 45 SER B CA 1
ATOM 1595 C C . SER B 1 54 ? 13.037 -6.067 23.827 1.00 20.13 45 SER B C 1
ATOM 1596 O O . SER B 1 54 ? 11.894 -5.605 23.924 1.00 18.89 45 SER B O 1
ATOM 1599 N N . GLN B 1 55 ? 14.116 -5.278 23.733 1.00 21.46 46 GLN B N 1
ATOM 1600 C CA . GLN B 1 55 ? 13.965 -3.827 23.716 1.00 18.51 46 GLN B CA 1
ATOM 1601 C C . GLN B 1 55 ? 13.266 -3.359 22.445 1.00 20.20 46 GLN B C 1
ATOM 1602 O O . GLN B 1 55 ? 12.417 -2.463 22.490 1.00 19.87 46 GLN B O 1
ATOM 1608 N N . LEU B 1 56 ? 13.611 -3.956 21.303 1.00 20.10 47 LEU B N 1
ATOM 1609 C CA . LEU B 1 56 ? 12.956 -3.574 20.055 1.00 18.93 47 LEU B CA 1
ATOM 1610 C C . LEU B 1 56 ? 11.478 -3.945 20.052 1.00 18.81 47 LEU B C 1
ATOM 1611 O O . LEU B 1 56 ? 10.642 -3.175 19.562 1.00 19.76 47 LEU B O 1
ATOM 1616 N N . GLU B 1 57 ? 11.136 -5.122 20.581 1.00 21.95 48 GLU B N 1
ATOM 1617 C CA . GLU B 1 57 ? 9.728 -5.510 20.647 1.00 20.40 48 GLU B CA 1
ATOM 1618 C C . GLU B 1 57 ? 8.941 -4.592 21.572 1.00 19.43 48 GLU B C 1
ATOM 1619 O O . GLU B 1 57 ? 7.755 -4.322 21.328 1.00 22.07 48 GLU B O 1
ATOM 1625 N N . GLN B 1 58 ? 9.572 -4.114 22.653 1.00 18.98 49 GLN B N 1
ATOM 1626 C CA . GLN B 1 58 ? 8.892 -3.168 23.530 1.00 23.46 49 GLN B CA 1
ATOM 1627 C C . GLN B 1 58 ? 8.766 -1.801 22.860 1.00 24.53 49 GLN B C 1
ATOM 1628 O O . GLN B 1 58 ? 7.731 -1.134 22.977 1.00 20.91 49 GLN B O 1
ATOM 1634 N N . HIS B 1 59 ? 9.794 -1.380 22.120 1.00 21.10 50 HIS B N 1
ATOM 1635 C CA . HIS B 1 59 ? 9.685 -0.138 21.365 1.00 20.81 50 HIS B CA 1
ATOM 1636 C C . HIS B 1 59 ? 8.478 -0.156 20.434 1.00 18.78 50 HIS B C 1
ATOM 1637 O O . HIS B 1 59 ? 7.756 0.841 20.316 1.00 19.34 50 HIS B O 1
ATOM 1644 N N . TYR B 1 60 ? 8.256 -1.280 19.751 1.00 17.71 51 TYR B N 1
ATOM 1645 C CA . TYR B 1 60 ? 7.202 -1.412 18.757 1.00 19.62 51 TYR B CA 1
ATOM 1646 C C . TYR B 1 60 ? 6.015 -2.206 19.288 1.00 20.83 51 TYR B C 1
ATOM 1647 O O . TYR B 1 60 ? 5.327 -2.880 18.519 1.00 19.41 51 TYR B O 1
ATOM 1656 N N . ALA B 1 61 ? 5.777 -2.139 20.602 1.00 24.89 52 ALA B N 1
ATOM 1657 C CA . ALA B 1 61 ? 4.774 -2.993 21.228 1.00 22.66 52 ALA B CA 1
ATOM 1658 C C . ALA B 1 61 ? 3.395 -2.782 20.614 1.00 24.38 52 ALA B C 1
ATOM 1659 O O . ALA B 1 61 ? 2.634 -3.738 20.445 1.00 23.07 52 ALA B O 1
ATOM 1661 N N . ASP B 1 62 ? 3.060 -1.545 20.251 1.00 19.54 53 ASP B N 1
ATOM 1662 C CA . ASP B 1 62 ? 1.723 -1.311 19.713 1.00 25.15 53 ASP B CA 1
ATOM 1663 C C . ASP B 1 62 ? 1.531 -1.913 18.325 1.00 36.09 53 ASP B C 1
ATOM 1664 O O . ASP B 1 62 ? 0.404 -1.892 17.810 1.00 27.32 53 ASP B O 1
ATOM 1669 N N . LEU B 1 63 ? 2.591 -2.452 17.713 1.00 27.66 54 LEU B N 1
ATOM 1670 C CA . LEU B 1 63 ? 2.506 -3.088 16.401 1.00 23.40 54 LEU B CA 1
ATOM 1671 C C . LEU B 1 63 ? 2.633 -4.602 16.487 1.00 23.03 54 LEU B C 1
ATOM 1672 O O . LEU B 1 63 ? 2.757 -5.267 15.449 1.00 26.06 54 LEU B O 1
ATOM 1677 N N . SER B 1 64 ? 2.577 -5.161 17.704 1.00 26.16 55 SER B N 1
ATOM 1678 C CA . SER B 1 64 ? 2.818 -6.585 17.904 1.00 23.93 55 SER B CA 1
ATOM 1679 C C . SER B 1 64 ? 1.829 -7.460 17.143 1.00 28.03 55 SER B C 1
ATOM 1680 O O . SER B 1 64 ? 2.155 -8.612 16.841 1.00 38.16 55 SER B O 1
ATOM 1683 N N . ASP B 1 65 ? 0.638 -6.942 16.823 1.00 31.67 56 ASP B N 1
ATOM 1684 C CA . ASP B 1 65 ? -0.377 -7.687 16.087 1.00 35.46 56 ASP B CA 1
ATOM 1685 C C . ASP B 1 65 ? -0.292 -7.499 14.577 1.00 49.63 56 ASP B C 1
ATOM 1686 O O . ASP B 1 65 ? -1.053 -8.143 13.846 1.00 38.60 56 ASP B O 1
ATOM 1691 N N . LYS B 1 66 ? 0.590 -6.631 14.091 1.00 33.74 57 LYS B N 1
ATOM 1692 C CA . LYS B 1 66 ? 0.657 -6.402 12.657 1.00 26.48 57 LYS B CA 1
ATOM 1693 C C . LYS B 1 66 ? 1.357 -7.564 11.957 1.00 25.88 57 LYS B C 1
ATOM 1694 O O . LYS B 1 66 ? 2.254 -8.191 12.524 1.00 27.99 57 LYS B O 1
ATOM 1700 N N . PRO B 1 67 ? 0.984 -7.851 10.707 1.00 25.65 58 PRO B N 1
ATOM 1701 C CA . PRO B 1 67 ? 1.661 -8.932 9.972 1.00 29.95 58 PRO B CA 1
ATOM 1702 C C . PRO B 1 67 ? 3.141 -8.682 9.752 1.00 29.83 58 PRO B C 1
ATOM 1703 O O . PRO B 1 67 ? 3.908 -9.644 9.628 1.00 31.90 58 PRO B O 1
ATOM 1707 N N . PHE B 1 68 ? 3.570 -7.426 9.698 1.00 25.20 59 PHE B N 1
ATOM 1708 C CA . PHE B 1 68 ? 4.964 -7.109 9.428 1.00 27.32 59 PHE B CA 1
ATOM 1709 C C . PHE B 1 68 ? 5.819 -7.037 10.684 1.00 27.40 59 PHE B C 1
ATOM 1710 O O . PHE B 1 68 ? 7.008 -6.739 10.582 1.00 24.09 59 PHE B O 1
ATOM 1718 N N . PHE B 1 69 ? 5.256 -7.321 11.857 1.00 19.98 60 PHE B N 1
ATOM 1719 C CA . PHE B 1 69 ? 5.989 -7.103 13.105 1.00 23.18 60 PHE B CA 1
ATOM 1720 C C . PHE B 1 69 ? 7.263 -7.939 13.184 1.00 25.56 60 PHE B C 1
ATOM 1721 O O . PHE B 1 69 ? 8.334 -7.419 13.523 1.00 22.57 60 PHE B O 1
ATOM 1729 N N . LYS B 1 70 ? 7.172 -9.247 12.920 1.00 21.73 61 LYS B N 1
ATOM 1730 C CA . LYS B 1 70 ? 8.354 -10.090 13.095 1.00 18.50 61 LYS B CA 1
ATOM 1731 C C . LYS B 1 70 ? 9.473 -9.663 12.152 1.00 23.96 61 LYS B C 1
ATOM 1732 O O . LYS B 1 70 ? 10.651 -9.660 12.533 1.00 22.97 61 LYS B O 1
ATOM 1738 N N . GLY B 1 71 ? 9.118 -9.294 10.919 1.00 23.95 62 GLY B N 1
ATOM 1739 C CA . GLY B 1 71 ? 10.124 -8.825 9.982 1.00 24.72 62 GLY B CA 1
ATOM 1740 C C . GLY B 1 71 ? 10.694 -7.478 10.378 1.00 22.43 62 GLY B C 1
ATOM 1741 O O . GLY B 1 71 ? 11.884 -7.215 10.187 1.00 21.76 62 GLY B O 1
ATOM 1742 N N . LEU B 1 72 ? 9.855 -6.609 10.939 1.00 19.05 63 LEU B N 1
ATOM 1743 C CA . LEU B 1 72 ? 10.338 -5.314 11.408 1.00 17.23 63 LEU B CA 1
ATOM 1744 C C . LEU B 1 72 ? 11.367 -5.483 12.519 1.00 19.81 63 LEU B C 1
ATOM 1745 O O . LEU B 1 72 ? 12.414 -4.822 12.521 1.00 18.63 63 LEU B O 1
ATOM 1750 N N . VAL B 1 73 ? 11.084 -6.368 13.479 1.00 17.91 64 VAL B N 1
ATOM 1751 C CA . VAL B 1 73 ? 12.018 -6.582 14.586 1.00 17.14 64 VAL B CA 1
ATOM 1752 C C . VAL B 1 73 ? 13.337 -7.165 14.075 1.00 17.20 64 VAL B C 1
ATOM 1753 O O . VAL B 1 73 ? 14.426 -6.733 14.478 1.00 19.31 64 VAL B O 1
ATOM 1757 N N . SER B 1 74 ? 13.261 -8.147 13.172 1.00 19.34 65 SER B N 1
ATOM 1758 C CA . SER B 1 74 ? 14.467 -8.785 12.657 1.00 24.02 65 SER B CA 1
ATOM 1759 C C . SER B 1 74 ? 15.338 -7.787 11.907 1.00 18.20 65 SER B C 1
ATOM 1760 O O . SER B 1 74 ? 16.566 -7.781 12.060 1.00 21.14 65 SER B O 1
ATOM 1763 N N . TYR B 1 75 ? 14.709 -6.921 11.108 1.00 22.63 66 TYR B N 1
ATOM 1764 C CA . TYR B 1 75 ? 15.445 -5.875 10.407 1.00 22.80 66 TYR B CA 1
ATOM 1765 C C . TYR B 1 75 ? 16.048 -4.879 11.383 1.00 17.75 66 TYR B C 1
ATOM 1766 O O . TYR B 1 75 ? 17.218 -4.498 11.245 1.00 18.32 66 TYR B O 1
ATOM 1775 N N . MET B 1 76 ? 15.287 -4.474 12.410 1.00 17.41 67 MET B N 1
ATOM 1776 C CA . MET B 1 76 ? 15.857 -3.562 13.397 1.00 17.51 67 MET B CA 1
ATOM 1777 C C . MET B 1 76 ? 16.997 -4.197 14.191 1.00 17.82 67 MET B C 1
ATOM 1778 O O . MET B 1 76 ? 17.837 -3.468 14.732 1.00 17.99 67 MET B O 1
ATOM 1783 N N . LEU B 1 77 ? 17.061 -5.530 14.251 1.00 18.67 68 LEU B N 1
ATOM 1784 C CA . LEU B 1 77 ? 18.178 -6.226 14.880 1.00 21.39 68 LEU B CA 1
ATOM 1785 C C . LEU B 1 77 ? 19.374 -6.427 13.956 1.00 18.93 68 LEU B C 1
ATOM 1786 O O . LEU B 1 77 ? 20.428 -6.850 14.437 1.00 21.01 68 LEU B O 1
ATOM 1791 N N . SER B 1 78 ? 19.250 -6.131 12.657 1.00 19.07 69 SER B N 1
ATOM 1792 C CA . SER B 1 78 ? 20.218 -6.618 11.672 1.00 19.93 69 SER B CA 1
ATOM 1793 C C . SER B 1 78 ? 21.438 -5.727 11.512 1.00 18.26 69 SER B C 1
ATOM 1794 O O . SER B 1 78 ? 22.310 -6.041 10.690 1.00 21.27 69 SER B O 1
ATOM 1797 N N . GLY B 1 79 ? 21.507 -4.614 12.233 1.00 15.97 70 GLY B N 1
ATOM 1798 C CA . GLY B 1 79 ? 22.656 -3.746 12.185 1.00 22.60 70 GLY B CA 1
ATOM 1799 C C . GLY B 1 79 ? 22.604 -2.712 13.286 1.00 20.56 70 GLY B C 1
ATOM 1800 O O . GLY B 1 79 ? 21.643 -2.652 14.069 1.00 18.21 70 GLY B O 1
ATOM 1801 N N . PRO B 1 80 ? 23.644 -1.885 13.383 1.00 18.66 71 PRO B N 1
ATOM 1802 C CA . PRO B 1 80 ? 23.668 -0.857 14.426 1.00 18.70 71 PRO B CA 1
ATOM 1803 C C . PRO B 1 80 ? 22.557 0.165 14.229 1.00 18.52 71 PRO B C 1
ATOM 1804 O O . PRO B 1 80 ? 22.063 0.400 13.119 1.00 18.19 71 PRO B O 1
ATOM 1808 N N . ILE B 1 81 ? 22.177 0.785 15.344 1.00 14.58 72 ILE B N 1
ATOM 1809 C CA . ILE B 1 81 ? 21.216 1.879 15.371 1.00 16.98 72 ILE B CA 1
ATOM 1810 C C . ILE B 1 81 ? 21.868 3.096 16.008 1.00 16.96 72 ILE B C 1
ATOM 1811 O O . ILE B 1 81 ? 22.562 2.974 17.023 1.00 14.94 72 ILE B O 1
ATOM 1816 N N . CYS B 1 82 ? 21.630 4.280 15.440 1.00 15.91 73 CYS B N 1
ATOM 1817 C CA . CYS B 1 82 ? 22.121 5.522 16.047 1.00 15.61 73 CYS B CA 1
ATOM 1818 C C . CYS B 1 82 ? 20.947 6.176 16.760 1.00 14.45 73 CYS B C 1
ATOM 1819 O O . CYS B 1 82 ? 20.070 6.767 16.123 1.00 17.68 73 CYS B O 1
ATOM 1822 N N . ALA B 1 83 ? 20.944 6.069 18.090 1.00 12.74 74 ALA B N 1
ATOM 1823 C CA . ALA B 1 83 ? 19.840 6.531 18.929 1.00 17.09 74 ALA B CA 1
ATOM 1824 C C . ALA B 1 83 ? 20.151 7.931 19.440 1.00 14.04 74 ALA B C 1
ATOM 1825 O O . ALA B 1 83 ? 21.272 8.193 19.893 1.00 18.68 74 ALA B O 1
ATOM 1827 N N . MET B 1 84 ? 19.166 8.827 19.359 1.00 13.06 75 MET B N 1
ATOM 1828 C CA . MET B 1 84 ? 19.380 10.239 19.656 1.00 13.58 75 MET B CA 1
ATOM 1829 C C . MET B 1 84 ? 18.184 10.818 20.401 1.00 13.71 75 MET B C 1
ATOM 1830 O O . MET B 1 84 ? 17.035 10.417 20.176 1.00 15.35 75 MET B O 1
ATOM 1835 N N . VAL B 1 85 ? 18.464 11.810 21.246 1.00 16.15 76 VAL B N 1
ATOM 1836 C CA . VAL B 1 85 ? 17.435 12.672 21.828 1.00 14.87 76 VAL B CA 1
ATOM 1837 C C . VAL B 1 85 ? 17.708 14.092 21.356 1.00 13.86 76 VAL B C 1
ATOM 1838 O O . VAL B 1 85 ? 18.820 14.609 21.541 1.00 16.11 76 VAL B O 1
ATOM 1842 N N . TRP B 1 86 ? 16.715 14.708 20.715 1.00 16.75 77 TRP B N 1
ATOM 1843 C CA . TRP B 1 86 ? 16.795 16.092 20.265 1.00 20.11 77 TRP B CA 1
ATOM 1844 C C . TRP B 1 86 ? 15.793 16.931 21.044 1.00 15.46 77 TRP B C 1
ATOM 1845 O O . TRP B 1 86 ? 14.703 16.456 21.376 1.00 16.27 77 TRP B O 1
ATOM 1856 N N . GLU B 1 87 ? 16.177 18.171 21.341 1.00 20.10 78 GLU B N 1
ATOM 1857 C CA . GLU B 1 87 ? 15.393 19.065 22.187 1.00 17.73 78 GLU B CA 1
ATOM 1858 C C . GLU B 1 87 ? 15.119 20.378 21.465 1.00 16.69 78 GLU B C 1
ATOM 1859 O O . GLU B 1 87 ? 16.021 20.966 20.863 1.00 19.70 78 GLU B O 1
ATOM 1865 N N . GLY B 1 88 ? 13.877 20.837 21.540 1.00 19.38 79 GLY B N 1
ATOM 1866 C CA . GLY B 1 88 ? 13.542 22.153 21.033 1.00 18.18 79 GLY B CA 1
ATOM 1867 C C . GLY B 1 88 ? 12.042 22.305 20.976 1.00 17.87 79 GLY B C 1
ATOM 1868 O O . GLY B 1 88 ? 11.290 21.353 21.192 1.00 18.48 79 GLY B O 1
ATOM 1869 N N . ARG B 1 89 ? 11.618 23.526 20.655 1.00 16.68 80 ARG B N 1
ATOM 1870 C CA . ARG B 1 89 ? 10.190 23.810 20.582 1.00 18.30 80 ARG B CA 1
ATOM 1871 C C . ARG B 1 89 ? 9.546 22.969 19.488 1.00 25.61 80 ARG B C 1
ATOM 1872 O O . ARG B 1 89 ? 10.002 22.968 18.337 1.00 24.44 80 ARG B O 1
ATOM 1880 N N A ASP B 1 90 ? 8.492 22.237 19.862 0.60 20.97 81 ASP B N 1
ATOM 1881 N N B ASP B 1 90 ? 8.497 22.233 19.863 0.40 21.00 81 ASP B N 1
ATOM 1882 C CA A ASP B 1 90 ? 7.736 21.385 18.937 0.60 20.97 81 ASP B CA 1
ATOM 1883 C CA B ASP B 1 90 ? 7.741 21.392 18.933 0.40 20.98 81 ASP B CA 1
ATOM 1884 C C A ASP B 1 90 ? 8.637 20.397 18.197 0.60 17.88 81 ASP B C 1
ATOM 1885 C C B ASP B 1 90 ? 8.648 20.410 18.189 0.40 17.94 81 ASP B C 1
ATOM 1886 O O A ASP B 1 90 ? 8.364 20.027 17.054 0.60 17.93 81 ASP B O 1
ATOM 1887 O O B ASP B 1 90 ? 8.395 20.062 17.034 0.40 17.96 81 ASP B O 1
ATOM 1896 N N . VAL B 1 91 ? 9.713 19.941 18.847 1.00 16.80 82 VAL B N 1
ATOM 1897 C CA . VAL B 1 91 ? 10.631 19.027 18.162 1.00 16.49 82 VAL B CA 1
ATOM 1898 C C . VAL B 1 91 ? 9.958 17.694 17.817 1.00 18.32 82 VAL B C 1
ATOM 1899 O O . VAL B 1 91 ? 10.321 17.056 16.821 1.00 17.41 82 VAL B O 1
ATOM 1903 N N . VAL B 1 92 ? 8.954 17.254 18.585 1.00 16.26 83 VAL B N 1
ATOM 1904 C CA . VAL B 1 92 ? 8.279 16.001 18.236 1.00 15.77 83 VAL B CA 1
ATOM 1905 C C . VAL B 1 92 ? 7.603 16.125 16.869 1.00 20.07 83 VAL B C 1
ATOM 1906 O O . VAL B 1 92 ? 7.911 15.377 15.930 1.00 20.06 83 VAL B O 1
ATOM 1910 N N . LYS B 1 93 ? 6.679 17.089 16.732 1.00 16.58 84 LYS B N 1
ATOM 1911 C CA . LYS B 1 93 ? 5.934 17.232 15.484 1.00 18.40 84 LYS B CA 1
ATOM 1912 C C . LYS B 1 93 ? 6.837 17.697 14.347 1.00 21.67 84 LYS B C 1
ATOM 1913 O O . LYS B 1 93 ? 6.747 17.178 13.230 1.00 18.38 84 LYS B O 1
ATOM 1919 N N . THR B 1 94 ? 7.696 18.688 14.606 1.00 18.29 85 THR B N 1
ATOM 1920 C CA . THR B 1 94 ? 8.586 19.154 13.548 1.00 18.09 85 THR B CA 1
ATOM 1921 C C . THR B 1 94 ? 9.602 18.082 13.171 1.00 19.08 85 THR B C 1
ATOM 1922 O O . THR B 1 94 ? 9.978 17.976 11.994 1.00 18.67 85 THR B O 1
ATOM 1926 N N . GLY B 1 95 ? 10.027 17.259 14.134 1.00 17.50 86 GLY B N 1
ATOM 1927 C CA . GLY B 1 95 ? 10.889 16.135 13.802 1.00 18.24 86 GLY B CA 1
ATOM 1928 C C . GLY B 1 95 ? 10.233 15.169 12.830 1.00 17.01 86 GLY B C 1
ATOM 1929 O O . GLY B 1 95 ? 10.869 14.693 11.889 1.00 18.89 86 GLY B O 1
ATOM 1930 N N . ARG B 1 96 ? 8.953 14.866 13.046 1.00 17.72 87 ARG B N 1
ATOM 1931 C CA . ARG B 1 96 ? 8.224 13.992 12.129 1.00 17.57 87 ARG B CA 1
ATOM 1932 C C . ARG B 1 96 ? 8.112 14.624 10.751 1.00 20.32 87 ARG B C 1
ATOM 1933 O O . ARG B 1 96 ? 8.162 13.925 9.731 1.00 20.51 87 ARG B O 1
ATOM 1941 N N . THR B 1 97 ? 7.943 15.943 10.702 1.00 16.81 88 THR B N 1
ATOM 1942 C CA . THR B 1 97 ? 7.871 16.630 9.416 1.00 18.15 88 THR B CA 1
ATOM 1943 C C . THR B 1 97 ? 9.204 16.550 8.684 1.00 16.21 88 THR B C 1
ATOM 1944 O O . THR B 1 97 ? 9.239 16.324 7.466 1.00 18.85 88 THR B O 1
ATOM 1948 N N . ILE B 1 98 ? 10.310 16.695 9.418 1.00 17.00 89 ILE B N 1
ATOM 1949 C CA . ILE B 1 98 ? 11.625 16.542 8.809 1.00 17.67 89 ILE B CA 1
ATOM 1950 C C . ILE B 1 98 ? 11.832 15.115 8.317 1.00 18.33 89 ILE B C 1
ATOM 1951 O O . ILE B 1 98 ? 12.452 14.892 7.269 1.00 16.96 89 ILE B O 1
ATOM 1956 N N . LEU B 1 99 ? 11.349 14.119 9.072 1.00 16.58 90 LEU B N 1
ATOM 1957 C CA . LEU B 1 99 ? 11.554 12.739 8.636 1.00 16.90 90 LEU B CA 1
ATOM 1958 C C . LEU B 1 99 ? 10.787 12.445 7.359 1.00 21.50 90 LEU B C 1
ATOM 1959 O O . LEU B 1 99 ? 11.266 11.693 6.507 1.00 16.07 90 LEU B O 1
ATOM 1964 N N . GLY B 1 100 ? 9.600 13.010 7.222 1.00 20.05 91 GLY B N 1
ATOM 1965 C CA . GLY B 1 100 ? 8.733 12.689 6.106 1.00 16.22 91 GLY B CA 1
ATOM 1966 C C . GLY B 1 100 ? 7.830 11.508 6.389 1.00 13.58 91 GLY B C 1
ATOM 1967 O O . GLY B 1 100 ? 7.909 10.831 7.424 1.00 18.35 91 GLY B O 1
ATOM 1968 N N . ALA B 1 101 ? 6.944 11.257 5.429 1.00 17.54 92 ALA B N 1
ATOM 1969 C CA . ALA B 1 101 ? 5.890 10.265 5.606 1.00 18.04 92 ALA B CA 1
ATOM 1970 C C . ALA B 1 101 ? 6.473 8.879 5.865 1.00 23.18 92 ALA B C 1
ATOM 1971 O O . ALA B 1 101 ? 7.490 8.496 5.278 1.00 18.09 92 ALA B O 1
ATOM 1973 N N . THR B 1 102 ? 5.796 8.125 6.741 1.00 19.88 93 THR B N 1
ATOM 1974 C CA . THR B 1 102 ? 6.200 6.764 7.090 1.00 22.26 93 THR B CA 1
ATOM 1975 C C . THR B 1 102 ? 6.536 5.935 5.857 1.00 20.67 93 THR B C 1
ATOM 1976 O O . THR B 1 102 ? 7.589 5.282 5.799 1.00 19.73 93 THR B O 1
ATOM 1980 N N . ASN B 1 103 ? 5.633 5.922 4.869 1.00 15.01 94 ASN B N 1
ATOM 1981 C CA . ASN B 1 103 ? 5.906 5.283 3.592 1.00 17.34 94 ASN B CA 1
ATOM 1982 C C . ASN B 1 103 ? 6.619 6.292 2.704 1.00 17.88 94 ASN B C 1
ATOM 1983 O O . ASN B 1 103 ? 6.019 7.323 2.356 1.00 19.43 94 ASN B O 1
ATOM 1988 N N . PRO B 1 104 ? 7.890 6.069 2.338 1.00 16.44 95 PRO B N 1
ATOM 1989 C CA . PRO B 1 104 ? 8.608 7.067 1.528 1.00 17.62 95 PRO B CA 1
ATOM 1990 C C . PRO B 1 104 ? 7.921 7.385 0.220 1.00 17.09 95 PRO B C 1
ATOM 1991 O O . PRO B 1 104 ? 8.130 8.476 -0.328 1.00 18.07 95 PRO B O 1
ATOM 1995 N N . LEU B 1 105 ? 7.113 6.462 -0.297 1.00 17.40 96 LEU B N 1
ATOM 1996 C CA . LEU B 1 105 ? 6.357 6.727 -1.517 1.00 19.70 96 LEU B CA 1
ATOM 1997 C C . LEU B 1 105 ? 5.497 7.973 -1.382 1.00 18.51 96 LEU B C 1
ATOM 1998 O O . LEU B 1 105 ? 5.275 8.691 -2.368 1.00 20.24 96 LEU B O 1
ATOM 2003 N N . ALA B 1 106 ? 4.977 8.226 -0.182 1.00 15.61 97 ALA B N 1
ATOM 2004 C CA . ALA B 1 106 ? 4.123 9.375 0.075 1.00 15.85 97 ALA B CA 1
ATOM 2005 C C . ALA B 1 106 ? 4.882 10.577 0.606 1.00 20.83 97 ALA B C 1
ATOM 2006 O O . ALA B 1 106 ? 4.257 11.597 0.928 1.00 20.12 97 ALA B O 1
ATOM 2008 N N . SER B 1 107 ? 6.203 10.484 0.713 1.00 18.99 98 SER B N 1
ATOM 2009 C CA . SER B 1 107 ? 6.995 11.536 1.328 1.00 19.08 98 SER B CA 1
ATOM 2010 C C . SER B 1 107 ? 7.380 12.611 0.314 1.00 17.89 98 SER B C 1
ATOM 2011 O O . SER B 1 107 ? 7.401 12.382 -0.901 1.00 20.25 98 SER B O 1
ATOM 2014 N N . ALA B 1 108 ? 7.697 13.801 0.835 1.00 17.77 99 ALA B N 1
ATOM 2015 C CA . ALA B 1 108 ? 8.070 14.922 -0.026 1.00 21.60 99 ALA B CA 1
ATOM 2016 C C . ALA B 1 108 ? 9.581 15.051 -0.165 1.00 21.65 99 ALA B C 1
ATOM 2017 O O . ALA B 1 108 ? 10.308 14.959 0.838 1.00 18.65 99 ALA B O 1
ATOM 2019 N N . PRO B 1 109 ? 10.092 15.292 -1.376 1.00 14.96 100 PRO B N 1
ATOM 2020 C CA . PRO B 1 109 ? 11.499 15.673 -1.513 1.00 15.50 100 PRO B CA 1
ATOM 2021 C C . PRO B 1 109 ? 11.844 16.834 -0.582 1.00 18.85 100 PRO B C 1
ATOM 2022 O O . PRO B 1 109 ? 11.047 17.757 -0.379 1.00 19.42 100 PRO B O 1
ATOM 2026 N N . GLY B 1 110 ? 13.030 16.753 0.035 1.00 16.14 101 GLY B N 1
ATOM 2027 C CA . GLY B 1 110 ? 13.446 17.698 1.050 1.00 17.12 101 GLY B CA 1
ATOM 2028 C C . GLY B 1 110 ? 13.333 17.165 2.461 1.00 16.17 101 GLY B C 1
ATOM 2029 O O . GLY B 1 110 ? 14.010 17.679 3.362 1.00 18.95 101 GLY B O 1
ATOM 2030 N N . THR B 1 111 ? 12.500 16.150 2.670 1.00 16.61 102 THR B N 1
ATOM 2031 C CA . THR B 1 111 ? 12.487 15.395 3.916 1.00 18.47 102 THR B CA 1
ATOM 2032 C C . THR B 1 111 ? 13.544 14.294 3.858 1.00 16.98 102 THR B C 1
ATOM 2033 O O . THR B 1 111 ? 14.088 13.971 2.800 1.00 19.33 102 THR B O 1
ATOM 2037 N N . ILE B 1 112 ? 13.822 13.690 5.014 1.00 16.39 103 ILE B N 1
ATOM 2038 C CA . ILE B 1 112 ? 14.815 12.618 5.033 1.00 16.64 103 ILE B CA 1
ATOM 2039 C C . ILE B 1 112 ? 14.346 11.452 4.168 1.00 16.68 103 ILE B C 1
ATOM 2040 O O . ILE B 1 112 ? 15.075 10.968 3.294 1.00 15.67 103 ILE B O 1
ATOM 2045 N N . ARG B 1 113 ? 13.108 10.997 4.369 1.00 14.95 104 ARG B N 1
ATOM 2046 C CA . ARG B 1 113 ? 12.642 9.881 3.548 1.00 16.55 104 ARG B CA 1
ATOM 2047 C C . ARG B 1 113 ? 12.455 10.284 2.091 1.00 16.72 104 ARG B C 1
ATOM 2048 O O . ARG B 1 113 ? 12.676 9.460 1.200 1.00 17.76 104 ARG B O 1
ATOM 2056 N N . GLY B 1 114 ? 12.058 11.534 1.828 1.00 15.59 105 GLY B N 1
ATOM 2057 C CA . GLY B 1 114 ? 11.857 11.976 0.454 1.00 17.64 105 GLY B CA 1
ATOM 2058 C C . GLY B 1 114 ? 13.145 12.189 -0.305 1.00 17.06 105 GLY B C 1
ATOM 2059 O O . GLY B 1 114 ? 13.131 12.298 -1.533 1.00 17.83 105 GLY B O 1
ATOM 2060 N N . ASP B 1 115 ? 14.261 12.260 0.402 1.00 13.47 106 ASP B N 1
ATOM 2061 C CA . ASP B 1 115 ? 15.575 12.362 -0.210 1.00 16.55 106 ASP B CA 1
ATOM 2062 C C . ASP B 1 115 ? 16.319 11.035 -0.262 1.00 15.98 106 ASP B C 1
ATOM 2063 O O . ASP B 1 115 ? 17.156 10.856 -1.155 1.00 15.79 106 ASP B O 1
ATOM 2068 N N . PHE B 1 116 ? 16.063 10.109 0.681 1.00 12.83 107 PHE B N 1
ATOM 2069 C CA . PHE B 1 116 ? 16.924 8.942 0.840 1.00 15.89 107 PHE B CA 1
ATOM 2070 C C . PHE B 1 116 ? 16.258 7.571 0.832 1.00 13.90 107 PHE B C 1
ATOM 2071 O O . PHE B 1 116 ? 16.992 6.582 0.844 1.00 17.09 107 PHE B O 1
ATOM 2079 N N . ALA B 1 117 ? 14.928 7.450 0.813 1.00 15.43 108 ALA B N 1
ATOM 2080 C CA . ALA B 1 117 ? 14.329 6.140 1.048 1.00 15.12 108 ALA B CA 1
ATOM 2081 C C . ALA B 1 117 ? 13.230 5.832 0.035 1.00 16.07 108 ALA B C 1
ATOM 2082 O O . ALA B 1 117 ? 12.608 6.727 -0.538 1.00 17.28 108 ALA B O 1
ATOM 2084 N N . ILE B 1 118 ? 12.964 4.537 -0.144 1.00 16.30 109 ILE B N 1
ATOM 2085 C CA . ILE B 1 118 ? 11.941 4.075 -1.075 1.00 19.47 109 ILE B CA 1
ATOM 2086 C C . ILE B 1 118 ? 10.893 3.194 -0.401 1.00 16.99 109 ILE B C 1
ATOM 2087 O O . ILE B 1 118 ? 9.691 3.369 -0.626 1.00 16.69 109 ILE B O 1
ATOM 2092 N N A ASP B 1 119 ? 11.323 2.212 0.384 0.56 16.57 110 ASP B N 1
ATOM 2093 N N B ASP B 1 119 ? 11.320 2.244 0.427 0.44 16.60 110 ASP B N 1
ATOM 2094 C CA A ASP B 1 119 ? 10.422 1.217 0.954 0.56 18.82 110 ASP B CA 1
ATOM 2095 C CA B ASP B 1 119 ? 10.467 1.196 0.977 0.44 18.80 110 ASP B CA 1
ATOM 2096 C C A ASP B 1 119 ? 10.022 1.577 2.379 0.56 16.42 110 ASP B C 1
ATOM 2097 C C B ASP B 1 119 ? 10.039 1.540 2.401 0.44 16.42 110 ASP B C 1
ATOM 2098 O O A ASP B 1 119 ? 10.847 2.037 3.170 0.56 16.68 110 ASP B O 1
ATOM 2099 O O B ASP B 1 119 ? 10.858 1.976 3.212 0.44 16.66 110 ASP B O 1
ATOM 2108 N N . VAL B 1 120 ? 8.755 1.325 2.710 1.00 15.47 111 VAL B N 1
ATOM 2109 C CA . VAL B 1 120 ? 8.283 1.559 4.079 1.00 17.46 111 VAL B CA 1
ATOM 2110 C C . VAL B 1 120 ? 8.994 0.641 5.072 1.00 19.87 111 VAL B C 1
ATOM 2111 O O . VAL B 1 120 ? 9.236 1.030 6.222 1.00 21.26 111 VAL B O 1
ATOM 2115 N N . GLY B 1 121 ? 9.370 -0.567 4.646 1.00 20.45 112 GLY B N 1
ATOM 2116 C CA . GLY B 1 121 ? 10.150 -1.460 5.472 1.00 19.58 112 GLY B CA 1
ATOM 2117 C C . GLY B 1 121 ? 11.623 -1.126 5.585 1.00 19.85 112 GLY B C 1
ATOM 2118 O O . GLY B 1 121 ? 12.353 -1.775 6.342 1.00 21.49 112 GLY B O 1
ATOM 2119 N N . ARG B 1 122 ? 12.078 -0.121 4.838 1.00 15.21 113 ARG B N 1
ATOM 2120 C CA . ARG B 1 122 ? 13.468 0.342 4.848 1.00 17.32 113 ARG B CA 1
ATOM 2121 C C . ARG B 1 122 ? 13.447 1.872 4.820 1.00 16.72 113 ARG B C 1
ATOM 2122 O O . ARG B 1 122 ? 13.898 2.512 3.879 1.00 17.44 113 ARG B O 1
ATOM 2130 N N . ASN B 1 123 ? 12.877 2.501 5.852 1.00 15.58 114 ASN B N 1
ATOM 2131 C CA . ASN B 1 123 ? 12.618 3.933 5.767 1.00 16.96 114 ASN B CA 1
ATOM 2132 C C . ASN B 1 123 ? 13.579 4.737 6.633 1.00 15.24 114 ASN B C 1
ATOM 2133 O O . ASN B 1 123 ? 13.253 5.841 7.072 1.00 15.13 114 ASN B O 1
ATOM 2138 N N A VAL B 1 124 ? 14.757 4.162 6.893 0.45 14.41 115 VAL B N 1
ATOM 2139 N N B VAL B 1 124 ? 14.760 4.158 6.886 0.55 14.38 115 VAL B N 1
ATOM 2140 C CA A VAL B 1 124 ? 15.978 4.865 7.281 0.45 12.72 115 VAL B CA 1
ATOM 2141 C CA B VAL B 1 124 ? 16.007 4.743 7.395 0.55 12.76 115 VAL B CA 1
ATOM 2142 C C A VAL B 1 124 ? 15.978 5.303 8.743 0.45 13.42 115 VAL B C 1
ATOM 2143 C C B VAL B 1 124 ? 15.934 5.464 8.742 0.55 13.31 115 VAL B C 1
ATOM 2144 O O A VAL B 1 124 ? 17.011 5.212 9.413 0.45 13.90 115 VAL B O 1
ATOM 2145 O O B VAL B 1 124 ? 16.977 5.688 9.364 0.55 15.93 115 VAL B O 1
ATOM 2152 N N A CYS B 1 125 ? 14.837 5.761 9.255 0.58 16.40 116 CYS B N 1
ATOM 2153 N N B CYS B 1 125 ? 14.743 5.821 9.220 0.19 16.37 116 CYS B N 1
ATOM 2154 N N C CYS B 1 125 ? 14.698 5.755 9.313 0.23 16.39 116 CYS B N 1
ATOM 2155 C CA A CYS B 1 125 ? 14.830 6.450 10.540 0.58 16.86 116 CYS B CA 1
ATOM 2156 C CA B CYS B 1 125 ? 14.675 6.609 10.447 0.19 17.01 116 CYS B CA 1
ATOM 2157 C CA C CYS B 1 125 ? 14.805 6.583 10.509 0.23 16.89 116 CYS B CA 1
ATOM 2158 C C A CYS B 1 125 ? 13.521 6.196 11.281 0.58 17.17 116 CYS B C 1
ATOM 2159 C C B CYS B 1 125 ? 13.453 6.237 11.274 0.19 17.07 116 CYS B C 1
ATOM 2160 C C C CYS B 1 125 ? 13.466 6.645 11.253 0.23 17.09 116 CYS B C 1
ATOM 2161 O O A CYS B 1 125 ? 12.542 5.709 10.715 0.58 14.12 116 CYS B O 1
ATOM 2162 O O B CYS B 1 125 ? 12.467 5.706 10.758 0.19 14.42 116 CYS B O 1
ATOM 2163 O O C CYS B 1 125 ? 12.408 6.782 10.644 0.23 18.82 116 CYS B O 1
ATOM 2170 N N . HIS B 1 126 ? 13.537 6.533 12.578 1.00 17.37 117 HIS B N 1
ATOM 2171 C CA . HIS B 1 126 ? 12.372 6.543 13.460 1.00 16.80 117 HIS B CA 1
ATOM 2172 C C . HIS B 1 126 ? 12.290 7.890 14.164 1.00 15.23 117 HIS B C 1
ATOM 2173 O O . HIS B 1 126 ? 13.315 8.457 14.557 1.00 16.92 117 HIS B O 1
ATOM 2180 N N . GLY B 1 127 ? 11.065 8.377 14.373 1.00 16.63 118 GLY B N 1
ATOM 2181 C CA . GLY B 1 127 ? 10.834 9.540 15.213 1.00 13.01 118 GLY B CA 1
ATOM 2182 C C . GLY B 1 127 ? 9.596 9.333 16.074 1.00 14.45 118 GLY B C 1
ATOM 2183 O O . GLY B 1 127 ? 8.614 8.752 15.600 1.00 17.49 118 GLY B O 1
ATOM 2184 N N . SER B 1 128 ? 9.635 9.767 17.337 1.00 15.93 119 SER B N 1
ATOM 2185 C CA . SER B 1 128 ? 8.475 9.635 18.211 1.00 18.19 119 SER B CA 1
ATOM 2186 C C . SER B 1 128 ? 7.277 10.384 17.630 1.00 22.14 119 SER B C 1
ATOM 2187 O O . SER B 1 128 ? 7.419 11.463 17.057 1.00 19.31 119 SER B O 1
ATOM 2190 N N . ASP B 1 129 ? 6.074 9.828 17.820 1.00 23.65 120 ASP B N 1
ATOM 2191 C CA . ASP B 1 129 ? 4.901 10.410 17.169 1.00 20.40 120 ASP B CA 1
ATOM 2192 C C . ASP B 1 129 ? 4.090 11.339 18.069 1.00 20.59 120 ASP B C 1
ATOM 2193 O O . ASP B 1 129 ? 3.158 11.990 17.570 1.00 23.01 120 ASP B O 1
ATOM 2198 N N . SER B 1 130 ? 4.428 11.425 19.357 1.00 20.56 121 SER B N 1
ATOM 2199 C CA . SER B 1 130 ? 3.748 12.280 20.326 1.00 18.97 121 SER B CA 1
ATOM 2200 C C . SER B 1 130 ? 4.698 12.565 21.478 1.00 24.63 121 SER B C 1
ATOM 2201 O O . SER B 1 130 ? 5.672 11.838 21.692 1.00 21.38 121 SER B O 1
ATOM 2204 N N . VAL B 1 131 ? 4.398 13.638 22.220 1.00 21.94 122 VAL B N 1
ATOM 2205 C CA . VAL B 1 131 ? 5.209 13.996 23.383 1.00 20.10 122 VAL B CA 1
ATOM 2206 C C . VAL B 1 131 ? 5.211 12.870 24.407 1.00 23.15 122 VAL B C 1
ATOM 2207 O O . VAL B 1 131 ? 6.249 12.564 25.007 1.00 22.13 122 VAL B O 1
ATOM 2211 N N . GLU B 1 132 ? 4.051 12.249 24.648 1.00 23.37 123 GLU B N 1
ATOM 2212 C CA . GLU B 1 132 ? 4.005 11.193 25.655 1.00 31.76 123 GLU B CA 1
ATOM 2213 C C . GLU B 1 132 ? 4.771 9.956 25.198 1.00 27.42 123 GLU B C 1
ATOM 2214 O O . GLU B 1 132 ? 5.519 9.358 25.985 1.00 24.57 123 GLU B O 1
ATOM 2220 N N . ASN B 1 133 ? 4.634 9.577 23.921 1.00 24.27 124 ASN B N 1
ATOM 2221 C CA . ASN B 1 133 ? 5.415 8.450 23.429 1.00 19.97 124 ASN B CA 1
ATOM 2222 C C . ASN B 1 133 ? 6.902 8.773 23.394 1.00 22.08 124 ASN B C 1
ATOM 2223 O O . ASN B 1 133 ? 7.727 7.869 23.579 1.00 17.39 124 ASN B O 1
ATOM 2228 N N . ALA B 1 134 ? 7.263 10.040 23.156 1.00 17.54 125 ALA B N 1
ATOM 2229 C CA . ALA B 1 134 ? 8.673 10.411 23.181 1.00 16.35 125 ALA B CA 1
ATOM 2230 C C . ALA B 1 134 ? 9.265 10.210 24.572 1.00 19.00 125 ALA B C 1
ATOM 2231 O O . ALA B 1 134 ? 10.359 9.657 24.714 1.00 17.70 125 ALA B O 1
ATOM 2233 N N . LYS B 1 135 ? 8.548 10.624 25.618 1.00 20.31 126 LYS B N 1
ATOM 2234 C CA . LYS B 1 135 ? 9.062 10.395 26.965 1.00 20.49 126 LYS B CA 1
ATOM 2235 C C . LYS B 1 135 ? 9.232 8.905 27.247 1.00 17.16 126 LYS B C 1
ATOM 2236 O O . LYS B 1 135 ? 10.236 8.490 27.837 1.00 18.58 126 LYS B O 1
ATOM 2242 N N . LYS B 1 136 ? 8.268 8.085 26.816 1.00 20.58 127 LYS B N 1
ATOM 2243 C CA . LYS B 1 136 ? 8.379 6.642 27.009 1.00 21.42 127 LYS B CA 1
ATOM 2244 C C . LYS B 1 136 ? 9.558 6.064 26.232 1.00 19.99 127 LYS B C 1
ATOM 2245 O O . LYS B 1 136 ? 10.303 5.233 26.757 1.00 18.07 127 LYS B O 1
ATOM 2251 N N . GLU B 1 137 ? 9.742 6.488 24.974 1.00 23.39 128 GLU B N 1
ATOM 2252 C CA . GLU B 1 137 ? 10.852 5.957 24.174 1.00 21.01 128 GLU B CA 1
ATOM 2253 C C . GLU B 1 137 ? 12.206 6.422 24.700 1.00 18.16 128 GLU B C 1
ATOM 2254 O O . GLU B 1 137 ? 13.168 5.640 24.751 1.00 19.62 128 GLU B O 1
ATOM 2260 N N . ILE B 1 138 ? 12.309 7.690 25.091 1.00 17.77 129 ILE B N 1
ATOM 2261 C CA . ILE B 1 138 ? 13.543 8.189 25.691 1.00 15.87 129 ILE B CA 1
ATOM 2262 C C . ILE B 1 138 ? 13.934 7.351 26.905 1.00 18.46 129 ILE B C 1
ATOM 2263 O O . ILE B 1 138 ? 15.093 6.949 27.063 1.00 21.68 129 ILE B O 1
ATOM 2268 N N . ALA B 1 139 ? 12.969 7.067 27.781 1.00 18.52 130 ALA B N 1
ATOM 2269 C CA . ALA B 1 139 ? 13.276 6.287 28.975 1.00 21.22 130 ALA B CA 1
ATOM 2270 C C . ALA B 1 139 ? 13.641 4.844 28.641 1.00 20.54 130 ALA B C 1
ATOM 2271 O O . ALA B 1 139 ? 14.458 4.233 29.345 1.00 22.04 130 ALA B O 1
ATOM 2273 N N . LEU B 1 140 ? 13.057 4.287 27.574 1.00 18.72 131 LEU B N 1
ATOM 2274 C CA . LEU B 1 140 ? 13.365 2.917 27.177 1.00 17.02 131 LEU B CA 1
ATOM 2275 C C . LEU B 1 140 ? 14.788 2.801 26.654 1.00 19.08 131 LEU B C 1
ATOM 2276 O O . LEU B 1 140 ? 15.494 1.829 26.948 1.00 18.84 131 LEU B O 1
ATOM 2281 N N . TRP B 1 141 ? 15.221 3.788 25.882 1.00 17.75 132 TRP B N 1
ATOM 2282 C CA . TRP B 1 141 ? 16.468 3.678 25.143 1.00 15.61 132 TRP B CA 1
ATOM 2283 C C . TRP B 1 141 ? 17.659 4.271 25.870 1.00 17.86 132 TRP B C 1
ATOM 2284 O O . TRP B 1 141 ? 18.796 3.885 25.564 1.00 18.53 132 TRP B O 1
ATOM 2295 N N . PHE B 1 142 ? 17.436 5.177 26.834 1.00 14.49 133 PHE B N 1
ATOM 2296 C CA . PHE B 1 142 ? 18.535 5.879 27.476 1.00 15.60 133 PHE B CA 1
ATOM 2297 C C . PHE B 1 142 ? 18.413 5.791 28.985 1.00 23.37 133 PHE B C 1
ATOM 2298 O O . PHE B 1 142 ? 17.309 5.788 29.531 1.00 22.52 133 PHE B O 1
ATOM 2306 N N . LYS B 1 143 ? 19.566 5.721 29.641 1.00 20.52 134 LYS B N 1
ATOM 2307 C CA . LYS B 1 143 ? 19.656 5.980 31.074 1.00 18.82 134 LYS B CA 1
ATOM 2308 C C . LYS B 1 143 ? 19.637 7.489 31.307 1.00 25.80 134 LYS B C 1
ATOM 2309 O O . LYS B 1 143 ? 20.073 8.261 30.451 1.00 24.16 134 LYS B O 1
ATOM 2315 N N . PRO B 1 144 ? 19.123 7.943 32.450 1.00 21.16 135 PRO B N 1
ATOM 2316 C CA . PRO B 1 144 ? 18.982 9.393 32.647 1.00 22.67 135 PRO B CA 1
ATOM 2317 C C . PRO B 1 144 ? 20.294 10.155 32.548 1.00 24.43 135 PRO B C 1
ATOM 2318 O O . PRO B 1 144 ? 20.295 11.301 32.076 1.00 25.26 135 PRO B O 1
ATOM 2322 N N . GLU B 1 145 ? 21.409 9.553 32.983 1.00 24.71 136 GLU B N 1
ATOM 2323 C CA . GLU B 1 145 ? 22.715 10.201 32.937 1.00 27.08 136 GLU B CA 1
ATOM 2324 C C . GLU B 1 145 ? 23.279 10.287 31.528 1.00 23.03 136 GLU B C 1
ATOM 2325 O O . GLU B 1 145 ? 24.295 10.956 31.332 1.00 22.33 136 GLU B O 1
ATOM 2331 N N . GLU B 1 146 ? 22.661 9.619 30.560 1.00 18.94 137 GLU B N 1
ATOM 2332 C CA . GLU B 1 146 ? 23.090 9.758 29.172 1.00 20.38 137 GLU B CA 1
ATOM 2333 C C . GLU B 1 146 ? 22.528 11.004 28.499 1.00 21.55 137 GLU B C 1
ATOM 2334 O O . GLU B 1 146 ? 22.956 11.327 27.381 1.00 19.51 137 GLU B O 1
ATOM 2340 N N . LEU B 1 147 ? 21.593 11.704 29.144 1.00 19.31 138 LEU B N 1
ATOM 2341 C CA . LEU B 1 147 ? 21.068 12.969 28.650 1.00 20.58 138 LEU B CA 1
ATOM 2342 C C . LEU B 1 147 ? 21.905 14.104 29.221 1.00 27.12 138 LEU B C 1
ATOM 2343 O O . LEU B 1 147 ? 21.958 14.290 30.443 1.00 23.12 138 LEU B O 1
ATOM 2348 N N . ILE B 1 148 ? 22.554 14.859 28.336 1.00 21.58 139 ILE B N 1
ATOM 2349 C CA . ILE B 1 148 ? 23.553 15.856 28.705 1.00 18.27 139 ILE B CA 1
ATOM 2350 C C . ILE B 1 148 ? 22.877 17.218 28.779 1.00 24.18 139 ILE B C 1
ATOM 2351 O O . ILE B 1 148 ? 22.205 17.643 27.832 1.00 23.82 139 ILE B O 1
ATOM 2356 N N . SER B 1 149 ? 23.057 17.914 29.892 1.00 23.81 140 SER B N 1
ATOM 2357 C CA . SER B 1 149 ? 22.521 19.258 30.047 1.00 23.70 140 SER B CA 1
ATOM 2358 C C . SER B 1 149 ? 23.540 20.267 29.524 1.00 26.14 140 SER B C 1
ATOM 2359 O O . SER B 1 149 ? 24.684 20.296 29.992 1.00 26.56 140 SER B O 1
ATOM 2362 N N . TRP B 1 150 ? 23.143 21.073 28.536 1.00 22.28 141 TRP B N 1
ATOM 2363 C CA . TRP B 1 150 ? 24.013 22.140 28.043 1.00 17.66 141 TRP B CA 1
ATOM 2364 C C . TRP B 1 150 ? 23.156 23.223 27.407 1.00 18.29 141 TRP B C 1
ATOM 2365 O O . TRP B 1 150 ? 21.958 23.043 27.181 1.00 21.91 141 TRP B O 1
ATOM 2376 N N . LYS B 1 151 ? 23.778 24.373 27.175 1.00 18.30 142 LYS B N 1
ATOM 2377 C CA . LYS B 1 151 ? 23.108 25.548 26.628 1.00 20.97 142 LYS B CA 1
ATOM 2378 C C . LYS B 1 151 ? 23.821 25.983 25.359 1.00 18.18 142 LYS B C 1
ATOM 2379 O O . LYS B 1 151 ? 25.021 26.277 25.390 1.00 19.08 142 LYS B O 1
ATOM 2385 N N . SER B 1 152 ? 23.076 26.044 24.256 1.00 20.99 143 SER B N 1
ATOM 2386 C CA . SER B 1 152 ? 23.660 26.410 22.972 1.00 19.35 143 SER B CA 1
ATOM 2387 C C . SER B 1 152 ? 24.021 27.889 22.938 1.00 19.78 143 SER B C 1
ATOM 2388 O O . SER B 1 152 ? 23.241 28.745 23.369 1.00 23.14 143 SER B O 1
ATOM 2391 N N . ALA B 1 153 ? 25.198 28.184 22.376 1.00 18.09 144 ALA B N 1
ATOM 2392 C CA . ALA B 1 153 ? 25.644 29.565 22.223 1.00 18.71 144 ALA B CA 1
ATOM 2393 C C . ALA B 1 153 ? 24.719 30.389 21.340 1.00 18.52 144 ALA B C 1
ATOM 2394 O O . ALA B 1 153 ? 24.727 31.622 21.424 1.00 23.35 144 ALA B O 1
ATOM 2396 N N . THR B 1 154 ? 23.941 29.752 20.478 1.00 20.14 145 THR B N 1
ATOM 2397 C CA . THR B 1 154 ? 23.012 30.479 19.622 1.00 19.73 145 THR B CA 1
ATOM 2398 C C . THR B 1 154 ? 21.558 30.328 20.080 1.00 24.80 145 THR B C 1
ATOM 2399 O O . THR B 1 154 ? 20.633 30.635 19.317 1.00 20.53 145 THR B O 1
ATOM 2403 N N . PHE B 1 155 ? 21.339 29.887 21.324 1.00 22.26 146 PHE B N 1
ATOM 2404 C CA . PHE B 1 155 ? 19.983 29.705 21.828 1.00 20.83 146 PHE B CA 1
ATOM 2405 C C . PHE B 1 155 ? 19.128 30.950 21.616 1.00 24.27 146 PHE B C 1
ATOM 2406 O O . PHE B 1 155 ? 17.982 30.855 21.168 1.00 20.29 146 PHE B O 1
ATOM 2414 N N . ASP B 1 156 ? 19.669 32.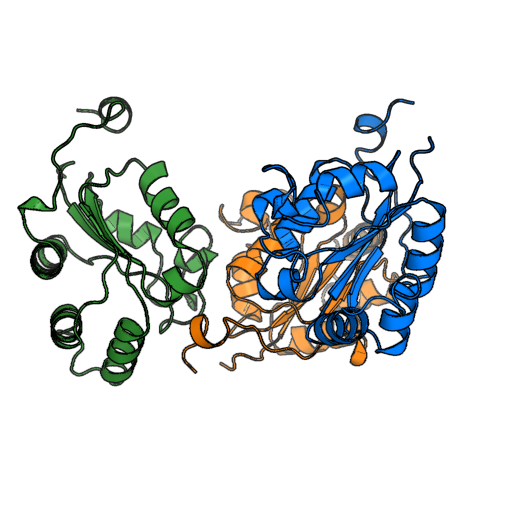132 21.928 1.00 22.59 147 ASP B N 1
ATOM 2415 C CA . ASP B 1 156 ? 18.868 33.352 21.854 1.00 28.58 147 ASP B CA 1
ATOM 2416 C C . ASP B 1 156 ? 18.697 33.857 20.431 1.00 24.41 147 ASP B C 1
ATOM 2417 O O . ASP B 1 156 ? 17.940 34.809 20.203 1.00 20.20 147 ASP B O 1
ATOM 2422 N N . TRP B 1 157 ? 19.389 33.245 19.475 1.00 21.22 148 TRP B N 1
ATOM 2423 C CA . TRP B 1 157 ? 19.181 33.540 18.071 1.00 18.62 148 TRP B CA 1
ATOM 2424 C C . TRP B 1 157 ? 18.237 32.556 17.411 1.00 22.87 148 TRP B C 1
ATOM 2425 O O . TRP B 1 157 ? 17.664 32.879 16.368 1.00 19.58 148 TRP B O 1
ATOM 2436 N N . VAL B 1 158 ? 18.053 31.380 18.004 1.00 21.23 149 VAL B N 1
ATOM 2437 C CA . VAL B 1 158 ? 17.055 30.432 17.515 1.00 19.06 149 VAL B CA 1
ATOM 2438 C C . VAL B 1 158 ? 15.683 30.730 18.110 1.00 19.68 149 VAL B C 1
ATOM 2439 O O . VAL B 1 158 ? 14.659 30.576 17.434 1.00 22.85 149 VAL B O 1
ATOM 2443 N N . TYR B 1 159 ? 15.642 31.179 19.366 1.00 19.18 150 TYR B N 1
ATOM 2444 C CA . TYR B 1 159 ? 14.385 31.370 20.077 1.00 22.10 150 TYR B CA 1
ATOM 2445 C C . TYR B 1 159 ? 14.197 32.811 20.529 1.00 23.05 150 TYR B C 1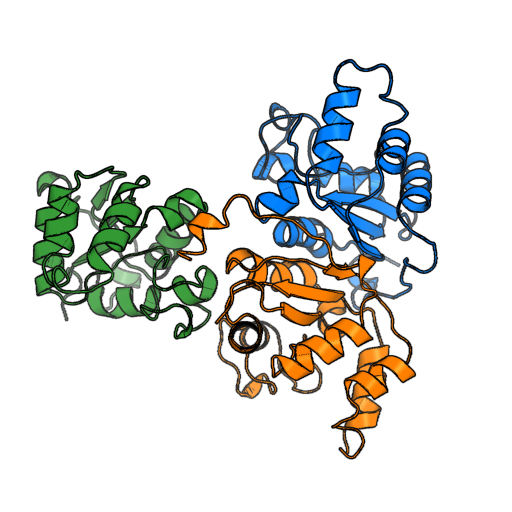
ATOM 2446 O O . TYR B 1 159 ? 15.150 33.493 20.928 1.00 25.34 150 TYR B O 1
ATOM 2455 N N . GLU B 1 160 ? 12.934 33.243 20.498 1.00 25.64 151 GLU B N 1
ATOM 2456 C CA . GLU B 1 160 ? 12.546 34.543 21.037 1.00 30.44 151 GLU B CA 1
ATOM 2457 C C . GLU B 1 160 ? 12.274 34.469 22.540 1.00 30.98 151 GLU B C 1
ATOM 2458 O O . GLU B 1 160 ? 12.705 35.352 23.290 1.00 45.04 151 GLU B O 1
ATOM 2464 N N . LYS B 1 161 ? 11.577 33.424 22.984 1.00 45.94 152 LYS B N 1
ATOM 2465 C CA . LYS B 1 161 ? 11.276 33.160 24.403 1.00 60.15 152 LYS B CA 1
ATOM 2466 C C . LYS B 1 161 ? 11.024 34.405 25.257 1.00 57.92 152 LYS B C 1
ATOM 2467 O O . LYS B 1 161 ? 9.998 35.071 25.117 1.00 63.25 152 LYS B O 1
ATOM 2473 N N . SER C 1 9 ? 4.015 37.525 -17.264 1.00 43.42 0 SER C N 1
ATOM 2474 C CA . SER C 1 9 ? 4.861 38.072 -16.209 1.00 48.05 0 SER C CA 1
ATOM 2475 C C . SER C 1 9 ? 6.237 38.452 -16.752 1.00 43.45 0 SER C C 1
ATOM 2476 O O . SER C 1 9 ? 6.824 37.727 -17.558 1.00 41.35 0 SER C O 1
ATOM 2479 N N . MET C 1 10 ? 6.748 39.595 -16.299 1.00 53.85 1 MET C N 1
ATOM 2480 C CA . MET C 1 10 ? 8.021 40.121 -16.774 1.00 42.01 1 MET C CA 1
ATOM 2481 C C . MET C 1 10 ? 9.183 39.511 -16.000 1.00 34.25 1 MET C C 1
ATOM 2482 O O . MET C 1 10 ? 9.118 39.366 -14.774 1.00 27.31 1 MET C O 1
ATOM 2487 N N . SER C 1 11 ? 10.256 39.178 -16.723 1.00 36.20 2 SER C N 1
ATOM 2488 C CA . SER C 1 11 ? 11.460 38.634 -16.095 1.00 39.57 2 SER C CA 1
ATOM 2489 C C . SER C 1 11 ? 12.308 39.689 -15.390 1.00 36.18 2 SER C C 1
ATOM 2490 O O . SER C 1 11 ? 13.329 39.332 -14.789 1.00 31.87 2 SER C O 1
ATOM 2493 N N . ASN C 1 12 ? 11.931 40.966 -15.441 1.00 26.98 3 ASN C N 1
ATOM 2494 C CA . ASN C 1 12 ? 12.681 42.004 -14.745 1.00 34.51 3 ASN C CA 1
ATOM 2495 C C . ASN C 1 12 ? 12.013 42.443 -13.443 1.00 29.69 3 ASN C C 1
ATOM 2496 O O . ASN C 1 12 ? 12.423 43.451 -12.861 1.00 29.53 3 ASN C O 1
ATOM 2501 N N . GLU C 1 13 ? 11.006 41.704 -12.974 1.00 21.36 4 GLU C N 1
ATOM 2502 C CA . GLU C 1 13 ? 10.427 41.946 -11.662 1.00 23.65 4 GLU C CA 1
ATOM 2503 C C . GLU C 1 13 ? 11.494 41.799 -10.584 1.00 23.11 4 GLU C C 1
ATOM 2504 O O . GLU C 1 13 ? 12.411 40.982 -10.696 1.00 20.87 4 GLU C O 1
ATOM 2510 N N . GLN C 1 14 ? 11.375 42.608 -9.536 1.00 23.80 5 GLN C N 1
ATOM 2511 C CA . GLN C 1 14 ? 12.358 42.627 -8.464 1.00 21.26 5 GLN C CA 1
ATOM 2512 C C . GLN C 1 14 ? 11.670 42.476 -7.116 1.00 18.15 5 GLN C C 1
ATOM 2513 O O . GLN C 1 14 ? 10.530 42.908 -6.930 1.00 24.07 5 GLN C O 1
ATOM 2519 N N . THR C 1 15 ? 12.386 41.869 -6.163 1.00 22.13 6 THR C N 1
ATOM 2520 C CA . THR C 1 15 ? 11.882 41.727 -4.808 1.00 23.91 6 THR C CA 1
ATOM 2521 C C . THR C 1 15 ? 12.995 42.073 -3.832 1.00 20.01 6 THR C C 1
ATOM 2522 O O . THR C 1 15 ? 14.181 42.035 -4.166 1.00 21.55 6 THR C O 1
ATOM 2526 N N . PHE C 1 16 ? 12.593 42.443 -2.625 1.00 23.33 7 PHE C N 1
ATOM 2527 C CA . PHE C 1 16 ? 13.529 42.704 -1.543 1.00 19.91 7 PHE C CA 1
ATOM 2528 C C . PHE C 1 16 ? 13.584 41.481 -0.632 1.00 21.25 7 PHE C C 1
ATOM 2529 O O . PHE C 1 16 ? 12.559 41.065 -0.071 1.00 19.62 7 PHE C O 1
ATOM 2537 N N . ILE C 1 17 ? 14.781 40.908 -0.501 1.00 18.88 8 ILE C N 1
ATOM 2538 C CA . ILE C 1 17 ? 15.063 39.795 0.398 1.00 18.71 8 ILE C CA 1
ATOM 2539 C C . ILE C 1 17 ? 16.092 40.285 1.401 1.00 19.34 8 ILE C C 1
ATOM 2540 O O . ILE C 1 17 ? 17.131 40.828 1.007 1.00 19.91 8 ILE C O 1
ATOM 2545 N N . ALA C 1 18 ? 15.819 40.094 2.685 1.00 21.57 9 ALA C N 1
ATOM 2546 C CA . ALA C 1 18 ? 16.797 40.427 3.709 1.00 22.69 9 ALA C CA 1
ATOM 2547 C C . ALA C 1 18 ? 17.094 39.215 4.577 1.00 20.58 9 ALA C C 1
ATOM 2548 O O . ALA C 1 18 ? 16.204 38.430 4.895 1.00 20.56 9 ALA C O 1
ATOM 2550 N N . ILE C 1 19 ? 18.362 39.037 4.914 1.00 17.55 10 ILE C N 1
ATOM 2551 C CA . ILE C 1 19 ? 18.738 38.083 5.946 1.00 20.66 10 ILE C CA 1
ATOM 2552 C C . ILE C 1 19 ? 18.752 38.829 7.270 1.00 18.34 10 ILE C C 1
ATOM 2553 O O . ILE C 1 19 ? 19.515 39.784 7.437 1.00 19.00 10 ILE C O 1
ATOM 2558 N N . LYS C 1 20 ? 17.874 38.414 8.186 1.00 17.50 11 LYS C N 1
ATOM 2559 C CA . LYS C 1 20 ? 17.688 39.062 9.477 1.00 16.55 11 LYS C CA 1
ATOM 2560 C C . LYS C 1 20 ? 18.867 38.739 10.396 1.00 21.85 11 LYS C C 1
ATOM 2561 O O . LYS C 1 20 ? 19.686 37.872 10.084 1.00 17.82 11 LYS C O 1
ATOM 2567 N N . PRO C 1 21 ? 18.992 39.436 11.534 1.00 19.16 12 PRO C N 1
ATOM 2568 C CA . PRO C 1 21 ? 20.205 39.275 12.352 1.00 20.52 12 PRO C CA 1
ATOM 2569 C C . PRO C 1 21 ? 20.447 37.860 12.823 1.00 17.78 12 PRO C C 1
ATOM 2570 O O . PRO C 1 21 ? 21.612 37.466 12.968 1.00 22.11 12 PRO C O 1
ATOM 2574 N N . ASP C 1 22 ? 19.392 37.085 13.066 1.00 17.78 13 ASP C N 1
ATOM 2575 C CA . ASP C 1 22 ? 19.604 35.704 13.476 1.00 20.76 13 ASP C CA 1
ATOM 2576 C C . ASP C 1 22 ? 20.201 34.867 12.345 1.00 23.38 13 ASP C C 1
ATOM 2577 O O . ASP C 1 22 ? 21.019 33.977 12.606 1.00 19.42 13 ASP C O 1
ATOM 2582 N N . GLY C 1 23 ? 19.818 35.136 11.095 1.00 16.35 14 GLY C N 1
ATOM 2583 C CA . GLY C 1 23 ? 20.446 34.442 9.974 1.00 15.21 14 GLY C CA 1
ATOM 2584 C C . GLY C 1 23 ? 21.915 34.792 9.813 1.00 21.39 14 GLY C C 1
ATOM 2585 O O . GLY C 1 23 ? 22.741 33.923 9.521 1.00 19.18 14 GLY C O 1
ATOM 2586 N N . VAL C 1 24 ? 22.266 36.064 10.011 1.00 20.17 15 VAL C N 1
ATOM 2587 C CA . VAL C 1 24 ? 23.672 36.459 9.971 1.00 19.18 15 VAL C CA 1
ATOM 2588 C C . VAL C 1 24 ? 24.446 35.800 11.113 1.00 19.26 15 VAL C C 1
ATOM 2589 O O . VAL C 1 24 ? 25.521 35.222 10.907 1.00 19.09 15 VAL C O 1
ATOM 2593 N N . GLN C 1 25 ? 23.906 35.867 12.335 1.00 16.97 16 GLN C N 1
ATOM 2594 C CA . GLN C 1 25 ? 24.617 35.331 13.494 1.00 19.45 16 GLN C CA 1
ATOM 2595 C C . GLN C 1 25 ? 24.817 33.824 13.402 1.00 20.47 16 GLN C C 1
ATOM 2596 O O . GLN C 1 25 ? 25.836 33.297 13.873 1.00 22.33 16 GLN C O 1
ATOM 2602 N N . ARG C 1 26 ? 23.865 33.111 12.809 1.00 18.85 17 ARG C N 1
ATOM 2603 C CA . ARG C 1 26 ? 23.952 31.663 12.728 1.00 18.97 17 ARG C CA 1
ATOM 2604 C C . ARG C 1 26 ? 24.698 31.186 11.483 1.00 18.08 17 ARG C C 1
ATOM 2605 O O . ARG C 1 26 ? 24.721 29.980 11.216 1.00 21.40 17 ARG C O 1
ATOM 2613 N N . GLY C 1 27 ? 25.290 32.099 10.717 1.00 17.37 18 GLY C N 1
ATOM 2614 C CA . GLY C 1 27 ? 26.151 31.709 9.607 1.00 16.42 18 GLY C CA 1
ATOM 2615 C C . GLY C 1 27 ? 25.394 31.204 8.400 1.00 23.21 18 GLY C C 1
ATOM 2616 O O . GLY C 1 27 ? 25.834 30.249 7.745 1.00 22.57 18 GLY C O 1
ATOM 2617 N N . LEU C 1 28 ? 24.260 31.821 8.082 1.00 19.75 19 LEU C N 1
ATOM 2618 C CA . LEU C 1 28 ? 23.405 31.353 7.001 1.00 17.54 19 LEU C CA 1
ATOM 2619 C C . LEU C 1 28 ? 23.442 32.262 5.774 1.00 19.54 19 LEU C C 1
ATOM 2620 O O . LEU C 1 28 ? 22.608 32.101 4.872 1.00 17.45 19 LEU C O 1
ATOM 2625 N N . ILE C 1 29 ? 24.385 33.206 5.701 1.00 18.14 20 ILE C N 1
ATOM 2626 C CA . ILE C 1 29 ? 24.402 34.127 4.563 1.00 19.03 20 ILE C CA 1
ATOM 2627 C C . ILE C 1 29 ? 24.674 33.371 3.270 1.00 20.03 20 ILE C C 1
ATOM 2628 O O . ILE C 1 29 ? 23.959 33.530 2.274 1.00 21.19 20 ILE C O 1
ATOM 2633 N N . GLY C 1 30 ? 25.709 32.539 3.266 1.00 17.79 21 GLY C N 1
ATOM 2634 C CA . GLY C 1 30 ? 26.061 31.758 2.097 1.00 17.16 21 GLY C CA 1
ATOM 2635 C C . GLY C 1 30 ? 24.946 30.852 1.603 1.00 18.90 21 GLY C C 1
ATOM 2636 O O . GLY C 1 30 ? 24.572 30.882 0.428 1.00 20.63 21 GLY C O 1
ATOM 2637 N N . PRO C 1 31 ? 24.409 30.009 2.489 1.00 16.66 22 PRO C N 1
ATOM 2638 C CA . PRO C 1 31 ? 23.342 29.098 2.063 1.00 15.87 22 PRO C CA 1
ATOM 2639 C C . PRO C 1 31 ? 22.103 29.809 1.563 1.00 19.88 22 PRO C C 1
ATOM 2640 O O . PRO C 1 31 ? 21.430 29.289 0.669 1.00 17.33 22 PRO C O 1
ATOM 2644 N N . ILE C 1 32 ? 21.758 30.964 2.126 1.00 15.53 23 ILE C N 1
ATOM 2645 C CA . ILE C 1 32 ? 20.537 31.630 1.690 1.00 15.69 23 ILE C CA 1
ATOM 2646 C C .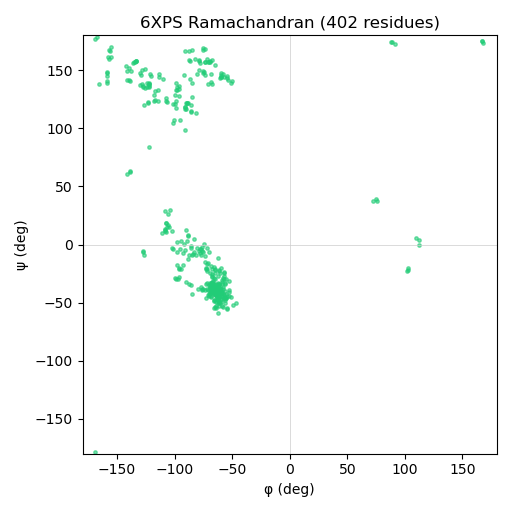 ILE C 1 32 ? 20.733 32.222 0.304 1.00 18.77 23 ILE C C 1
ATOM 2647 O O . ILE C 1 32 ? 19.879 32.064 -0.586 1.00 18.95 23 ILE C O 1
ATOM 2652 N N . ILE C 1 33 ? 21.864 32.896 0.094 1.00 20.11 24 ILE C N 1
ATOM 2653 C CA . ILE C 1 33 ? 22.188 33.423 -1.229 1.00 16.80 24 ILE C CA 1
ATOM 2654 C C . ILE C 1 33 ? 22.187 32.305 -2.261 1.00 17.80 24 ILE C C 1
ATOM 2655 O O . ILE C 1 33 ? 21.701 32.483 -3.383 1.00 18.58 24 ILE C O 1
ATOM 2660 N N . SER C 1 34 ? 22.717 31.132 -1.899 1.00 16.75 25 SER C N 1
ATOM 2661 C CA . SER C 1 34 ? 22.772 30.030 -2.858 1.00 21.45 25 SER C CA 1
ATOM 2662 C C . SER C 1 34 ? 21.383 29.576 -3.297 1.00 24.14 25 SER C C 1
ATOM 2663 O O . SER C 1 34 ? 21.203 29.154 -4.445 1.00 23.68 25 SER C O 1
ATOM 2666 N N . ARG C 1 35 ? 20.398 29.611 -2.391 1.00 15.37 26 ARG C N 1
ATOM 2667 C CA . ARG C 1 35 ? 19.043 29.189 -2.745 1.00 19.33 26 ARG C CA 1
ATOM 2668 C C . ARG C 1 35 ? 18.511 30.008 -3.906 1.00 21.45 26 ARG C C 1
ATOM 2669 O O . ARG C 1 35 ? 17.926 29.467 -4.849 1.00 21.77 26 ARG C O 1
ATOM 2677 N N . PHE C 1 36 ? 18.705 31.323 -3.849 1.00 19.71 27 PHE C N 1
ATOM 2678 C CA . PHE C 1 36 ? 18.252 32.200 -4.921 1.00 18.52 27 PHE C CA 1
ATOM 2679 C C . PHE C 1 36 ? 19.160 32.106 -6.140 1.00 19.20 27 PHE C C 1
ATOM 2680 O O . PHE C 1 36 ? 18.677 32.112 -7.279 1.00 19.77 27 PHE C O 1
ATOM 2688 N N . GLU C 1 37 ? 20.470 31.994 -5.915 1.00 16.98 28 GLU C N 1
ATOM 2689 C CA . GLU C 1 37 ? 21.422 31.890 -7.021 1.00 16.05 28 GLU C CA 1
ATOM 2690 C C . GLU C 1 37 ? 21.152 30.645 -7.860 1.00 18.72 28 GLU C C 1
ATOM 2691 O O . GLU C 1 37 ? 21.029 30.713 -9.097 1.00 19.41 28 GLU C O 1
ATOM 2697 N N . ASN C 1 38 ? 21.012 29.499 -7.189 1.00 17.42 29 ASN C N 1
ATOM 2698 C CA . ASN C 1 38 ? 20.798 28.223 -7.871 1.00 21.07 29 ASN C CA 1
ATOM 2699 C C . ASN C 1 38 ? 19.463 28.161 -8.610 1.00 19.66 29 ASN C C 1
ATOM 2700 O O . ASN C 1 38 ? 19.342 27.395 -9.572 1.00 17.50 29 ASN C O 1
ATOM 2705 N N . ARG C 1 39 ? 18.439 28.894 -8.144 1.00 18.03 30 ARG C N 1
ATOM 2706 C CA . ARG C 1 39 ? 17.130 28.860 -8.791 1.00 14.63 30 ARG C CA 1
ATOM 2707 C C . ARG C 1 39 ? 17.134 29.582 -10.135 1.00 22.90 30 ARG C C 1
ATOM 2708 O O . ARG C 1 39 ? 16.252 29.330 -10.965 1.00 22.87 30 ARG C O 1
ATOM 2716 N N . GLY C 1 40 ? 18.097 30.474 -10.368 1.00 19.35 31 GLY C N 1
ATOM 2717 C CA . GLY C 1 40 ? 18.180 31.237 -11.604 1.00 17.55 31 GLY C CA 1
ATOM 2718 C C . GLY C 1 40 ? 17.919 32.716 -11.440 1.00 20.73 31 GLY C C 1
ATOM 2719 O O . GLY C 1 40 ? 17.963 33.453 -12.436 1.00 19.61 31 GLY C O 1
ATOM 2720 N N . PHE C 1 41 ? 17.640 33.183 -10.226 1.00 19.84 32 PHE C N 1
ATOM 2721 C CA . PHE C 1 41 ? 17.400 34.603 -10.047 1.00 19.22 32 PHE C CA 1
ATOM 2722 C C . PHE C 1 41 ? 18.720 35.373 -10.043 1.00 22.60 32 PHE C C 1
ATOM 2723 O O . PHE C 1 41 ? 19.792 34.835 -9.750 1.00 22.67 32 PHE C O 1
ATOM 2731 N N . LYS C 1 42 ? 18.624 36.654 -10.375 1.00 22.05 33 LYS C N 1
ATOM 2732 C CA . LYS C 1 42 ? 19.786 37.511 -10.577 1.00 18.45 33 LYS C CA 1
ATOM 2733 C C . LYS C 1 42 ? 19.903 38.489 -9.419 1.00 19.81 33 LYS C C 1
ATOM 2734 O O . LYS C 1 42 ? 18.933 39.180 -9.090 1.00 19.71 33 LYS C O 1
ATOM 2740 N N . LEU C 1 43 ? 21.075 38.525 -8.783 1.00 20.41 34 LEU C N 1
ATOM 2741 C CA . LEU C 1 43 ? 21.324 39.481 -7.709 1.00 17.66 34 LEU C CA 1
ATOM 2742 C C . LEU C 1 43 ? 21.654 40.829 -8.336 1.00 20.52 34 LEU C C 1
ATOM 2743 O O . LEU C 1 43 ? 22.620 40.941 -9.097 1.00 21.77 34 LEU C O 1
ATOM 2748 N N A VAL C 1 44 ? 20.851 41.852 -8.052 0.62 19.33 35 VAL C N 1
ATOM 2749 N N B VAL C 1 44 ? 20.868 41.848 -7.993 0.38 19.36 35 VAL C N 1
ATOM 2750 C CA A VAL C 1 44 ? 21.092 43.178 -8.615 0.62 21.04 35 VAL C CA 1
ATOM 2751 C CA B VAL C 1 44 ? 21.005 43.175 -8.579 0.38 21.16 35 VAL C CA 1
ATOM 2752 C C A VAL C 1 44 ? 21.423 44.224 -7.562 0.62 23.63 35 VAL C C 1
ATOM 2753 C C B VAL C 1 44 ? 21.604 44.134 -7.558 0.38 23.85 35 VAL C C 1
ATOM 2754 O O A VAL C 1 44 ? 21.776 45.353 -7.932 0.62 25.53 35 VAL C O 1
ATOM 2755 O O B VAL C 1 44 ? 22.321 45.070 -7.927 0.38 21.12 35 VAL C O 1
ATOM 2762 N N . ALA C 1 45 ? 21.335 43.900 -6.273 1.00 21.71 36 ALA C N 1
ATOM 2763 C CA . ALA C 1 45 ? 21.801 44.801 -5.224 1.00 23.71 36 ALA C CA 1
ATOM 2764 C C . ALA C 1 45 ? 22.031 44.011 -3.940 1.00 21.07 36 ALA C C 1
ATOM 2765 O O . ALA C 1 45 ? 21.287 43.074 -3.647 1.00 21.31 36 ALA C O 1
ATOM 2767 N N . MET C 1 46 ? 23.061 44.386 -3.179 1.00 22.12 37 MET C N 1
ATOM 2768 C CA . MET C 1 46 ? 23.306 43.729 -1.901 1.00 20.00 37 MET C CA 1
ATOM 2769 C C . MET C 1 46 ? 24.151 44.639 -1.024 1.00 17.77 37 MET C C 1
ATOM 2770 O O . MET C 1 46 ? 25.063 45.301 -1.521 1.00 22.77 37 MET C O 1
ATOM 2775 N N . LYS C 1 47 ? 23.843 44.672 0.275 1.00 19.53 38 LYS C N 1
ATOM 2776 C CA . LYS C 1 47 ? 24.746 45.322 1.217 1.00 18.49 38 LYS C CA 1
ATOM 2777 C C . LYS C 1 47 ? 24.489 44.799 2.618 1.00 20.78 38 LYS C C 1
ATOM 2778 O O . LYS C 1 47 ? 23.357 44.472 2.979 1.00 22.86 38 LYS C O 1
ATOM 2784 N N . LEU C 1 48 ? 25.552 44.748 3.404 1.00 23.27 39 LEU C N 1
ATOM 2785 C CA . LEU C 1 48 ? 25.440 44.513 4.836 1.00 21.24 39 LEU C CA 1
ATOM 2786 C C . LEU C 1 48 ? 25.208 45.857 5.514 1.00 23.17 39 LEU C C 1
ATOM 2787 O O . LEU C 1 48 ? 25.983 46.797 5.310 1.00 23.83 39 LEU C O 1
ATOM 2792 N N A VAL C 1 49 ? 24.156 45.943 6.327 0.33 23.43 40 VAL C N 1
ATOM 2793 N N B VAL C 1 49 ? 24.136 45.957 6.298 0.67 23.38 40 VAL C N 1
ATOM 2794 C CA A VAL C 1 49 ? 23.709 47.214 6.887 0.33 25.12 40 VAL C CA 1
ATOM 2795 C CA B VAL C 1 49 ? 23.755 47.219 6.921 0.67 25.03 40 VAL C CA 1
ATOM 2796 C C A VAL C 1 49 ? 23.246 47.012 8.325 0.33 28.07 40 VAL C C 1
ATOM 2797 C C B VAL C 1 49 ? 23.333 46.990 8.363 0.67 28.10 40 VAL C C 1
ATOM 2798 O O A VAL C 1 49 ? 22.817 45.921 8.713 0.33 26.93 40 VAL C O 1
ATOM 2799 O O B VAL C 1 49 ? 23.001 45.877 8.775 0.67 27.03 40 VAL C O 1
ATOM 2806 N N . SER C 1 50 ? 23.351 48.080 9.128 1.00 23.21 41 SER C N 1
ATOM 2807 C CA . SER C 1 50 ? 22.814 48.127 10.487 1.00 31.15 41 SER C CA 1
ATOM 2808 C C . SER C 1 50 ? 21.882 49.335 10.549 1.00 39.89 41 SER C C 1
ATOM 2809 O O . SER C 1 50 ? 22.234 50.376 11.119 1.00 32.69 41 SER C O 1
ATOM 2812 N N . PRO C 1 51 ? 20.685 49.236 9.976 1.00 29.71 42 PRO C N 1
ATOM 2813 C CA . PRO C 1 51 ? 19.857 50.439 9.778 1.00 25.13 42 PRO C CA 1
ATOM 2814 C C . PRO C 1 51 ? 19.329 50.968 11.098 1.00 31.87 42 PRO C C 1
ATOM 2815 O O . PRO C 1 51 ? 19.225 50.216 12.080 1.00 30.33 42 PRO C O 1
ATOM 2819 N N . PRO C 1 52 ? 18.976 52.251 11.157 1.00 34.68 43 PRO C N 1
ATOM 2820 C CA . PRO C 1 52 ? 18.439 52.820 12.398 1.00 35.60 43 PRO C CA 1
ATOM 2821 C C . PRO C 1 52 ? 17.017 52.359 12.672 1.00 32.09 43 PRO C C 1
ATOM 2822 O O . PRO C 1 52 ? 16.267 51.977 11.769 1.00 30.39 43 PRO C O 1
ATOM 2826 N N . GLN C 1 53 ? 16.646 52.418 13.959 1.00 27.11 44 GLN C N 1
ATOM 2827 C CA . GLN C 1 53 ? 15.318 51.981 14.375 1.00 28.72 44 GLN C CA 1
ATOM 2828 C C . GLN C 1 53 ? 14.224 52.654 13.562 1.00 27.29 44 GLN C C 1
ATOM 2829 O O . GLN C 1 53 ? 13.172 52.052 13.322 1.00 31.30 44 GLN C O 1
ATOM 2835 N N . SER C 1 54 ? 14.456 53.894 13.120 1.00 31.45 45 SER C N 1
ATOM 2836 C CA . SER C 1 54 ? 13.436 54.611 12.360 1.00 27.41 45 SER C CA 1
ATOM 2837 C C . SER C 1 54 ? 13.168 53.936 11.020 1.00 27.21 45 SER C C 1
ATOM 2838 O O . SER C 1 54 ? 12.011 53.840 10.589 1.00 34.48 45 SER C O 1
ATOM 2841 N N . GLN C 1 55 ? 14.224 53.469 10.343 1.00 34.49 46 GLN C N 1
ATOM 2842 C CA . GLN C 1 55 ? 14.035 52.755 9.082 1.00 27.41 46 GLN C CA 1
ATOM 2843 C C . GLN C 1 55 ? 13.292 51.443 9.302 1.00 25.05 46 GLN C C 1
ATOM 2844 O O . GLN C 1 55 ? 12.413 51.079 8.510 1.00 26.98 46 GLN C O 1
ATOM 2850 N N . LEU C 1 56 ? 13.635 50.722 10.378 1.00 26.51 47 LEU C N 1
ATOM 2851 C CA . LEU C 1 56 ? 12.995 49.442 10.661 1.00 27.83 47 LEU C CA 1
ATOM 2852 C C . LEU C 1 56 ? 11.527 49.616 11.017 1.00 37.12 47 LEU C C 1
ATOM 2853 O O . LEU C 1 56 ? 10.691 48.783 10.648 1.00 29.73 47 LEU C O 1
ATOM 2858 N N . GLU C 1 57 ? 11.194 50.675 11.757 1.00 29.86 48 GLU C N 1
ATOM 2859 C CA . GLU C 1 57 ? 9.795 50.916 12.085 1.00 33.20 48 GLU C CA 1
ATOM 2860 C C . GLU C 1 57 ? 8.996 51.278 10.842 1.00 26.01 48 GLU C C 1
ATOM 2861 O O . GLU C 1 57 ? 7.825 50.905 10.720 1.00 33.85 48 GLU C O 1
ATOM 2867 N N . GLN C 1 58 ? 9.615 51.997 9.905 1.00 25.78 49 GLN C N 1
ATOM 2868 C CA . GLN C 1 58 ? 8.938 52.286 8.646 1.00 30.66 49 GLN C CA 1
ATOM 2869 C C . GLN C 1 58 ? 8.780 51.022 7.810 1.00 39.48 49 GLN C C 1
ATOM 2870 O O . GLN C 1 58 ? 7.732 50.807 7.191 1.00 34.09 49 GLN C O 1
ATOM 2876 N N . HIS C 1 59 ? 9.807 50.169 7.788 1.00 29.32 50 HIS C N 1
ATOM 2877 C CA . HIS C 1 59 ? 9.721 48.931 7.020 1.00 26.06 50 HIS C CA 1
ATOM 2878 C C . HIS C 1 59 ? 8.565 48.061 7.495 1.00 24.70 50 HIS C C 1
ATOM 2879 O O . HIS C 1 59 ? 7.872 47.437 6.680 1.00 33.02 50 HIS C O 1
ATOM 2886 N N . TYR C 1 60 ? 8.324 48.024 8.810 1.00 28.64 51 TYR C N 1
ATOM 2887 C CA . TYR C 1 60 ? 7.258 47.226 9.404 1.00 29.91 51 TYR C CA 1
ATOM 2888 C C . TYR C 1 60 ? 6.079 48.090 9.859 1.00 29.50 51 TYR C C 1
ATOM 2889 O O . TYR C 1 60 ? 5.348 47.714 10.780 1.00 25.88 51 TYR C O 1
ATOM 2898 N N . ALA C 1 61 ? 5.894 49.250 9.217 1.00 29.12 52 ALA C N 1
ATOM 2899 C CA . ALA C 1 61 ? 4.923 50.233 9.692 1.00 32.85 52 ALA C CA 1
ATOM 2900 C C . ALA C 1 61 ? 3.517 49.659 9.793 1.00 34.60 52 ALA C C 1
ATOM 2901 O O . ALA C 1 61 ? 2.763 50.030 10.701 1.00 35.76 52 ALA C O 1
ATOM 2903 N N A ASP C 1 62 ? 3.142 48.758 8.885 0.58 33.70 53 ASP C N 1
ATOM 2904 N N B ASP C 1 62 ? 3.150 48.750 8.884 0.42 33.70 53 ASP C N 1
ATOM 2905 C CA A ASP C 1 62 ? 1.789 48.214 8.897 0.58 31.97 53 ASP C CA 1
ATOM 2906 C CA B ASP C 1 62 ? 1.810 48.171 8.860 0.42 32.00 53 ASP C CA 1
ATOM 2907 C C A ASP C 1 62 ? 1.517 47.315 10.094 0.58 33.54 53 ASP C C 1
ATOM 2908 C C B ASP C 1 62 ? 1.529 47.261 10.048 0.42 33.51 53 ASP C C 1
ATOM 2909 O O A ASP C 1 62 ? 0.350 47.007 10.358 0.58 33.18 53 ASP C O 1
ATOM 2910 O O B ASP C 1 62 ? 0.367 46.898 10.262 0.42 33.14 53 ASP C O 1
ATOM 2919 N N . LEU C 1 63 ? 2.553 46.878 10.812 1.00 33.57 54 LEU C N 1
ATOM 2920 C CA . LEU C 1 63 ? 2.389 46.032 11.988 1.00 23.79 54 LEU C CA 1
ATOM 2921 C C . LEU C 1 63 ? 2.557 46.802 13.289 1.00 30.09 54 LEU C C 1
ATOM 2922 O O . LEU C 1 63 ? 2.682 46.180 14.349 1.00 29.00 54 LEU C O 1
ATOM 2927 N N . SER C 1 64 ? 2.577 48.138 13.236 1.00 29.67 55 SER C N 1
ATOM 2928 C CA . SER C 1 64 ? 2.796 48.935 14.440 1.00 37.40 55 SER C CA 1
ATOM 2929 C C . SER C 1 64 ? 1.739 48.687 15.514 1.00 33.95 55 SER C C 1
ATOM 2930 O O . SER C 1 64 ? 1.990 48.970 16.687 1.00 35.54 55 SER C O 1
ATOM 2933 N N . ASP C 1 65 ? 0.573 48.155 15.151 1.00 33.96 56 ASP C N 1
ATOM 2934 C CA . ASP C 1 65 ? -0.463 47.844 16.130 1.00 42.62 56 ASP C CA 1
ATOM 2935 C C . ASP C 1 65 ? -0.318 46.457 16.744 1.00 45.04 56 ASP C C 1
ATOM 2936 O O . ASP C 1 65 ? -1.028 46.146 17.708 1.00 44.66 56 ASP C O 1
ATOM 2941 N N . LYS C 1 66 ? 0.579 45.626 16.225 1.00 43.79 57 LYS C N 1
ATOM 2942 C CA . LYS C 1 66 ? 0.695 44.261 16.706 1.00 35.56 57 LYS C CA 1
ATOM 2943 C C . LYS C 1 66 ? 1.368 44.214 18.080 1.00 42.02 57 LYS C C 1
ATOM 2944 O O . LYS C 1 66 ? 2.234 45.039 18.390 1.00 32.78 57 LYS C O 1
ATOM 2950 N N . PRO C 1 67 ? 1.004 43.236 18.914 1.00 34.18 58 PRO C N 1
ATOM 2951 C CA . PRO C 1 67 ? 1.658 43.109 20.227 1.00 38.23 58 PRO C CA 1
ATOM 2952 C C . PRO C 1 67 ? 3.136 42.761 20.146 1.00 35.41 58 PRO C C 1
ATOM 2953 O O . PRO C 1 67 ? 3.873 43.056 21.095 1.00 35.37 58 PRO C O 1
ATOM 2957 N N . PHE C 1 68 ? 3.593 42.136 19.060 1.00 33.84 59 PHE C N 1
ATOM 2958 C CA . PHE C 1 68 ? 4.987 41.736 18.924 1.00 31.92 59 PHE C CA 1
ATOM 2959 C C . PHE C 1 68 ? 5.850 42.794 18.250 1.00 37.53 59 PHE C C 1
ATOM 2960 O O . PHE C 1 68 ? 7.050 42.567 18.074 1.00 33.54 59 PHE C O 1
ATOM 2968 N N . PHE C 1 69 ? 5.265 43.936 17.883 1.00 34.71 60 PHE C N 1
ATOM 2969 C CA . PHE C 1 69 ? 5.973 44.953 17.110 1.00 33.36 60 PHE C CA 1
ATOM 2970 C C . PHE C 1 69 ? 7.253 45.404 17.804 1.00 34.98 60 PHE C C 1
ATOM 2971 O O . PHE C 1 69 ? 8.326 45.444 17.190 1.00 27.96 60 PHE C O 1
ATOM 2979 N N . LYS C 1 70 ? 7.161 45.756 19.087 1.00 34.46 61 LYS C N 1
ATOM 2980 C CA . LYS C 1 70 ? 8.334 46.272 19.784 1.00 28.86 61 LYS C CA 1
ATOM 2981 C C . LYS C 1 70 ? 9.450 45.232 19.846 1.00 24.76 61 LYS C C 1
ATOM 2982 O O . LYS C 1 70 ? 10.626 45.562 19.651 1.00 30.07 61 LYS C O 1
ATOM 2988 N N . GLY C 1 71 ? 9.100 43.968 20.094 1.00 31.40 62 GLY C N 1
ATOM 2989 C CA . GLY C 1 71 ? 10.117 42.929 20.123 1.00 24.76 62 GLY C CA 1
ATOM 2990 C C . GLY C 1 71 ? 10.704 42.657 18.751 1.00 28.89 62 GLY C C 1
ATOM 2991 O O . GLY C 1 71 ? 11.900 42.398 18.618 1.00 26.18 62 GLY C O 1
ATOM 2992 N N . LEU C 1 72 ? 9.870 42.712 17.715 1.00 29.41 63 LEU C N 1
ATOM 2993 C CA . LEU C 1 72 ? 10.364 42.512 16.355 1.00 25.65 63 LEU C CA 1
ATOM 2994 C C . LEU C 1 72 ? 11.388 43.581 15.982 1.00 25.82 63 LEU C C 1
ATOM 2995 O O . LEU C 1 72 ? 12.463 43.281 15.445 1.00 22.14 63 LEU C O 1
ATOM 3000 N N . VAL C 1 73 ? 11.078 44.844 16.280 1.00 28.53 64 VAL C N 1
ATOM 3001 C CA . VAL C 1 73 ? 11.996 45.923 15.941 1.00 25.69 64 VAL C CA 1
ATOM 3002 C C . VAL C 1 73 ? 13.290 45.793 16.736 1.00 26.71 64 VAL C C 1
ATOM 3003 O O . VAL C 1 73 ? 14.389 45.950 16.187 1.00 28.77 64 VAL C O 1
ATOM 3007 N N . SER C 1 74 ? 13.183 45.496 18.034 1.00 26.55 65 SER C N 1
ATOM 3008 C CA . SER C 1 74 ? 14.377 45.293 18.847 1.00 26.14 65 SER C CA 1
ATOM 3009 C C . SER C 1 74 ? 15.257 44.207 18.248 1.00 21.29 65 SER C C 1
ATOM 3010 O O . SER C 1 74 ? 16.469 44.383 18.093 1.00 28.34 65 SER C O 1
ATOM 3013 N N . TYR C 1 75 ? 14.650 43.076 17.892 1.00 24.26 66 TYR C N 1
ATOM 3014 C CA . TYR C 1 75 ? 15.405 41.972 17.312 1.00 27.16 66 TYR C CA 1
ATOM 3015 C C . TYR C 1 75 ? 16.039 42.367 15.980 1.00 24.06 66 TYR C C 1
ATOM 3016 O O . TYR C 1 75 ? 17.198 42.026 15.713 1.00 25.13 66 TYR C O 1
ATOM 3025 N N . MET C 1 76 ? 15.315 43.126 15.146 1.00 22.99 67 MET C N 1
ATOM 3026 C CA . MET C 1 76 ? 15.879 43.547 13.869 1.00 22.43 67 MET C CA 1
ATOM 3027 C C . MET C 1 76 ? 17.025 44.543 14.027 1.00 26.05 67 MET C C 1
ATOM 3028 O O . MET C 1 76 ? 17.801 44.731 13.084 1.00 23.98 67 MET C O 1
ATOM 3033 N N . LEU C 1 77 ? 17.140 45.188 15.186 1.00 23.88 68 LEU C N 1
ATOM 3034 C CA . LEU C 1 77 ? 18.247 46.078 15.500 1.00 25.18 68 LEU C CA 1
ATOM 3035 C C . LEU C 1 77 ? 19.437 45.357 16.114 1.00 26.94 68 LEU C C 1
ATOM 3036 O O . LEU C 1 77 ? 20.507 45.959 16.231 1.00 26.97 68 LEU C O 1
ATOM 3041 N N . SER C 1 78 ? 19.267 44.101 16.524 1.00 26.84 69 SER C N 1
ATOM 3042 C CA . SER C 1 78 ? 20.217 43.457 17.421 1.00 20.41 69 SER C CA 1
ATOM 3043 C C . SER C 1 78 ? 21.448 42.925 16.709 1.00 20.83 69 SER C C 1
ATOM 3044 O O . SER C 1 78 ? 22.347 42.408 17.378 1.00 24.53 69 SER C O 1
ATOM 3047 N N . GLY C 1 79 ? 21.512 43.032 15.386 1.00 21.45 70 GLY C N 1
ATOM 3048 C CA . GLY C 1 79 ? 22.682 42.609 14.659 1.00 20.56 70 GLY C CA 1
ATOM 3049 C C . GLY C 1 79 ? 22.601 43.080 13.226 1.00 27.21 70 GLY C C 1
ATOM 3050 O O . GLY C 1 79 ? 21.633 43.739 12.824 1.00 23.21 70 GLY C O 1
ATOM 3051 N N . PRO C 1 80 ? 23.606 42.743 12.421 1.00 24.17 71 PRO C N 1
ATOM 3052 C CA . PRO C 1 80 ? 23.598 43.168 11.019 1.00 22.78 71 PRO C CA 1
ATOM 3053 C C . PRO C 1 80 ? 22.521 42.460 10.211 1.00 22.12 71 PRO C C 1
ATOM 3054 O O . PRO C 1 80 ? 22.046 41.374 10.544 1.00 26.96 71 PRO C O 1
ATOM 3058 N N . ILE C 1 81 ? 22.141 43.114 9.124 1.00 19.69 72 ILE C N 1
ATOM 3059 C CA . ILE C 1 81 ? 21.181 42.593 8.166 1.00 21.46 72 ILE C CA 1
ATOM 3060 C C . ILE C 1 81 ? 21.857 42.548 6.803 1.00 25.06 72 ILE C C 1
ATOM 3061 O O . ILE C 1 81 ? 22.579 43.480 6.433 1.00 23.69 72 ILE C O 1
ATOM 3066 N N . CYS C 1 82 ? 21.642 41.468 6.053 1.00 19.51 73 CYS C N 1
ATOM 3067 C CA . CYS C 1 82 ? 22.131 41.396 4.677 1.00 21.71 73 CYS C CA 1
ATOM 3068 C C . CYS C 1 82 ? 20.945 41.702 3.767 1.00 22.95 73 CYS C C 1
ATOM 3069 O O . CYS C 1 82 ? 20.042 40.876 3.619 1.00 23.64 73 CYS C O 1
ATOM 3072 N N . ALA C 1 83 ? 20.947 42.892 3.172 1.00 18.95 74 ALA C N 1
ATOM 3073 C CA . ALA C 1 83 ? 19.832 43.384 2.374 1.00 20.58 74 ALA C CA 1
ATOM 3074 C C . ALA C 1 83 ? 20.118 43.135 0.902 1.00 19.41 74 ALA C C 1
ATOM 3075 O O . ALA C 1 83 ? 21.214 43.437 0.424 1.00 21.20 74 ALA C O 1
ATOM 3077 N N . MET C 1 84 ? 19.131 42.592 0.187 1.00 19.51 75 MET C N 1
ATOM 3078 C CA . MET C 1 84 ? 19.340 42.211 -1.202 1.00 19.94 75 MET C CA 1
ATOM 3079 C C . MET C 1 84 ? 18.122 42.556 -2.047 1.00 19.53 75 MET C C 1
ATOM 3080 O O . MET C 1 84 ? 16.991 42.567 -1.559 1.00 19.31 75 MET C O 1
ATOM 3085 N N . VAL C 1 85 ? 18.376 42.807 -3.332 1.00 20.97 76 VAL C N 1
ATOM 3086 C CA . VAL C 1 85 ? 17.346 42.872 -4.366 1.00 21.25 76 VAL C CA 1
ATOM 3087 C C . VAL C 1 85 ? 17.633 41.755 -5.362 1.00 21.50 76 VAL C C 1
ATOM 3088 O O . VAL C 1 85 ? 18.746 41.668 -5.902 1.00 20.17 76 VAL C O 1
ATOM 3092 N N . TRP C 1 86 ? 16.649 40.889 -5.581 1.00 20.29 77 TRP C N 1
ATOM 3093 C CA . TRP C 1 86 ? 16.747 39.822 -6.566 1.00 17.80 77 TRP C CA 1
ATOM 3094 C C . TRP C 1 86 ? 15.746 40.064 -7.690 1.00 17.71 77 TRP C C 1
ATOM 3095 O O . TRP C 1 86 ? 14.657 40.591 -7.461 1.00 20.07 77 TRP C O 1
ATOM 3106 N N . GLU C 1 87 ? 16.128 39.669 -8.905 1.00 18.86 78 GLU C N 1
ATOM 3107 C CA . GLU C 1 87 ? 15.356 39.973 -10.106 1.00 22.45 78 GLU C CA 1
ATOM 3108 C C . GLU C 1 87 ? 15.071 38.700 -10.893 1.00 21.29 78 GLU C C 1
ATOM 3109 O O . GLU C 1 87 ? 15.962 37.862 -11.075 1.00 20.84 78 GLU C O 1
ATOM 3115 N N . GLY C 1 88 ? 13.834 38.555 -11.349 1.00 21.32 79 GLY C N 1
ATOM 3116 C CA . GLY C 1 88 ? 13.485 37.463 -12.239 1.00 21.37 79 GLY C CA 1
ATOM 3117 C C . GLY C 1 88 ? 11.982 37.345 -12.346 1.00 20.17 79 GLY C C 1
ATOM 3118 O O . GLY C 1 88 ? 11.233 38.022 -11.639 1.00 21.70 79 GLY C O 1
ATOM 3119 N N . ARG C 1 89 ? 11.555 36.441 -13.225 1.00 17.14 80 ARG C N 1
ATOM 3120 C CA . ARG C 1 89 ? 10.129 36.235 -13.428 1.00 19.11 80 ARG C CA 1
ATOM 3121 C C . ARG C 1 89 ? 9.487 35.700 -12.153 1.00 29.96 80 ARG C C 1
ATOM 3122 O O . ARG C 1 89 ? 9.946 34.703 -11.581 1.00 22.31 80 ARG C O 1
ATOM 3130 N N A ASP C 1 90 ? 8.434 36.388 -11.704 0.50 22.09 81 ASP C N 1
ATOM 3131 N N B ASP C 1 90 ? 8.438 36.386 -11.697 0.50 22.08 81 ASP C N 1
ATOM 3132 C CA A ASP C 1 90 ? 7.648 35.998 -10.532 0.50 20.52 81 ASP C CA 1
ATOM 3133 C CA B ASP C 1 90 ? 7.656 35.977 -10.527 0.50 20.51 81 ASP C CA 1
ATOM 3134 C C A ASP C 1 90 ? 8.522 35.843 -9.289 0.50 23.39 81 ASP C C 1
ATOM 3135 C C B ASP C 1 90 ? 8.527 35.841 -9.281 0.50 23.39 81 ASP C C 1
ATOM 3136 O O A ASP C 1 90 ? 8.231 35.029 -8.409 0.50 23.42 81 ASP C O 1
ATOM 3137 O O B ASP C 1 90 ? 8.240 35.037 -8.390 0.50 23.41 81 ASP C O 1
ATOM 3146 N N . VAL C 1 91 ? 9.586 36.647 -9.199 1.00 18.88 82 VAL C N 1
ATOM 3147 C CA . VAL C 1 91 ? 10.522 36.526 -8.081 1.00 18.19 82 VAL C CA 1
ATOM 3148 C C . VAL C 1 91 ? 9.892 36.904 -6.740 1.00 23.91 82 VAL C C 1
ATOM 3149 O O . VAL C 1 91 ? 10.332 36.410 -5.693 1.00 18.92 82 VAL C O 1
ATOM 3153 N N . VAL C 1 92 ? 8.881 37.780 -6.718 1.00 20.68 83 VAL C N 1
ATOM 3154 C CA . VAL C 1 92 ? 8.273 38.120 -5.432 1.00 18.64 83 VAL C CA 1
ATOM 3155 C C . VAL C 1 92 ? 7.583 36.895 -4.847 1.00 21.99 83 VAL C C 1
ATOM 3156 O O . VAL C 1 92 ? 7.898 36.458 -3.734 1.00 22.32 83 VAL C O 1
ATOM 3160 N N . LYS C 1 93 ? 6.682 36.286 -5.624 1.00 26.23 84 LYS C N 1
ATOM 3161 C CA . LYS C 1 93 ? 5.913 35.138 -5.150 1.00 24.22 84 LYS C CA 1
ATOM 3162 C C . LYS C 1 93 ? 6.794 33.906 -4.956 1.00 20.48 84 LYS C C 1
ATOM 3163 O O . LYS C 1 93 ? 6.663 33.190 -3.951 1.00 21.92 84 LYS C O 1
ATOM 3169 N N . THR C 1 94 ? 7.671 33.626 -5.920 1.00 20.38 85 THR C N 1
ATOM 3170 C CA . THR C 1 94 ? 8.535 32.462 -5.811 1.00 17.72 85 THR C CA 1
ATOM 3171 C C . THR C 1 94 ? 9.580 32.651 -4.721 1.00 18.86 85 THR C C 1
ATOM 3172 O O . THR C 1 94 ? 9.925 31.685 -4.033 1.00 19.83 85 THR C O 1
ATOM 3176 N N . GLY C 1 95 ? 10.064 33.881 -4.533 1.00 19.07 86 GLY C N 1
ATOM 3177 C CA . GLY C 1 95 ? 10.940 34.152 -3.402 1.00 20.87 86 GLY C CA 1
ATOM 3178 C C . GLY C 1 95 ? 10.292 33.810 -2.073 1.00 21.89 86 GLY C C 1
ATOM 3179 O O . GLY C 1 95 ? 10.930 33.225 -1.189 1.00 20.90 86 GLY C O 1
ATOM 3180 N N . ARG C 1 96 ? 9.013 34.163 -1.913 1.00 25.80 87 ARG C N 1
ATOM 3181 C CA . ARG C 1 96 ? 8.296 33.809 -0.692 1.00 19.30 87 ARG C CA 1
ATOM 3182 C C . ARG C 1 96 ? 8.173 32.299 -0.548 1.00 21.31 87 ARG C C 1
ATOM 3183 O O . ARG C 1 96 ? 8.280 31.763 0.563 1.00 20.35 87 ARG C O 1
ATOM 3191 N N . THR C 1 97 ? 7.924 31.593 -1.658 1.00 20.39 88 THR C N 1
ATOM 3192 C CA . THR C 1 97 ? 7.881 30.134 -1.603 1.00 20.51 88 THR C CA 1
ATOM 3193 C C . THR C 1 97 ? 9.229 29.558 -1.184 1.00 22.40 88 THR C C 1
ATOM 3194 O O . THR C 1 97 ? 9.285 28.576 -0.436 1.00 20.70 88 THR C O 1
ATOM 3198 N N . ILE C 1 98 ? 10.324 30.146 -1.670 1.00 21.16 89 ILE C N 1
ATOM 3199 C CA . ILE C 1 98 ? 11.651 29.672 -1.285 1.00 17.46 89 ILE C CA 1
ATOM 3200 C C . ILE C 1 98 ? 11.886 29.890 0.203 1.00 18.26 89 ILE C C 1
ATOM 3201 O O . ILE C 1 98 ? 12.431 29.016 0.886 1.00 18.18 89 ILE C O 1
ATOM 3206 N N . LEU C 1 99 ? 11.452 31.037 0.735 1.00 17.77 90 LEU C N 1
ATOM 3207 C CA . LEU C 1 99 ? 11.655 31.303 2.160 1.00 17.87 90 LEU C CA 1
ATOM 3208 C C . LEU C 1 99 ? 10.839 30.362 3.034 1.00 19.09 90 LEU C C 1
ATOM 3209 O O . LEU C 1 99 ? 11.281 29.997 4.132 1.00 20.26 90 LEU C O 1
ATOM 3214 N N . GLY C 1 100 ? 9.656 29.969 2.577 1.00 17.07 91 GLY C N 1
ATOM 3215 C CA . GLY C 1 100 ? 8.759 29.155 3.370 1.00 18.77 91 GLY C CA 1
ATOM 3216 C C . GLY C 1 100 ? 7.841 29.983 4.250 1.00 16.88 91 GLY C C 1
ATOM 3217 O O . GLY C 1 100 ? 7.936 31.210 4.340 1.00 21.82 91 GLY C O 1
ATOM 3218 N N . ALA C 1 101 ? 6.924 29.269 4.910 1.00 19.98 92 ALA C N 1
ATOM 3219 C CA . ALA C 1 101 ? 5.898 29.882 5.749 1.00 21.48 92 ALA C CA 1
ATOM 3220 C C . ALA C 1 101 ? 6.510 30.822 6.783 1.00 24.94 92 ALA C C 1
ATOM 3221 O O . ALA C 1 101 ? 7.561 30.534 7.354 1.00 22.95 92 ALA C O 1
ATOM 3223 N N . THR C 1 102 ? 5.821 31.942 7.029 1.00 23.52 93 THR C N 1
ATOM 3224 C CA . THR C 1 102 ? 6.242 32.915 8.039 1.00 21.19 93 THR C CA 1
ATOM 3225 C C . THR C 1 102 ? 6.553 32.253 9.373 1.00 24.72 93 THR C C 1
ATOM 3226 O O . THR C 1 102 ? 7.595 32.520 9.980 1.00 22.90 93 THR C O 1
ATOM 3230 N N . ASN C 1 103 ? 5.623 31.443 9.880 1.00 18.47 94 ASN C N 1
ATOM 3231 C CA . ASN C 1 103 ? 5.905 30.626 11.052 1.00 20.33 94 ASN C CA 1
ATOM 3232 C C . ASN C 1 103 ? 6.660 29.375 10.614 1.00 22.74 94 ASN C C 1
ATOM 3233 O O . ASN C 1 103 ? 6.091 28.533 9.911 1.00 22.83 94 ASN C O 1
ATOM 3238 N N . PRO C 1 104 ? 7.930 29.210 10.994 1.00 19.78 95 PRO C N 1
ATOM 3239 C CA . PRO C 1 104 ? 8.661 28.003 10.569 1.00 22.46 95 PRO C CA 1
ATOM 3240 C C . PRO C 1 104 ? 7.987 26.702 10.989 1.00 18.34 95 PRO C C 1
ATOM 3241 O O . PRO C 1 104 ? 8.204 25.673 10.334 1.00 21.59 95 PRO C O 1
ATOM 3245 N N . LEU C 1 105 ? 7.150 26.717 12.037 1.00 24.57 96 LEU C N 1
ATOM 3246 C CA . LEU C 1 105 ? 6.389 25.522 12.402 1.00 21.43 96 LEU C CA 1
ATOM 3247 C C . LEU C 1 105 ? 5.508 25.040 11.255 1.00 20.37 96 LEU C C 1
ATOM 3248 O O . LEU C 1 105 ? 5.249 23.837 11.132 1.00 22.01 96 LEU C O 1
ATOM 3253 N N . ALA C 1 106 ? 5.069 25.957 10.391 1.00 23.75 97 ALA C N 1
ATOM 3254 C CA . ALA C 1 106 ? 4.201 25.665 9.256 1.00 18.43 97 ALA C CA 1
ATOM 3255 C C . ALA C 1 106 ? 4.972 25.457 7.959 1.00 19.47 97 ALA C C 1
ATOM 3256 O O . ALA C 1 106 ? 4.356 25.137 6.930 1.00 23.50 97 ALA C O 1
ATOM 3258 N N . SER C 1 107 ? 6.293 25.630 7.988 1.00 19.85 98 SER C N 1
ATOM 3259 C CA . SER C 1 107 ? 7.090 25.607 6.771 1.00 18.44 98 SER C CA 1
ATOM 3260 C C . SER C 1 107 ? 7.404 24.172 6.368 1.00 17.12 98 SER C C 1
ATOM 3261 O O . SER C 1 107 ? 7.358 23.242 7.180 1.00 20.14 98 SER C O 1
ATOM 3264 N N . ALA C 1 108 ? 7.741 24.003 5.077 1.00 17.30 99 ALA C N 1
ATOM 3265 C CA . ALA C 1 108 ? 8.093 22.681 4.589 1.00 17.18 99 ALA C CA 1
ATOM 3266 C C . ALA C 1 108 ? 9.610 22.510 4.526 1.00 17.65 99 ALA C C 1
ATOM 3267 O O . ALA C 1 108 ? 10.328 23.441 4.134 1.00 18.43 99 ALA C O 1
ATOM 3269 N N . PRO C 1 109 ? 10.143 21.352 4.910 1.00 20.74 100 PRO C N 1
ATOM 3270 C CA . PRO C 1 109 ? 11.563 21.089 4.659 1.00 17.79 100 PRO C CA 1
ATOM 3271 C C . PRO C 1 109 ? 11.862 21.283 3.178 1.00 18.14 100 PRO C C 1
ATOM 3272 O O . PRO C 1 109 ? 11.024 21.002 2.320 1.00 18.25 100 PRO C O 1
ATOM 3276 N N . GLY C 1 110 ? 13.041 21.813 2.885 1.00 16.76 101 GLY C N 1
ATOM 3277 C CA . GLY C 1 110 ? 13.406 22.214 1.544 1.00 18.97 101 GLY C CA 1
ATOM 3278 C C . GLY C 1 110 ? 13.319 23.707 1.310 1.00 19.89 101 GLY C C 1
ATOM 3279 O O . GLY C 1 110 ? 13.971 24.217 0.390 1.00 19.64 101 GLY C O 1
ATOM 3280 N N . THR C 1 111 ? 12.527 24.417 2.112 1.00 17.84 102 THR C N 1
ATOM 3281 C CA . THR C 1 111 ? 12.536 25.871 2.142 1.00 20.61 102 THR C CA 1
ATOM 3282 C C . THR C 1 111 ? 13.607 26.351 3.129 1.00 18.96 102 THR C C 1
ATOM 3283 O O . THR C 1 111 ? 14.133 25.582 3.929 1.00 17.81 102 THR C O 1
ATOM 3287 N N . ILE C 1 112 ? 13.928 27.644 3.058 1.00 17.16 103 ILE C N 1
ATOM 3288 C CA . ILE C 1 112 ? 14.892 28.229 3.995 1.00 17.80 103 ILE C CA 1
ATOM 3289 C C . ILE C 1 112 ? 14.418 28.056 5.438 1.00 19.42 103 ILE C C 1
ATOM 3290 O O . ILE C 1 112 ? 15.141 27.531 6.291 1.00 17.76 103 ILE C O 1
ATOM 3295 N N . ARG C 1 113 ? 13.191 28.481 5.734 1.00 16.78 104 ARG C N 1
ATOM 3296 C CA . ARG C 1 113 ? 12.730 28.351 7.116 1.00 18.09 104 ARG C CA 1
ATOM 3297 C C . ARG C 1 113 ? 12.518 26.895 7.506 1.00 17.21 104 ARG C C 1
ATOM 3298 O O . ARG C 1 113 ? 12.744 26.535 8.666 1.00 20.61 104 ARG C O 1
ATOM 3306 N N . GLY C 1 114 ? 12.099 26.048 6.557 1.00 15.87 105 GLY C N 1
ATOM 3307 C CA . GLY C 1 114 ? 11.938 24.631 6.823 1.00 17.04 105 GLY C CA 1
ATOM 3308 C C . GLY C 1 114 ? 13.243 23.882 6.993 1.00 19.27 105 GLY C C 1
ATOM 3309 O O . GLY C 1 114 ? 13.240 22.750 7.490 1.00 17.88 105 GLY C O 1
ATOM 3310 N N . ASP C 1 115 ? 14.353 24.475 6.576 1.00 15.01 106 ASP C N 1
ATOM 3311 C CA . ASP C 1 115 ? 15.652 23.859 6.791 1.00 14.86 106 ASP C CA 1
ATOM 3312 C C . ASP C 1 115 ? 16.362 24.434 7.996 1.00 16.24 106 ASP C C 1
ATOM 3313 O O . ASP C 1 115 ? 17.120 23.711 8.650 1.00 16.52 106 ASP C O 1
ATOM 3318 N N . PHE C 1 116 ? 16.114 25.708 8.325 1.00 17.54 107 PHE C N 1
ATOM 3319 C CA . PHE C 1 116 ? 16.980 26.400 9.272 1.00 17.76 107 PHE C CA 1
ATOM 3320 C C . PHE C 1 116 ? 16.308 27.079 10.456 1.00 18.75 107 PHE C C 1
ATOM 3321 O O . PHE C 1 116 ? 17.038 27.577 11.315 1.00 20.19 107 PHE C O 1
ATOM 3329 N N . ALA C 1 117 ? 14.973 27.137 10.552 1.00 17.26 108 ALA C N 1
ATOM 3330 C CA . ALA C 1 117 ? 14.376 28.006 11.562 1.00 22.17 108 ALA C CA 1
ATOM 3331 C C . ALA C 1 117 ? 13.263 27.308 12.334 1.00 18.66 108 ALA C C 1
ATOM 3332 O O . ALA C 1 117 ? 12.635 26.361 11.857 1.00 17.54 108 ALA C O 1
ATOM 3334 N N . ILE C 1 118 ? 12.993 27.827 13.535 1.00 16.86 109 ILE C N 1
ATOM 3335 C CA . ILE C 1 118 ? 11.991 27.229 14.414 1.00 17.06 109 ILE C CA 1
ATOM 3336 C C . ILE C 1 118 ? 10.940 28.248 14.846 1.00 20.05 109 ILE C C 1
ATOM 3337 O O . ILE C 1 118 ? 9.734 27.990 14.734 1.00 19.58 109 ILE C O 1
ATOM 3342 N N A ASP C 1 119 ? 11.388 29.412 15.316 0.43 21.34 110 ASP C N 1
ATOM 3343 N N B ASP C 1 119 ? 11.381 29.402 15.346 0.57 21.37 110 ASP C N 1
ATOM 3344 C CA A ASP C 1 119 ? 10.520 30.413 15.927 0.43 23.22 110 ASP C CA 1
ATOM 3345 C CA B ASP C 1 119 ? 10.481 30.386 15.940 0.57 23.23 110 ASP C CA 1
ATOM 3346 C C A ASP C 1 119 ? 10.087 31.460 14.906 0.43 23.44 110 ASP C C 1
ATOM 3347 C C B ASP C 1 119 ? 10.087 31.463 14.935 0.57 23.48 110 ASP C C 1
ATOM 3348 O O A ASP C 1 119 ? 10.907 31.958 14.129 0.43 20.58 110 ASP C O 1
ATOM 3349 O O B ASP C 1 119 ? 10.933 31.986 14.204 0.57 20.55 110 ASP C O 1
ATOM 3358 N N . VAL C 1 120 ? 8.795 31.806 14.925 1.00 18.33 111 VAL C N 1
ATOM 3359 C CA . VAL C 1 120 ? 8.310 32.894 14.074 1.00 17.85 111 VAL C CA 1
ATOM 3360 C C . VAL C 1 120 ? 9.046 34.193 14.382 1.00 21.11 111 VAL C C 1
ATOM 3361 O O . VAL C 1 120 ? 9.352 34.977 13.472 1.00 22.40 111 VAL C O 1
ATOM 3365 N N . GLY C 1 121 ? 9.403 34.412 15.649 1.00 19.61 112 GLY C N 1
ATOM 3366 C CA . GLY C 1 121 ? 10.150 35.597 15.987 1.00 21.81 112 GLY C CA 1
ATOM 3367 C C . GLY C 1 121 ? 11.623 35.559 15.652 1.00 20.52 112 GLY C C 1
ATOM 3368 O O . GLY C 1 121 ? 12.321 36.549 15.882 1.00 25.15 112 GLY C O 1
ATOM 3369 N N . ARG C 1 122 ? 12.123 34.426 15.157 1.00 22.60 113 ARG C N 1
ATOM 3370 C CA . ARG C 1 122 ? 13.514 34.281 14.712 1.00 16.92 113 ARG C CA 1
ATOM 3371 C C . ARG C 1 122 ? 13.497 33.469 13.417 1.00 18.47 113 ARG C C 1
ATOM 3372 O O . ARG C 1 122 ? 13.989 32.347 13.353 1.00 20.63 113 ARG C O 1
ATOM 3380 N N . ASN C 1 123 ? 12.872 34.016 12.372 1.00 18.02 114 ASN C N 1
ATOM 3381 C CA . ASN C 1 123 ? 12.650 33.249 11.152 1.00 15.30 114 ASN C CA 1
ATOM 3382 C C . ASN C 1 123 ? 13.619 33.639 10.035 1.00 21.21 114 ASN C C 1
ATOM 3383 O O . ASN C 1 123 ? 13.285 33.503 8.850 1.00 19.85 114 ASN C O 1
ATOM 3388 N N A VAL C 1 124 ? 14.794 34.156 10.404 0.60 18.65 115 VAL C N 1
ATOM 3389 N N B VAL C 1 124 ? 14.786 34.176 10.411 0.40 18.65 115 VAL C N 1
ATOM 3390 C CA A VAL C 1 124 ? 16.007 34.135 9.583 0.60 17.15 115 VAL C CA 1
ATOM 3391 C CA B VAL C 1 124 ? 16.035 34.314 9.649 0.40 17.16 115 VAL C CA 1
ATOM 3392 C C A VAL C 1 124 ? 16.002 35.161 8.451 0.60 17.02 115 VAL C C 1
ATOM 3393 C C B VAL C 1 124 ? 15.964 35.142 8.366 0.40 17.24 115 VAL C C 1
ATOM 3394 O O A VAL C 1 124 ? 17.047 35.745 8.131 0.60 19.30 115 VAL C O 1
ATOM 3395 O O B VAL C 1 124 ? 17.002 35.622 7.892 0.40 19.81 115 VAL C O 1
ATOM 3402 N N A CYS C 1 125 ? 14.843 35.389 7.829 0.60 21.16 116 CYS C N 1
ATOM 3403 N N B CYS C 1 125 ? 14.774 35.332 7.790 0.40 21.09 116 CYS C N 1
ATOM 3404 C CA A CYS C 1 125 ? 14.823 36.142 6.581 0.60 22.70 116 CYS C CA 1
ATOM 3405 C CA B CYS C 1 125 ? 14.683 35.985 6.488 0.40 22.54 116 CYS C CA 1
ATOM 3406 C C A CYS C 1 125 ? 13.513 36.901 6.414 0.60 20.99 116 CYS C C 1
ATOM 3407 C C B CYS C 1 125 ? 13.458 36.881 6.389 0.40 21.02 116 CYS C C 1
ATOM 3408 O O A CYS C 1 125 ? 12.508 36.613 7.071 0.60 22.00 116 CYS C O 1
ATOM 3409 O O B CYS C 1 125 ? 12.454 36.670 7.076 0.40 22.06 116 CYS C O 1
ATOM 3414 N N . HIS C 1 126 ? 13.550 37.877 5.504 1.00 22.41 117 HIS C N 1
ATOM 3415 C CA . HIS C 1 126 ? 12.389 38.644 5.060 1.00 22.46 117 HIS C CA 1
ATOM 3416 C C . HIS C 1 126 ? 12.298 38.600 3.540 1.00 20.79 117 HIS C C 1
ATOM 3417 O O . HIS C 1 126 ? 13.310 38.663 2.848 1.00 20.25 117 HIS C O 1
ATOM 3424 N N . GLY C 1 127 ? 11.077 38.525 3.025 1.00 21.62 118 GLY C N 1
ATOM 3425 C CA . GLY C 1 127 ? 10.843 38.749 1.609 1.00 19.16 118 GLY C CA 1
ATOM 3426 C C . GLY C 1 127 ? 9.577 39.558 1.358 1.00 23.65 118 GLY C C 1
ATOM 3427 O O . GLY C 1 127 ? 8.567 39.373 2.050 1.00 23.17 118 GLY C O 1
ATOM 3428 N N . SER C 1 128 ? 9.619 40.463 0.378 1.00 22.57 119 SER C N 1
ATOM 3429 C CA . SER C 1 128 ? 8.447 41.268 0.050 1.00 22.58 119 SER C CA 1
ATOM 3430 C C . SER C 1 128 ? 7.268 40.374 -0.310 1.00 21.63 119 SER C C 1
ATOM 3431 O O . SER C 1 128 ? 7.430 39.294 -0.881 1.00 21.31 119 SER C O 1
ATOM 3434 N N . ASP C 1 129 ? 6.066 40.827 0.029 1.00 28.42 120 ASP C N 1
ATOM 3435 C CA . ASP C 1 129 ? 4.880 40.001 -0.174 1.00 27.66 120 ASP C CA 1
ATOM 3436 C C . ASP C 1 129 ? 4.060 40.408 -1.393 1.00 21.73 120 ASP C C 1
ATOM 3437 O O . ASP C 1 129 ? 3.078 39.727 -1.711 1.00 30.37 120 ASP C O 1
ATOM 3442 N N . SER C 1 130 ? 4.447 41.475 -2.087 1.00 25.85 121 SER C N 1
ATOM 3443 C CA . SER C 1 130 ? 3.785 41.893 -3.315 1.00 23.98 121 SER C CA 1
ATOM 3444 C C . SER C 1 130 ? 4.754 42.750 -4.117 1.00 24.05 121 SER C C 1
ATOM 3445 O O . SER C 1 130 ? 5.723 43.284 -3.580 1.00 26.96 121 SER C O 1
ATOM 3448 N N . VAL C 1 131 ? 4.462 42.886 -5.411 1.00 27.25 122 VAL C N 1
ATOM 3449 C CA . VAL C 1 131 ? 5.289 43.725 -6.275 1.00 23.94 122 VAL C CA 1
ATOM 3450 C C . VAL C 1 131 ? 5.290 45.168 -5.782 1.00 27.78 122 VAL C C 1
ATOM 3451 O O . VAL C 1 131 ? 6.332 45.831 -5.773 1.00 31.11 122 VAL C O 1
ATOM 3455 N N . GLU C 1 132 ? 4.125 45.677 -5.360 1.00 28.87 123 GLU C N 1
ATOM 3456 C CA . GLU C 1 132 ? 4.064 47.068 -4.912 1.00 28.75 123 GLU C CA 1
ATOM 3457 C C . GLU C 1 132 ? 4.834 47.264 -3.613 1.00 28.17 123 GLU C C 1
ATOM 3458 O O . GLU C 1 132 ? 5.542 48.264 -3.450 1.00 31.47 123 GLU C O 1
ATOM 3464 N N . ASN C 1 133 ? 4.711 46.318 -2.680 1.00 29.46 124 ASN C N 1
ATOM 3465 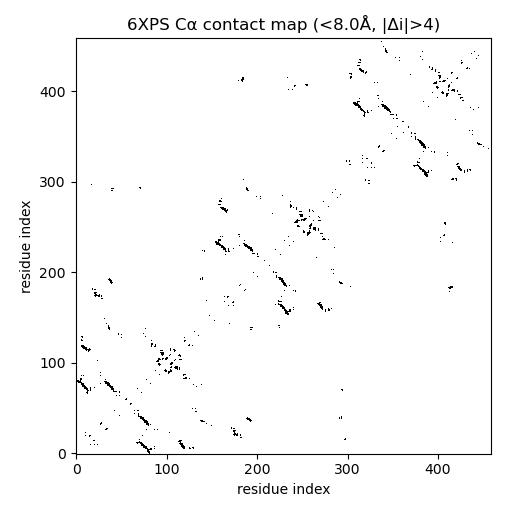C CA . ASN C 1 133 ? 5.469 46.414 -1.437 1.00 28.57 124 ASN C CA 1
ATOM 3466 C C . ASN C 1 133 ? 6.961 46.236 -1.681 1.00 27.38 124 ASN C C 1
ATOM 3467 O O . ASN C 1 133 ? 7.778 46.868 -1.004 1.00 26.02 124 ASN C O 1
ATOM 3472 N N . ALA C 1 134 ? 7.335 45.402 -2.653 1.00 28.21 125 ALA C N 1
ATOM 3473 C CA . ALA C 1 134 ? 8.741 45.279 -3.001 1.00 25.14 125 ALA C CA 1
ATOM 3474 C C . ALA C 1 134 ? 9.303 46.601 -3.507 1.00 26.19 125 ALA C C 1
ATOM 3475 O O . ALA C 1 134 ? 10.417 46.984 -3.144 1.00 26.39 125 ALA C O 1
ATOM 3477 N N . LYS C 1 135 ? 8.543 47.326 -4.335 1.00 24.97 126 LYS C N 1
ATOM 3478 C CA . LYS C 1 135 ? 9.030 48.622 -4.805 1.00 25.36 126 LYS C CA 1
ATOM 3479 C C . LYS C 1 135 ? 9.204 49.591 -3.643 1.00 26.46 126 LYS C C 1
ATOM 3480 O O . LYS C 1 135 ? 10.210 50.312 -3.570 1.00 29.54 126 LYS C O 1
ATOM 3486 N N . LYS C 1 136 ? 8.253 49.592 -2.711 1.00 31.52 127 LYS C N 1
ATOM 3487 C CA . LYS C 1 136 ? 8.348 50.444 -1.531 1.00 34.59 127 LYS C CA 1
ATOM 3488 C C . LYS C 1 136 ? 9.569 50.085 -0.692 1.00 33.67 127 LYS C C 1
ATOM 3489 O O . LYS C 1 136 ? 10.337 50.960 -0.279 1.00 29.00 127 LYS C O 1
ATOM 3495 N N . GLU C 1 137 ? 9.770 48.789 -0.450 1.00 27.70 128 GLU C N 1
ATOM 3496 C CA . GLU C 1 137 ? 10.874 48.346 0.396 1.00 25.23 128 GLU C CA 1
ATOM 3497 C C . GLU C 1 137 ? 12.224 48.594 -0.269 1.00 28.76 128 GLU C C 1
ATOM 3498 O O . GLU C 1 137 ? 13.184 48.998 0.397 1.00 27.92 128 GLU C O 1
ATOM 3504 N N . ILE C 1 138 ? 12.316 48.363 -1.581 1.00 27.26 129 ILE C N 1
ATOM 3505 C CA . ILE C 1 138 ? 13.565 48.594 -2.309 1.00 22.92 129 ILE C CA 1
ATOM 3506 C C . ILE C 1 138 ? 13.999 50.052 -2.187 1.00 29.74 129 ILE C C 1
ATOM 3507 O O . ILE C 1 138 ? 15.181 50.357 -1.975 1.00 28.23 129 ILE C O 1
ATOM 3512 N N . ALA C 1 139 ? 13.050 50.978 -2.343 1.00 30.71 130 ALA C N 1
ATOM 3513 C CA . ALA C 1 139 ? 13.360 52.396 -2.220 1.00 30.44 130 ALA C CA 1
ATOM 3514 C C . ALA C 1 139 ? 13.639 52.803 -0.781 1.00 33.00 130 ALA C C 1
ATOM 3515 O O . ALA C 1 139 ? 14.299 53.822 -0.551 1.00 33.46 130 ALA C O 1
ATOM 3517 N N . LEU C 1 140 ? 13.148 52.038 0.192 1.00 27.77 131 LEU C N 1
ATOM 3518 C CA . LEU C 1 140 ? 13.425 52.353 1.587 1.00 27.22 131 LEU C CA 1
ATOM 3519 C C . LEU C 1 140 ? 14.833 51.925 1.977 1.00 33.30 131 LEU C C 1
ATOM 3520 O O . LEU C 1 140 ? 15.512 52.629 2.732 1.00 33.32 131 LEU C O 1
ATOM 3525 N N . TRP C 1 141 ? 15.302 50.800 1.438 1.00 27.92 132 TRP C N 1
ATOM 3526 C CA . TRP C 1 141 ? 16.563 50.205 1.864 1.00 28.97 132 TRP C CA 1
ATOM 3527 C C . TRP C 1 141 ? 17.749 50.565 0.978 1.00 27.26 132 TRP C C 1
ATOM 3528 O O . TRP C 1 141 ? 18.881 50.623 1.478 1.00 27.56 132 TRP C O 1
ATOM 3539 N N . PHE C 1 142 ? 17.528 50.820 -0.316 1.00 26.18 133 PHE C N 1
ATOM 3540 C CA . PHE C 1 142 ? 18.603 51.064 -1.266 1.00 25.58 133 PHE C CA 1
ATOM 3541 C C . PHE C 1 142 ? 18.465 52.428 -1.928 1.00 31.29 133 PHE C C 1
ATOM 3542 O O . PHE C 1 142 ? 17.356 52.912 -2.173 1.00 37.80 133 PHE C O 1
ATOM 3550 N N . LYS C 1 143 ? 19.613 53.033 -2.233 1.00 32.31 134 LYS C N 1
ATOM 3551 C CA . LYS C 1 143 ? 19.679 54.153 -3.159 1.00 30.31 134 LYS C CA 1
ATOM 3552 C C . LYS C 1 143 ? 19.660 53.625 -4.587 1.00 41.20 134 LYS C C 1
ATOM 3553 O O . LYS C 1 143 ? 20.186 52.542 -4.857 1.00 35.97 134 LYS C O 1
ATOM 3559 N N . PRO C 1 144 ? 19.063 54.371 -5.520 1.00 32.97 135 PRO C N 1
ATOM 3560 C CA . PRO C 1 144 ? 18.919 53.846 -6.886 1.00 36.30 135 PRO C CA 1
ATOM 3561 C C . PRO C 1 144 ? 20.233 53.431 -7.521 1.00 29.98 135 PRO C C 1
ATOM 3562 O O . PRO C 1 144 ? 20.253 52.458 -8.283 1.00 35.02 135 PRO C O 1
ATOM 3566 N N . GLU C 1 145 ? 21.338 54.111 -7.213 1.00 36.22 136 GLU C N 1
ATOM 3567 C CA . GLU C 1 145 ? 22.613 53.747 -7.812 1.00 31.43 136 GLU C CA 1
ATOM 3568 C C . GLU C 1 145 ? 23.210 52.482 -7.208 1.00 37.95 136 GLU C C 1
ATOM 3569 O O . GLU C 1 145 ? 24.229 51.996 -7.714 1.00 34.29 136 GLU C O 1
ATOM 3575 N N . GLU C 1 146 ? 22.602 51.936 -6.153 1.00 33.19 137 GLU C N 1
ATOM 3576 C CA . GLU C 1 146 ? 23.053 50.667 -5.596 1.00 29.20 137 GLU C CA 1
ATOM 3577 C C . GLU C 1 146 ? 22.485 49.465 -6.339 1.00 30.94 137 GLU C C 1
ATOM 3578 O O . GLU C 1 146 ? 22.904 48.332 -6.069 1.00 29.03 137 GLU C O 1
ATOM 3584 N N . LEU C 1 147 ? 21.572 49.683 -7.281 1.00 27.33 138 LEU C N 1
ATOM 3585 C CA . LEU C 1 147 ? 21.065 48.612 -8.127 1.00 25.73 138 LEU C CA 1
ATOM 3586 C C . LEU C 1 147 ? 21.955 48.514 -9.359 1.00 30.71 138 LEU C C 1
ATOM 3587 O O . LEU C 1 147 ? 22.111 49.493 -10.096 1.00 32.23 138 LEU C O 1
ATOM 3592 N N . ILE C 1 148 ? 22.543 47.341 -9.575 1.00 23.33 139 ILE C N 1
ATOM 3593 C CA . ILE C 1 148 ? 23.532 47.136 -10.627 1.00 23.54 139 ILE C CA 1
ATOM 3594 C C . ILE C 1 148 ? 22.850 46.506 -11.835 1.00 32.42 139 ILE C C 1
ATOM 3595 O O . ILE C 1 148 ? 22.251 45.429 -11.734 1.00 26.97 139 ILE C O 1
ATOM 3600 N N . SER C 1 149 ? 22.961 47.163 -12.987 1.00 27.54 140 SER C N 1
ATOM 3601 C CA . SER C 1 149 ? 22.418 46.637 -14.233 1.00 29.57 140 SER C CA 1
ATOM 3602 C C . SER C 1 149 ? 23.422 45.691 -14.887 1.00 27.91 140 SER C C 1
ATOM 3603 O O . SER C 1 149 ? 24.538 46.099 -15.220 1.00 33.59 140 SER C O 1
ATOM 3606 N N . TRP C 1 150 ? 23.028 44.429 -15.079 1.00 28.39 141 TRP C N 1
ATOM 3607 C CA . TRP C 1 150 ? 23.887 43.473 -15.766 1.00 22.94 141 TRP C CA 1
ATOM 3608 C C . TRP C 1 150 ? 23.029 42.371 -16.370 1.00 17.03 141 TRP C C 1
ATOM 3609 O O . TRP C 1 150 ? 21.838 42.246 -16.077 1.00 26.11 141 TRP C O 1
ATOM 3620 N N . LYS C 1 151 ? 23.674 41.555 -17.203 1.00 22.39 142 LYS C N 1
ATOM 3621 C CA . LYS C 1 151 ? 23.011 40.510 -17.975 1.00 27.42 142 LYS C CA 1
ATOM 3622 C C . LYS C 1 151 ? 23.707 39.184 -17.710 1.00 22.36 142 LYS C C 1
ATOM 3623 O O . LYS C 1 151 ? 24.901 39.041 -17.995 1.00 21.20 142 LYS C O 1
ATOM 3629 N N . SER C 1 152 ? 22.960 38.218 -17.179 1.00 25.47 143 SER C N 1
ATOM 3630 C CA . SER C 1 152 ? 23.531 36.913 -16.878 1.00 23.84 143 SER C CA 1
ATOM 3631 C C . SER C 1 152 ? 23.891 36.159 -18.152 1.00 23.38 143 SER C C 1
ATOM 3632 O O . SER C 1 152 ? 23.139 36.154 -19.130 1.00 20.53 143 SER C O 1
ATOM 3635 N N . ALA C 1 153 ? 25.035 35.477 -18.114 1.00 19.95 144 ALA C N 1
ATOM 3636 C CA . ALA C 1 153 ? 25.502 34.695 -19.252 1.00 18.93 144 ALA C CA 1
ATOM 3637 C C . ALA C 1 153 ? 24.591 33.518 -19.572 1.00 20.99 144 ALA C C 1
ATOM 3638 O O . ALA C 1 153 ? 24.629 33.002 -20.694 1.00 24.35 144 ALA C O 1
ATOM 3640 N N . THR C 1 154 ? 23.787 33.066 -18.613 1.00 19.56 145 THR C N 1
ATOM 3641 C CA . THR C 1 154 ? 22.894 31.942 -18.844 1.00 21.66 145 THR C CA 1
ATOM 3642 C C . THR C 1 154 ? 21.430 32.385 -18.933 1.00 23.06 145 THR C C 1
ATOM 3643 O O . THR C 1 154 ? 20.520 31.555 -18.800 1.00 19.81 145 THR C O 1
ATOM 3647 N N . PHE C 1 155 ? 21.186 33.683 -19.172 1.00 17.11 146 PHE C N 1
ATOM 3648 C CA . PHE C 1 155 ? 19.816 34.197 -19.212 1.00 21.08 146 PHE C CA 1
ATOM 3649 C C . PHE C 1 155 ? 18.951 33.419 -20.196 1.00 19.31 146 PHE C C 1
ATOM 3650 O O . PHE C 1 155 ? 17.806 33.067 -19.885 1.00 20.66 146 PHE C O 1
ATOM 3658 N N . ASP C 1 156 ? 19.481 33.139 -21.387 1.00 19.39 147 ASP C N 1
ATOM 3659 C CA . ASP C 1 156 ? 18.692 32.451 -22.401 1.00 21.26 147 ASP C CA 1
ATOM 3660 C C . ASP C 1 156 ? 18.558 30.960 -22.132 1.00 21.31 147 ASP C C 1
ATOM 3661 O O . ASP C 1 156 ? 17.782 30.291 -22.824 1.00 23.23 147 ASP C O 1
ATOM 3666 N N . TRP C 1 157 ? 19.301 30.425 -21.155 1.00 21.16 148 TRP C N 1
ATOM 3667 C CA . TRP C 1 157 ? 19.086 29.059 -20.708 1.00 18.94 148 TRP C CA 1
ATOM 3668 C C . TRP C 1 157 ? 18.122 28.988 -19.529 1.00 20.33 148 TRP C C 1
ATOM 3669 O O . TRP C 1 157 ? 17.558 27.919 -19.271 1.00 18.10 148 TRP C O 1
ATOM 3680 N N . VAL C 1 158 ? 17.890 30.107 -18.848 1.00 18.77 149 VAL C N 1
ATOM 3681 C CA . VAL C 1 158 ? 16.917 30.158 -17.763 1.00 18.21 149 VAL C CA 1
ATOM 3682 C C . VAL C 1 158 ? 15.531 30.542 -18.288 1.00 17.37 149 VAL C C 1
ATOM 3683 O O . VAL C 1 158 ? 14.513 30.086 -17.753 1.00 20.66 149 VAL C O 1
ATOM 3687 N N . TYR C 1 159 ? 15.480 31.369 -19.332 1.00 20.18 150 TYR C N 1
ATOM 3688 C CA . TYR C 1 159 ? 14.238 31.924 -19.851 1.00 20.14 150 TYR C CA 1
ATOM 3689 C C . TYR C 1 159 ? 14.049 31.577 -21.316 1.00 19.74 150 TYR C C 1
ATOM 3690 O O . TYR C 1 159 ? 14.977 31.694 -22.124 1.00 22.61 150 TYR C O 1
ATOM 3699 N N . GLU C 1 160 ? 12.833 31.166 -21.653 1.00 23.18 151 GLU C N 1
ATOM 3700 C CA . GLU C 1 160 ? 12.425 31.002 -23.045 1.00 32.18 151 GLU C CA 1
ATOM 3701 C C . GLU C 1 160 ? 11.816 32.324 -23.494 1.00 42.46 151 GLU C C 1
ATOM 3702 O O . GLU C 1 160 ? 10.650 32.611 -23.207 1.00 65.92 151 GLU C O 1
ATOM 3708 N N . LYS C 1 161 ? 12.613 33.136 -24.183 1.00 56.28 152 LYS C N 1
ATOM 3709 C CA . LYS C 1 161 ? 12.162 34.414 -24.741 1.00 67.40 152 LYS C CA 1
ATOM 3710 C C . LYS C 1 161 ? 11.373 35.277 -23.748 1.00 69.52 152 LYS C C 1
ATOM 3711 O O . LYS C 1 161 ? 11.749 35.411 -22.578 1.00 63.95 152 LYS C O 1
#

Nearest PDB structures (foldseek):
  6xp4-assembly1_C-3  TM=9.956E-01  e=1.661E-31  Aspergillus fumigatus Af293
  3bbc-assembly1_F  TM=9.993E-01  e=1.494E-25  Homo sapiens
  8pie-assembly1_F  TM=9.979E-01  e=2.171E-25  Homo sapiens
  2hve-assembly1_A  TM=9.965E-01  e=1.408E-24  Homo sapiens
  3wx8-assembly1_A  TM=9.851E-01  e=1.498E-24  Drosophila melanogaster